Protein AF-0000000080314909 (afdb_homodimer)

Sequence (620 aa):
MDDLADLTAFLAVAREGGFRSAARVTGTSASRLGDAVRRLEARLGVRLLHRTTRSVTTTDAGARLLERITPALGEVRAALDVVNDFRDRPAGRLRLNVPTAAARLVLPHVVPAFLAKYPDIQLEVSADERLVDTVAEGFDAGIRYEAWLEKDMVAVPIGPRVQRFAAAASPAYLARRGRPTHPRELLEHDCLRWRFTRGAPHPWDLERDGETITVDPKGPLIAGFGGATDLAVAAAVAGTGIIYLFEDWLRPFLDRGELVPVLQPWWRSVSGPFLYYPGRRHLPAPLRAFVDFVRSMEPTQPRARRRAARMDDLADLTAFLAVAREGGFRSAARVTGTSASRLGDAVRRLEARLGVRLLHRTTRSVTTTDAGARLLERITPALGEVRAALDVVNDFRDRPAGRLRLNVPTAAARLVLPHVVPAFLAKYPDIQLEVSADERLVDTVAEGFDAGIRYEAWLEKDMVAVPIGPRVQRFAAAASPAYLARRGRPTHPRELLEHDCLRWRFTRGAPHPWDLERDGETITVDPKGPLIAGFGGATDLAVAAAVAGTGIIYLFEDWLRPFLDRGELVPVLQPWWRSVSGPFLYYPGRRHLPAPLRAFVDFVRSMEPTQPRARRRAAR

Nearest PDB structures (foldseek):
  3szp-assembly1_A-2  TM=6.757E-01  e=8.214E-25  Vibrio cholerae
  3t1b-assembly1_A  TM=6.417E-01  e=2.758E-25  Vibrio cholerae
  3szp-assembly1_B-2  TM=6.351E-01  e=2.167E-24  Vibrio cholerae
  3hhg-assembly1_D  TM=6.016E-01  e=4.491E-23  Neisseria meningitidis serogroup B
  5y2v-assembly1_C  TM=5.188E-01  e=1.617E-16  Synechocystis sp. PCC 6803 substr. Kazusa

Organism: NCBI:txid927083

InterPro domains:
  IPR000847 LysR, HTH, N-terminal domain [PF00126] (4-62)
  IPR000847 LysR, HTH, N-terminal domain [PS50931] (1-59)
  IPR005119 LysR, substrate-binding [PF03466] (88-296)
  IPR036388 Winged helix-like DNA-binding domain superfamily [G3DSA:1.10.10.10] (2-83)
  IPR036390 Winged helix DNA-binding domain superfamily [SSF46785] (3-111)
  IPR058163 LysR-type transcriptional regulator, proteobacterial-type [PTHR30537] (1-308)

Secondary structure (DSSP, 8-state):
-HHHHHHHHHHHHHHHTSHHHHHHHHTS-HHHHHHHHHHHHHHHTS--EEE-SS-EEE-HHHHHHHHHHHHHHHHHHHHHHHHHTTSSS--EEEEEEE-HHHHHHTGGGTHHHHHHH-TTEEEEEEE-SS---TTTTT-SEEEESS----TTEEEEE-S-SEEEEEEEE-HHHHHHH---SSGGGGGGS-EEEEESSSSPPPPEEEEETTEEEEE----SEEEETTTTHHHHHHHHHTTS-EEEEEHHHHHHHHHTTSSEEESGGGPPEEE--EEEEE--SS--HHHHHHHHHHHHHS------------/-HHHHHHHHHHHHHHHTSHHHHHHHHTS-HHHHHHHHHHHHHHHTS--EEE-SS-EEE-HHHHHHHHHHHHHHHHHHHHHHHHHTTSSS--EEEEEEE-HHHHHHTGGGTHHHHHHH-TTEEEEEEE-SS---TTTTT-SEEEESS----TTEEEEE-S-SEEEEEEEE-HHHHHHH---SSGGGGGGS-EEEEESSSSPPPPEEEEETTEEEEE----SEEEETTTTHHHHHHHHHTTS-EEEEEHHHHHHHHHTTSSEEESGGGPPEEE--EEEEE--SS--HHHHHHHHHHHHHS------------

Foldseek 3Di:
DLQVVLVLLLLLCQVLFHLCSSCVVVVHHSVVSVVSPVVNCVVVVHHQWDDDPVTIHGDPVVLVSLQVCQLVVVVVLLVVLVVVVVPPAAADEAEEEEALCCVPPFVVVFVVVLCVRHVRYDYHYHHADDPDPCSSVNHQWYKDQDPPDDPQKDKADGGDFKWWKFKKAFPVLCVVQNADQDPVCLQVWAEAFEDRDPDDTDWDWWAAPHDIDTDDHHHDHYAYPNPCVVVSLVCRLVNRTMYIGTCSVCVVCCVVRSMDTGNVNGMDMGTHMIMMGGNDPGRRRSVVSSSVSRVVPDDPPPDPPPPPPD/DLQVVLVLLLLLCQVLFHLCSSCVVVVHHSVVSVVSPVVNCVVVVHHQWDDDPVTIHGDPVVLVSLQVCQLVVVVVLLVVLVVVVVPPAAADEAEEEEALCCVPPFVVVFVVVLCVRHVRYDYHYHHADDPDPCSRVNHQKYKDQDPPDDPQKDKADGGDFKWWKFKKAFPVLCVVQNADQDPVCLQVWAEAFEDRDVDDTDWDWWAAPHDIDTDDHHHDHYAYPNPCVVVSLVCRLVNRTMYIGTCSVCVVCCVVRSMDTGNVNGMDMGTHMIMMGGNDPGRRRSVVSSSVSRVVPDDPPPPPPPPPPD

Structure (mmCIF, N/CA/C/O backbone):
data_AF-0000000080314909-model_v1
#
loop_
_entity.id
_entity.type
_entity.pdbx_description
1 polymer 'Transcriptional regulator'
#
loop_
_atom_site.group_PDB
_atom_site.id
_atom_site.type_symbol
_atom_site.label_atom_id
_atom_site.label_alt_id
_atom_site.label_comp_id
_atom_site.label_asym_id
_atom_site.label_entity_id
_atom_site.label_seq_id
_atom_site.pdbx_PDB_ins_code
_atom_site.Cartn_x
_atom_site.Cartn_y
_atom_site.Cartn_z
_atom_site.occupancy
_atom_site.B_iso_or_equiv
_atom_site.auth_seq_id
_atom_site.auth_comp_id
_atom_site.auth_asym_id
_atom_site.auth_atom_id
_atom_site.pdbx_PDB_model_num
ATOM 1 N N . MET A 1 1 ? 10.203 -39.094 12.414 1 40.62 1 MET A N 1
ATOM 2 C CA . MET A 1 1 ? 9.211 -38.812 11.367 1 40.62 1 MET A CA 1
ATOM 3 C C . MET A 1 1 ? 7.996 -38.125 11.945 1 40.62 1 MET A C 1
ATOM 5 O O . MET A 1 1 ? 7.484 -37.156 11.352 1 40.62 1 MET A O 1
ATOM 9 N N . ASP A 1 2 ? 7.633 -38.5 13.133 1 53.28 2 ASP A N 1
ATOM 10 C CA . ASP A 1 2 ? 6.438 -38.031 13.82 1 53.28 2 ASP A CA 1
ATOM 11 C C . ASP A 1 2 ? 6.637 -36.625 14.367 1 53.28 2 ASP A C 1
ATOM 13 O O . ASP A 1 2 ? 5.73 -35.781 14.312 1 53.28 2 ASP A O 1
ATOM 17 N N . ASP A 1 3 ? 7.844 -36.375 14.586 1 59.09 3 ASP A N 1
ATOM 18 C CA . ASP A 1 3 ? 8.172 -35.094 15.219 1 59.09 3 ASP A CA 1
ATOM 19 C C . ASP A 1 3 ? 8.094 -33.938 14.219 1 59.09 3 ASP A C 1
ATOM 21 O O . ASP A 1 3 ? 7.586 -32.875 14.539 1 59.09 3 ASP A O 1
ATOM 25 N N . LEU A 1 4 ? 8.516 -34.344 13.07 1 61.38 4 LEU A N 1
ATOM 26 C CA . LEU A 1 4 ? 8.484 -33.312 12.023 1 61.38 4 LEU A CA 1
ATOM 27 C C . LEU A 1 4 ? 7.051 -33.031 11.594 1 61.38 4 LEU A C 1
ATOM 29 O O . LEU A 1 4 ? 6.707 -31.875 11.297 1 61.38 4 LEU A O 1
ATOM 33 N N . ALA A 1 5 ? 6.348 -34.094 11.617 1 66.62 5 ALA A N 1
ATOM 34 C CA . ALA A 1 5 ? 4.941 -33.938 11.258 1 66.62 5 ALA A CA 1
ATOM 35 C C . ALA A 1 5 ? 4.219 -33.062 12.273 1 66.62 5 ALA A C 1
ATOM 37 O O . ALA A 1 5 ? 3.422 -32.188 11.906 1 66.62 5 ALA A O 1
ATOM 38 N N . ASP A 1 6 ? 4.555 -33.375 13.508 1 74.81 6 ASP A N 1
ATOM 39 C CA . ASP A 1 6 ? 3.93 -32.594 14.562 1 74.81 6 ASP A CA 1
ATOM 40 C C . ASP A 1 6 ? 4.379 -31.125 14.5 1 74.81 6 ASP A C 1
ATOM 42 O O . ASP A 1 6 ? 3.572 -30.219 14.703 1 74.81 6 ASP A O 1
ATOM 46 N N . LEU A 1 7 ? 5.609 -31 14.141 1 73.88 7 LEU A N 1
ATOM 47 C CA . LEU A 1 7 ? 6.148 -29.641 14.023 1 73.88 7 LEU A CA 1
ATOM 48 C C . LEU A 1 7 ? 5.516 -28.906 12.852 1 73.88 7 LEU A C 1
ATOM 50 O O . LEU A 1 7 ? 5.191 -27.719 12.969 1 73.88 7 LEU A O 1
ATOM 54 N N . THR A 1 8 ? 5.32 -29.641 11.828 1 72.06 8 THR A N 1
ATOM 55 C CA . THR A 1 8 ? 4.699 -29.062 10.641 1 72.06 8 THR A CA 1
ATOM 56 C C . THR A 1 8 ? 3.244 -28.703 10.914 1 72.06 8 THR A C 1
ATOM 58 O O . THR A 1 8 ? 2.756 -27.672 10.43 1 72.06 8 THR A O 1
ATOM 61 N N . ALA A 1 9 ? 2.633 -29.578 11.656 1 78.19 9 ALA A N 1
ATOM 62 C CA . ALA A 1 9 ? 1.257 -29.297 12.055 1 78.19 9 ALA A CA 1
ATOM 63 C C . ALA A 1 9 ? 1.176 -28 12.859 1 78.19 9 ALA A C 1
ATOM 65 O O . ALA A 1 9 ? 0.322 -27.141 12.602 1 78.19 9 ALA A O 1
ATOM 66 N N . PHE A 1 10 ? 2.08 -27.812 13.836 1 81 10 PHE A N 1
ATOM 67 C CA . PHE A 1 10 ? 2.148 -26.609 14.656 1 81 10 PHE A CA 1
ATOM 68 C C . PHE A 1 10 ? 2.373 -25.391 13.781 1 81 10 PHE A C 1
ATOM 70 O O . PHE A 1 10 ? 1.686 -24.375 13.938 1 81 10 PHE A O 1
ATOM 77 N N . LEU A 1 11 ? 3.256 -25.531 12.953 1 76.25 11 LEU A N 1
ATOM 78 C CA . LEU A 1 11 ? 3.588 -24.406 12.086 1 76.25 11 LEU A CA 1
ATOM 79 C C . LEU A 1 11 ? 2.383 -24 11.242 1 76.25 11 LEU A C 1
ATOM 81 O O . LEU A 1 11 ? 2.102 -22.797 11.094 1 76.25 11 LEU A O 1
ATOM 85 N N . ALA A 1 12 ? 1.713 -24.984 10.711 1 75.88 12 ALA A N 1
ATOM 86 C CA . ALA A 1 12 ? 0.538 -24.719 9.883 1 75.88 12 ALA A CA 1
ATOM 87 C C . ALA A 1 12 ? -0.54 -23.984 10.68 1 75.88 12 ALA A C 1
ATOM 89 O O . ALA A 1 12 ? -1.105 -23 10.203 1 75.88 12 ALA A O 1
ATOM 90 N N . VAL A 1 13 ? -0.737 -24.484 11.859 1 80.94 13 VAL A N 1
ATOM 91 C CA . VAL A 1 13 ? -1.792 -23.891 12.688 1 80.94 13 VAL A CA 1
ATOM 92 C C . VAL A 1 13 ? -1.405 -22.469 13.094 1 80.94 13 VAL A C 1
ATOM 94 O O . VAL A 1 13 ? -2.238 -21.562 13.062 1 80.94 13 VAL A O 1
ATOM 97 N N . ALA A 1 14 ? -0.187 -22.344 13.422 1 77.75 14 ALA A N 1
ATOM 98 C CA . ALA A 1 14 ? 0.296 -21.031 13.859 1 77.75 14 ALA A CA 1
ATOM 99 C C . ALA A 1 14 ? 0.224 -20.016 12.727 1 77.75 14 ALA A C 1
ATOM 101 O O . ALA A 1 14 ? -0.166 -18.859 12.945 1 77.75 14 ALA A O 1
ATOM 102 N N . ARG A 1 15 ? 0.578 -20.469 11.625 1 70.19 15 ARG A N 1
ATOM 103 C CA . ARG A 1 15 ? 0.625 -19.594 10.461 1 70.19 15 ARG A CA 1
ATOM 104 C C . ARG A 1 15 ? -0.779 -19.234 9.984 1 70.19 15 ARG A C 1
ATOM 106 O O . ARG A 1 15 ? -1.045 -18.094 9.617 1 70.19 15 ARG A O 1
ATOM 113 N N . GLU A 1 16 ? -1.636 -20.25 10.016 1 69.38 16 GLU A N 1
ATOM 114 C CA . GLU A 1 16 ? -2.988 -20.078 9.492 1 69.38 16 GLU A CA 1
ATOM 115 C C . GLU A 1 16 ? -3.914 -19.484 10.547 1 69.38 16 GLU A C 1
ATOM 117 O O . GLU A 1 16 ? -5.023 -19.047 10.234 1 69.38 16 GLU A O 1
ATOM 122 N N . GLY A 1 17 ? -3.338 -19.453 11.734 1 72.38 17 GLY A N 1
ATOM 123 C CA . GLY A 1 17 ? -4.078 -18.875 12.836 1 72.38 17 GLY A CA 1
ATOM 124 C C . GLY A 1 17 ? -5.273 -19.703 13.266 1 72.38 17 GLY A C 1
ATOM 125 O O . GLY A 1 17 ? -6.23 -19.172 13.836 1 72.38 17 GLY A O 1
ATOM 126 N N . GLY A 1 18 ? -5.348 -20.938 12.82 1 79.5 18 GLY A N 1
ATOM 127 C CA . GLY A 1 18 ? -6.465 -21.781 13.195 1 79.5 18 GLY A CA 1
ATOM 128 C C . GLY A 1 18 ? -6.316 -23.219 12.719 1 79.5 18 GLY A C 1
ATOM 129 O O . GLY A 1 18 ? -5.609 -23.484 11.742 1 79.5 18 GLY A O 1
ATOM 130 N N . PHE A 1 19 ? -6.961 -24.172 13.391 1 82.19 19 PHE A N 1
ATOM 131 C CA . PHE A 1 19 ? -6.863 -25.594 13.078 1 82.19 19 PHE A CA 1
ATOM 132 C C . PHE A 1 19 ? -7.629 -25.906 11.797 1 82.19 19 PHE A C 1
ATOM 134 O O . PHE A 1 19 ? -7.16 -26.703 10.969 1 82.19 19 PHE A O 1
ATOM 141 N N . ARG A 1 20 ? -8.695 -25.156 11.703 1 79.81 20 ARG A N 1
ATOM 142 C CA . ARG A 1 20 ? -9.5 -25.422 10.516 1 79.81 20 ARG A CA 1
ATOM 143 C C . ARG A 1 20 ? -8.836 -24.859 9.266 1 79.81 20 ARG A C 1
ATOM 145 O O . ARG A 1 20 ? -8.789 -25.531 8.227 1 79.81 20 ARG A O 1
ATOM 152 N N . SER A 1 21 ? -8.344 -23.781 9.445 1 78.56 21 SER A N 1
ATOM 153 C CA . SER A 1 21 ? -7.656 -23.172 8.312 1 78.56 21 SER A CA 1
ATOM 154 C C . SER A 1 21 ? -6.387 -23.938 7.965 1 78.56 21 SER A C 1
ATOM 156 O O . SER A 1 21 ? -6.082 -24.156 6.789 1 78.56 21 SER A O 1
ATOM 158 N N . ALA A 1 22 ? -5.738 -24.375 8.938 1 78.69 22 ALA A N 1
ATOM 159 C CA . ALA A 1 22 ? -4.531 -25.172 8.742 1 78.69 22 ALA A CA 1
ATOM 160 C C . ALA A 1 22 ? -4.855 -26.516 8.078 1 78.69 22 ALA A C 1
ATOM 162 O O . ALA A 1 22 ? -4.09 -27 7.242 1 78.69 22 ALA A O 1
ATOM 163 N N . ALA A 1 23 ? -5.941 -27.016 8.406 1 79.31 23 ALA A N 1
ATOM 164 C CA . ALA A 1 23 ? -6.355 -28.297 7.82 1 79.31 23 ALA A CA 1
ATOM 165 C C . ALA A 1 23 ? -6.582 -28.156 6.32 1 79.31 23 ALA A C 1
ATOM 167 O O . ALA A 1 23 ? -6.199 -29.047 5.547 1 79.31 23 ALA A O 1
ATOM 168 N N . ARG A 1 24 ? -7.047 -27.094 5.996 1 71.88 24 ARG A N 1
ATOM 169 C CA . ARG A 1 24 ? -7.312 -26.828 4.586 1 71.88 24 ARG A CA 1
ATOM 170 C C . ARG A 1 24 ? -6.016 -26.766 3.787 1 71.88 24 ARG A C 1
ATOM 172 O O . ARG A 1 24 ? -5.926 -27.312 2.686 1 71.88 24 ARG A O 1
ATOM 179 N N . VAL A 1 25 ? -5.055 -26.297 4.484 1 64.31 25 VAL A N 1
ATOM 180 C CA . VAL A 1 25 ? -3.801 -26.047 3.771 1 64.31 25 VAL A CA 1
ATOM 181 C C . VAL A 1 25 ? -2.939 -27.312 3.797 1 64.31 25 VAL A C 1
ATOM 183 O O . VAL A 1 25 ? -2.207 -27.594 2.844 1 64.31 25 VAL A O 1
ATOM 186 N N . THR A 1 26 ? -3.123 -28.062 4.793 1 67.06 26 THR A N 1
ATOM 187 C CA . THR A 1 26 ? -2.258 -29.234 4.965 1 67.06 26 THR A CA 1
ATOM 188 C C . THR A 1 26 ? -2.93 -30.484 4.414 1 67.06 26 THR A C 1
ATOM 190 O O . THR A 1 26 ? -2.297 -31.531 4.312 1 67.06 26 THR A O 1
ATOM 193 N N . GLY A 1 27 ? -4.164 -30.344 4.016 1 67.31 27 GLY A N 1
ATOM 194 C CA . GLY A 1 27 ? -4.883 -31.5 3.508 1 67.31 27 GLY A CA 1
ATOM 195 C C . GLY A 1 27 ? -5.156 -32.531 4.57 1 67.31 27 GLY A C 1
ATOM 196 O O . GLY A 1 27 ? -5.152 -33.75 4.281 1 67.31 27 GLY A O 1
ATOM 197 N N . THR A 1 28 ? -5.23 -32.094 5.711 1 76.62 28 THR A N 1
ATOM 198 C CA . THR A 1 28 ? -5.523 -33 6.828 1 76.62 28 THR A CA 1
ATOM 199 C C . THR A 1 28 ? -6.734 -32.5 7.613 1 76.62 28 THR A C 1
ATOM 201 O O . THR A 1 28 ? -7.449 -31.594 7.16 1 76.62 28 THR A O 1
ATOM 204 N N . SER A 1 29 ? -7.156 -33.125 8.578 1 80.69 29 SER A N 1
ATOM 205 C CA . SER A 1 29 ? -8.297 -32.719 9.391 1 80.69 29 SER A CA 1
ATOM 206 C C . SER A 1 29 ? -7.859 -31.859 10.57 1 80.69 29 SER A C 1
ATOM 208 O O . SER A 1 29 ? -6.727 -31.984 11.047 1 80.69 29 SER A O 1
ATOM 210 N N . ALA A 1 30 ? -8.766 -31.047 10.938 1 87.31 30 ALA A N 1
ATOM 211 C CA . ALA A 1 30 ? -8.516 -30.219 12.109 1 87.31 30 ALA A CA 1
ATOM 212 C C . ALA A 1 30 ? -8.227 -31.078 13.344 1 87.31 30 ALA A C 1
ATOM 214 O O . ALA A 1 30 ? -7.387 -30.719 14.172 1 87.31 30 ALA A O 1
ATOM 215 N N . SER A 1 31 ? -8.898 -32.156 13.422 1 86.06 31 SER A N 1
ATOM 216 C CA . SER A 1 31 ? -8.703 -33.062 14.547 1 86.06 31 SER A CA 1
ATOM 217 C C . SER A 1 31 ? -7.285 -33.625 14.555 1 86.06 31 SER A C 1
ATOM 219 O O . SER A 1 31 ? -6.641 -33.688 15.602 1 86.06 31 SER A O 1
ATOM 221 N N . ARG A 1 32 ? -6.766 -33.969 13.445 1 81.25 32 ARG A N 1
ATOM 222 C CA . ARG A 1 32 ? -5.41 -34.531 13.328 1 81.25 32 ARG A CA 1
ATOM 223 C C . ARG A 1 32 ? -4.371 -33.438 13.656 1 81.25 32 ARG A C 1
ATOM 225 O O . ARG A 1 32 ? -3.367 -33.75 14.312 1 81.25 32 ARG A O 1
ATOM 232 N N . LEU A 1 33 ? -4.68 -32.312 13.164 1 85.81 33 LEU A N 1
ATOM 233 C CA . LEU A 1 33 ? -3.775 -31.203 13.461 1 85.81 33 LEU A CA 1
ATOM 234 C C . LEU A 1 33 ? -3.756 -30.906 14.953 1 85.81 33 LEU A C 1
ATOM 236 O O . LEU A 1 33 ? -2.695 -30.641 15.531 1 85.81 33 LEU A O 1
ATOM 240 N N . GLY A 1 34 ? -4.91 -30.891 15.539 1 87.31 34 GLY A N 1
ATOM 241 C CA . GLY A 1 34 ? -5.004 -30.703 16.984 1 87.31 34 GLY A CA 1
ATOM 242 C C . GLY A 1 34 ? -4.242 -31.75 17.766 1 87.31 34 GLY A C 1
ATOM 243 O O . GLY A 1 34 ? -3.516 -31.422 18.719 1 87.31 34 GLY A O 1
ATOM 244 N N . ASP A 1 35 ? -4.387 -32.969 17.359 1 85.56 35 ASP A N 1
ATOM 245 C CA . ASP A 1 35 ? -3.682 -34.062 18 1 85.56 35 ASP A CA 1
ATOM 246 C C . ASP A 1 35 ? -2.17 -33.906 17.875 1 85.56 35 ASP A C 1
ATOM 248 O O . ASP A 1 35 ? -1.429 -34.125 18.828 1 85.56 35 ASP A O 1
ATOM 252 N N . ALA A 1 36 ? -1.785 -33.562 16.703 1 82.75 36 ALA A N 1
ATOM 253 C CA . ALA A 1 36 ? -0.363 -33.375 16.422 1 82.75 36 ALA A CA 1
ATOM 254 C C . ALA A 1 36 ? 0.221 -32.281 17.297 1 82.75 36 ALA A C 1
ATOM 256 O O . ALA A 1 36 ? 1.303 -32.406 17.859 1 82.75 36 ALA A O 1
ATOM 257 N N . VAL A 1 37 ? -0.515 -31.188 17.391 1 86.31 37 VAL A N 1
ATOM 258 C CA . VAL A 1 37 ? -0.056 -30.062 18.188 1 86.31 37 VAL A CA 1
ATOM 259 C C . VAL A 1 37 ? -0.01 -30.453 19.672 1 86.31 37 VAL A C 1
ATOM 261 O O . VAL A 1 37 ? 0.939 -30.109 20.375 1 86.31 37 VAL A O 1
ATOM 264 N N . ARG A 1 38 ? -0.987 -31.125 20.094 1 85.94 38 ARG A N 1
ATOM 265 C CA . ARG A 1 38 ? -1.022 -31.578 21.484 1 85.94 38 ARG A CA 1
ATOM 266 C C . ARG A 1 38 ? 0.153 -32.5 21.781 1 85.94 38 ARG A C 1
ATOM 268 O O . ARG A 1 38 ? 0.772 -32.406 22.844 1 85.94 38 ARG A O 1
ATOM 275 N N . ARG A 1 39 ? 0.387 -33.375 20.844 1 80.19 39 ARG A N 1
ATOM 276 C CA . ARG A 1 39 ? 1.524 -34.281 21 1 80.19 39 ARG A CA 1
ATOM 277 C C . ARG A 1 39 ? 2.832 -33.5 21.094 1 80.19 39 ARG A C 1
ATOM 279 O O . ARG A 1 39 ? 3.689 -33.812 21.922 1 80.19 39 ARG A O 1
ATOM 286 N N . LEU A 1 40 ? 2.957 -32.531 20.266 1 79.75 40 LEU A N 1
ATOM 287 C CA . LEU A 1 40 ? 4.152 -31.703 20.266 1 79.75 40 LEU A CA 1
ATOM 288 C C . LEU A 1 40 ? 4.289 -30.953 21.578 1 79.75 40 LEU A C 1
ATOM 290 O O . LEU A 1 40 ? 5.371 -30.906 22.172 1 79.75 40 LEU A O 1
ATOM 294 N N . GLU A 1 41 ? 3.188 -30.359 21.984 1 82.31 41 GLU A N 1
ATOM 295 C CA . GLU A 1 41 ? 3.184 -29.609 23.234 1 82.31 41 GLU A CA 1
ATOM 296 C C . GLU A 1 41 ? 3.49 -30.531 24.422 1 82.31 41 GLU A C 1
ATOM 298 O O . GLU A 1 41 ? 4.234 -30.141 25.328 1 82.31 41 GLU A O 1
ATOM 303 N N . ALA A 1 42 ? 2.959 -31.703 24.406 1 78.69 42 ALA A N 1
ATOM 304 C CA . ALA A 1 42 ? 3.215 -32.688 25.453 1 78.69 42 ALA A CA 1
ATOM 305 C C . ALA A 1 42 ? 4.688 -33.094 25.484 1 78.69 42 ALA A C 1
ATOM 307 O O . ALA A 1 42 ? 5.281 -33.188 26.562 1 78.69 42 ALA A O 1
ATOM 308 N N . ARG A 1 43 ? 5.148 -33.25 24.391 1 71.31 43 ARG A N 1
ATOM 309 C CA . ARG A 1 43 ? 6.551 -33.656 24.297 1 71.31 43 ARG A CA 1
ATOM 310 C C . ARG A 1 43 ? 7.469 -32.531 24.781 1 71.31 43 ARG A C 1
ATOM 312 O O . ARG A 1 43 ? 8.469 -32.781 25.453 1 71.31 43 ARG A O 1
ATOM 319 N N . LEU A 1 44 ? 7.07 -31.359 24.406 1 72.44 44 LEU A N 1
ATOM 320 C CA . LEU A 1 44 ? 7.895 -30.203 24.766 1 72.44 44 LEU A CA 1
ATOM 321 C C . LEU A 1 44 ? 7.586 -29.734 26.188 1 72.44 44 LEU A C 1
ATOM 323 O O . LEU A 1 44 ? 8.367 -28.984 26.781 1 72.44 44 LEU A O 1
ATOM 327 N N . GLY A 1 45 ? 6.465 -30.172 26.656 1 73.44 45 GLY A N 1
ATOM 328 C CA . GLY A 1 45 ? 6.07 -29.844 28.031 1 73.44 45 GLY A CA 1
ATOM 329 C C . GLY A 1 45 ? 5.562 -28.422 28.172 1 73.44 45 GLY A C 1
ATOM 330 O O . GLY A 1 45 ? 5.551 -27.875 29.281 1 73.44 45 GLY A O 1
ATOM 331 N N . VAL A 1 46 ? 5.375 -27.812 27.062 1 76.19 46 VAL A N 1
ATOM 332 C CA . VAL A 1 46 ? 4.871 -26.453 27.078 1 76.19 46 VAL A CA 1
ATOM 333 C C . VAL A 1 46 ? 3.746 -26.281 26.062 1 76.19 46 VAL A C 1
ATOM 335 O O . VAL A 1 46 ? 3.703 -27 25.062 1 76.19 46 VAL A O 1
ATOM 338 N N . ARG A 1 47 ? 2.875 -25.328 26.328 1 81.38 47 ARG A N 1
ATOM 339 C CA . ARG A 1 47 ? 1.857 -24.969 25.344 1 81.38 47 ARG A CA 1
ATOM 340 C C . ARG A 1 47 ? 2.426 -24.031 24.297 1 81.38 47 ARG A C 1
ATOM 342 O O . ARG A 1 47 ? 3.188 -23.109 24.625 1 81.38 47 ARG A O 1
ATOM 349 N N . LEU A 1 48 ? 2.078 -24.359 23.047 1 80.69 48 LEU A N 1
ATOM 350 C CA . LEU A 1 48 ? 2.605 -23.547 21.953 1 80.69 48 LEU A CA 1
ATOM 351 C C . LEU A 1 48 ? 1.536 -22.609 21.406 1 80.69 48 LEU A C 1
ATOM 353 O O . LEU A 1 48 ? 1.855 -21.594 20.781 1 80.69 48 LEU A O 1
ATOM 357 N N . LEU A 1 49 ? 0.305 -22.969 21.625 1 83.62 49 LEU A N 1
ATOM 358 C CA . LEU A 1 49 ? -0.801 -22.203 21.078 1 83.62 49 LEU A CA 1
ATOM 359 C C . LEU A 1 49 ? -1.8 -21.828 22.172 1 83.62 49 LEU A C 1
ATOM 361 O O . LEU A 1 49 ? -2.031 -22.609 23.094 1 83.62 49 LEU A O 1
ATOM 365 N N . HIS A 1 50 ? -2.213 -20.547 22.109 1 78.12 50 HIS A N 1
ATOM 366 C CA . HIS A 1 50 ? -3.418 -20.156 22.844 1 78.12 50 HIS A CA 1
ATOM 367 C C . HIS A 1 50 ? -4.672 -20.438 22.016 1 78.12 50 HIS A C 1
ATOM 369 O O . HIS A 1 50 ? -4.746 -20.047 20.844 1 78.12 50 HIS A O 1
ATOM 375 N N . ARG A 1 51 ? -5.492 -21.266 22.562 1 69.25 51 ARG A N 1
ATOM 376 C CA . ARG A 1 51 ? -6.723 -21.609 21.859 1 69.25 51 ARG A CA 1
ATOM 377 C C . ARG A 1 51 ? -7.934 -20.938 22.5 1 69.25 51 ARG A C 1
ATOM 379 O O . ARG A 1 51 ? -8.148 -21.062 23.719 1 69.25 51 ARG A O 1
ATOM 386 N N . THR A 1 52 ? -8.375 -19.938 21.875 1 60.44 52 THR A N 1
ATOM 387 C CA . THR A 1 52 ? -9.703 -19.453 22.25 1 60.44 52 THR A CA 1
ATOM 388 C C . THR A 1 52 ? -10.75 -19.906 21.234 1 60.44 52 THR A C 1
ATOM 390 O O . THR A 1 52 ? -10.414 -20.484 20.203 1 60.44 52 THR A O 1
ATOM 393 N N . THR A 1 53 ? -12.031 -19.797 21.594 1 57.69 53 THR A N 1
ATOM 394 C CA . THR A 1 53 ? -13.133 -20.172 20.719 1 57.69 53 THR A CA 1
ATOM 395 C C . THR A 1 53 ? -13.062 -19.422 19.391 1 57.69 53 THR A C 1
ATOM 397 O O . THR A 1 53 ? -13.625 -19.859 18.391 1 57.69 53 THR A O 1
ATOM 400 N N . ARG A 1 54 ? -12.25 -18.328 19.344 1 57.06 54 ARG A N 1
ATOM 401 C CA . ARG A 1 54 ? -12.352 -17.5 18.141 1 57.06 54 ARG A CA 1
ATOM 402 C C . ARG A 1 54 ? -11 -17.328 17.469 1 57.06 54 ARG A C 1
ATOM 404 O O . ARG A 1 54 ? -10.922 -16.922 16.312 1 57.06 54 ARG A O 1
ATOM 411 N N . SER A 1 55 ? -9.898 -17.641 18.172 1 62.66 55 SER A N 1
ATOM 412 C CA . SER A 1 55 ? -8.609 -17.406 17.516 1 62.66 55 SER A CA 1
ATOM 413 C C . SER A 1 55 ? -7.523 -18.312 18.109 1 62.66 55 SER A C 1
ATOM 415 O O . SER A 1 55 ? -7.629 -18.766 19.25 1 62.66 55 SER A O 1
ATOM 417 N N . VAL A 1 56 ? -6.633 -18.766 17.203 1 74.69 56 VAL A N 1
ATOM 418 C CA . VAL A 1 56 ? -5.438 -19.484 17.641 1 74.69 56 VAL A CA 1
ATOM 419 C C . VAL A 1 56 ? -4.211 -18.594 17.484 1 74.69 56 VAL A C 1
ATOM 421 O O . VAL A 1 56 ? -3.949 -18.062 16.406 1 74.69 56 VAL A O 1
ATOM 424 N N . THR A 1 57 ? -3.615 -18.297 18.641 1 76.38 57 THR A N 1
ATOM 425 C CA . THR A 1 57 ? -2.379 -17.516 18.641 1 76.38 57 THR A CA 1
ATOM 426 C C . THR A 1 57 ? -1.258 -18.281 19.328 1 76.38 57 THR A C 1
ATOM 428 O O . THR A 1 57 ? -1.518 -19.188 20.125 1 76.38 57 THR A O 1
ATOM 431 N N . THR A 1 58 ? -0.046 -17.953 18.969 1 77.69 58 THR A N 1
ATOM 432 C CA . THR A 1 58 ? 1.093 -18.609 19.609 1 77.69 58 THR A CA 1
ATOM 433 C C . THR A 1 58 ? 1.3 -18.109 21.031 1 77.69 58 THR A C 1
ATOM 435 O O . THR A 1 58 ? 1.059 -16.922 21.312 1 77.69 58 THR A O 1
ATOM 438 N N . THR A 1 59 ? 1.7 -19.031 21.922 1 74.06 59 THR A N 1
ATOM 439 C CA . THR A 1 59 ? 2.287 -18.641 23.203 1 74.06 59 THR A CA 1
ATOM 440 C C . THR A 1 59 ? 3.686 -18.062 23 1 74.06 59 THR A C 1
ATOM 442 O O . THR A 1 59 ? 4.203 -18.047 21.891 1 74.06 59 THR A O 1
ATOM 445 N N . ASP A 1 60 ? 4.289 -17.609 24.031 1 64.44 60 ASP A N 1
ATOM 446 C CA . ASP A 1 60 ? 5.676 -17.156 23.953 1 64.44 60 ASP A CA 1
ATOM 447 C C . ASP A 1 60 ? 6.59 -18.297 23.484 1 64.44 60 ASP A C 1
ATOM 449 O O . ASP A 1 60 ? 7.473 -18.078 22.656 1 64.44 60 ASP A O 1
ATOM 453 N N . ALA A 1 61 ? 6.367 -19.359 24.047 1 68 61 ALA A N 1
ATOM 454 C CA . ALA A 1 61 ? 7.125 -20.547 23.656 1 68 61 ALA A CA 1
ATOM 455 C C . ALA A 1 61 ? 6.863 -20.906 22.203 1 68 61 ALA A C 1
ATOM 457 O O . ALA A 1 61 ? 7.789 -21.25 21.469 1 68 61 ALA A O 1
ATOM 458 N N . GLY A 1 62 ? 5.602 -20.781 21.797 1 72.94 62 GLY A N 1
ATOM 459 C CA . GLY A 1 62 ? 5.242 -21.047 20.406 1 72.94 62 GLY A CA 1
ATOM 460 C C . GLY A 1 62 ? 5.863 -20.062 19.438 1 72.94 62 GLY A C 1
ATOM 461 O O . GLY A 1 62 ? 6.355 -20.453 18.375 1 72.94 62 GLY A O 1
ATOM 462 N N . ALA A 1 63 ? 5.859 -18.891 19.859 1 68.5 63 ALA A N 1
ATOM 463 C CA . ALA A 1 63 ? 6.445 -17.859 19.031 1 68.5 63 ALA A CA 1
ATOM 464 C C . ALA A 1 63 ? 7.949 -18.062 18.859 1 68.5 63 ALA A C 1
ATOM 466 O O . ALA A 1 63 ? 8.484 -17.922 17.766 1 68.5 63 ALA A O 1
ATOM 467 N N . ARG A 1 64 ? 8.562 -18.438 19.922 1 62.19 64 ARG A N 1
ATOM 468 C CA . ARG A 1 64 ? 9.992 -18.719 19.891 1 62.19 64 ARG A CA 1
ATOM 469 C C . ARG A 1 64 ? 10.297 -19.922 19.031 1 62.19 64 ARG A C 1
ATOM 471 O O . ARG A 1 64 ? 11.273 -19.922 18.266 1 62.19 64 ARG A O 1
ATOM 478 N N . LEU A 1 65 ? 9.516 -20.922 19.203 1 68.31 65 LEU A N 1
ATOM 479 C CA . LEU A 1 65 ? 9.695 -22.109 18.375 1 68.31 65 LEU A CA 1
ATOM 480 C C . LEU A 1 65 ? 9.484 -21.781 16.906 1 68.31 65 LEU A C 1
ATOM 482 O O . LEU A 1 65 ? 10.266 -22.219 16.047 1 68.31 65 LEU A O 1
ATOM 486 N N . LEU A 1 66 ? 8.461 -21.031 16.688 1 69 66 LEU A N 1
ATOM 487 C CA . LEU A 1 66 ? 8.172 -20.625 15.312 1 69 66 LEU A CA 1
ATOM 488 C C . LEU A 1 66 ? 9.352 -19.875 14.711 1 69 66 LEU A C 1
ATOM 490 O O . LEU A 1 66 ? 9.75 -20.125 13.57 1 69 66 LEU A O 1
ATOM 494 N N . GLU A 1 67 ? 9.859 -19.109 15.461 1 63.09 67 GLU A N 1
ATOM 495 C CA . GLU A 1 67 ? 10.992 -18.297 15.031 1 63.09 67 GLU A CA 1
ATOM 496 C C . GLU A 1 67 ? 12.203 -19.156 14.711 1 63.09 67 GLU A C 1
ATOM 498 O O . GLU A 1 67 ? 12.93 -18.891 13.75 1 63.09 67 GLU A O 1
ATOM 503 N N . ARG A 1 68 ? 12.359 -20.188 15.445 1 59.09 68 ARG A N 1
ATOM 504 C CA . ARG A 1 68 ? 13.539 -21.031 15.305 1 59.09 68 ARG A CA 1
ATOM 505 C C . ARG A 1 68 ? 13.344 -22.078 14.211 1 59.09 68 ARG A C 1
ATOM 507 O O . ARG A 1 68 ? 14.281 -22.422 13.492 1 59.09 68 ARG A O 1
ATOM 514 N N . ILE A 1 69 ? 12.148 -22.5 14.117 1 60.56 69 ILE A N 1
ATOM 515 C CA . ILE A 1 69 ? 11.914 -23.656 13.25 1 60.56 69 ILE A CA 1
ATOM 516 C C . ILE A 1 69 ? 11.672 -23.172 11.812 1 60.56 69 ILE A C 1
ATOM 518 O O . ILE A 1 69 ? 12.031 -23.859 10.859 1 60.56 69 ILE A O 1
ATOM 522 N N . THR A 1 70 ? 11.227 -22.031 11.758 1 59.28 70 THR A N 1
ATOM 523 C CA . THR A 1 70 ? 10.859 -21.531 10.438 1 59.28 70 THR A CA 1
ATOM 524 C C . THR A 1 70 ? 12.062 -21.531 9.5 1 59.28 70 THR A C 1
ATOM 526 O O . THR A 1 70 ? 11.984 -22.047 8.383 1 59.28 70 THR A O 1
ATOM 529 N N . PRO A 1 71 ? 13.156 -21.094 10 1 56.75 71 PRO A N 1
ATOM 530 C CA . PRO A 1 71 ? 14.32 -21.188 9.109 1 56.75 71 PRO A CA 1
ATOM 531 C C . PRO A 1 71 ? 14.719 -22.641 8.812 1 56.75 71 PRO A C 1
ATOM 533 O O . PRO A 1 71 ? 15.109 -22.953 7.691 1 56.75 71 PRO A O 1
ATOM 536 N N . ALA A 1 72 ? 14.594 -23.406 9.797 1 56 72 ALA A N 1
ATOM 537 C CA . ALA A 1 72 ? 14.953 -24.812 9.641 1 56 72 ALA A CA 1
ATOM 538 C C . ALA A 1 72 ? 14.039 -25.5 8.633 1 56 72 ALA A C 1
ATOM 540 O O . ALA A 1 72 ? 14.5 -26.312 7.82 1 56 72 ALA A O 1
ATOM 541 N N . LEU A 1 73 ? 12.828 -25.172 8.617 1 55.06 73 LEU A N 1
ATOM 542 C CA . LEU A 1 73 ? 11.891 -25.75 7.656 1 55.06 73 LEU A CA 1
ATOM 543 C C . LEU A 1 73 ? 12.172 -25.234 6.246 1 55.06 73 LEU A C 1
ATOM 545 O O . LEU A 1 73 ? 11.992 -25.969 5.27 1 55.06 73 LEU A O 1
ATOM 549 N N . GLY A 1 74 ? 12.555 -24.078 6.18 1 55.56 74 GLY A N 1
ATOM 550 C CA . GLY A 1 74 ? 13.031 -23.578 4.898 1 55.56 74 GLY A CA 1
ATOM 551 C C . GLY A 1 74 ? 14.133 -24.438 4.301 1 55.56 74 GLY A C 1
ATOM 552 O O . GLY A 1 74 ? 14.133 -24.703 3.1 1 55.56 74 GLY A O 1
ATOM 553 N N . GLU A 1 75 ? 14.953 -24.859 5.211 1 54.44 75 GLU A N 1
ATOM 554 C CA . GLU A 1 75 ? 16.031 -25.75 4.773 1 54.44 75 GLU A CA 1
ATOM 555 C C . GLU A 1 75 ? 15.492 -27.094 4.305 1 54.44 75 GLU A C 1
ATOM 557 O O . GLU A 1 75 ? 15.969 -27.656 3.318 1 54.44 75 GLU A O 1
ATOM 562 N N . VAL A 1 76 ? 14.594 -27.562 4.953 1 51.91 76 VAL A N 1
ATOM 563 C CA . VAL A 1 76 ? 13.961 -28.828 4.562 1 51.91 76 VAL A CA 1
ATOM 564 C C . VAL A 1 76 ? 13.281 -28.656 3.207 1 51.91 76 VAL A C 1
ATOM 566 O O . VAL A 1 76 ? 13.406 -29.516 2.332 1 51.91 76 VAL A O 1
ATOM 569 N N . ARG A 1 77 ? 12.562 -27.578 3.068 1 51.31 77 ARG A N 1
ATOM 570 C CA . ARG A 1 77 ? 11.922 -27.328 1.782 1 51.31 77 ARG A CA 1
ATOM 571 C C . ARG A 1 77 ? 12.953 -27.234 0.663 1 51.31 77 ARG A C 1
ATOM 573 O O . ARG A 1 77 ? 12.742 -27.766 -0.427 1 51.31 77 ARG A O 1
ATOM 580 N N . ALA A 1 78 ? 13.961 -26.656 0.968 1 53.66 78 ALA A N 1
ATOM 581 C CA . ALA A 1 78 ? 15.047 -26.562 -0.008 1 53.66 78 ALA A CA 1
ATOM 582 C C . ALA A 1 78 ? 15.578 -27.938 -0.38 1 53.66 78 ALA A C 1
ATOM 584 O O . ALA A 1 78 ? 15.875 -28.203 -1.547 1 53.66 78 ALA A O 1
ATOM 585 N N . ALA A 1 79 ? 15.703 -28.688 0.572 1 51.03 79 ALA A N 1
ATOM 586 C CA . ALA A 1 79 ? 16.188 -30.047 0.345 1 51.03 79 ALA A CA 1
ATOM 587 C C . ALA A 1 79 ? 15.203 -30.844 -0.489 1 51.03 79 ALA A C 1
ATOM 589 O O . ALA A 1 79 ? 15.602 -31.609 -1.378 1 51.03 79 ALA A O 1
ATOM 590 N N . LEU A 1 80 ? 13.961 -30.703 -0.154 1 49.97 80 LEU A N 1
ATOM 591 C CA . LEU A 1 80 ? 12.93 -31.406 -0.905 1 49.97 80 LEU A CA 1
ATOM 592 C C . LEU A 1 80 ? 12.852 -30.906 -2.34 1 49.97 80 LEU A C 1
ATOM 594 O O . LEU A 1 80 ? 12.586 -31.672 -3.264 1 49.97 80 LEU A O 1
ATOM 598 N N . ASP A 1 81 ? 13.039 -29.688 -2.453 1 50.31 81 ASP A N 1
ATOM 599 C CA . ASP A 1 81 ? 13.023 -29.062 -3.775 1 50.31 81 ASP A CA 1
ATOM 600 C C . ASP A 1 81 ? 14.172 -29.594 -4.637 1 50.31 81 ASP A C 1
ATOM 602 O O . ASP A 1 81 ? 14.055 -29.672 -5.863 1 50.31 81 ASP A O 1
ATOM 606 N N . VAL A 1 82 ? 15.219 -29.969 -4.02 1 47 82 VAL A N 1
ATOM 607 C CA . VAL A 1 82 ? 16.281 -30.641 -4.77 1 47 82 VAL A CA 1
ATOM 608 C C . VAL A 1 82 ? 15.719 -31.891 -5.457 1 47 82 VAL A C 1
ATOM 610 O O . VAL A 1 82 ? 16.094 -32.188 -6.598 1 47 82 VAL A O 1
ATOM 613 N N . VAL A 1 83 ? 14.859 -32.438 -4.785 1 46.09 83 VAL A N 1
ATOM 614 C CA . VAL A 1 83 ? 14.234 -33.594 -5.418 1 46.09 83 VAL A CA 1
ATOM 615 C C . VAL A 1 83 ? 13.367 -33.156 -6.586 1 46.09 83 VAL A C 1
ATOM 617 O O . VAL A 1 83 ? 13.297 -33.812 -7.617 1 46.09 83 VAL A O 1
ATOM 620 N N . ASN A 1 84 ? 12.734 -32 -6.371 1 47 84 ASN A N 1
ATOM 621 C CA . ASN A 1 84 ? 11.938 -31.438 -7.457 1 47 84 ASN A CA 1
ATOM 622 C C . ASN A 1 84 ? 12.812 -31.016 -8.633 1 47 84 ASN A C 1
ATOM 624 O O . ASN A 1 84 ? 12.328 -30.891 -9.758 1 47 84 ASN A O 1
ATOM 628 N N . ASP A 1 85 ? 14 -30.703 -8.352 1 47.25 85 ASP A N 1
ATOM 629 C CA . ASP A 1 85 ? 14.961 -30.391 -9.406 1 47.25 85 ASP A CA 1
ATOM 630 C C . ASP A 1 85 ? 15.023 -31.516 -10.438 1 47.25 85 ASP A C 1
ATOM 632 O O . ASP A 1 85 ? 15.492 -31.297 -11.555 1 47.25 85 ASP A O 1
ATOM 636 N N . PHE A 1 86 ? 14.648 -32.656 -10.047 1 44.41 86 PHE A N 1
ATOM 637 C CA . PHE A 1 86 ? 14.688 -33.719 -11.047 1 44.41 86 PHE A CA 1
ATOM 638 C C . PHE A 1 86 ? 13.539 -33.562 -12.039 1 44.41 86 PHE A C 1
ATOM 640 O O . PHE A 1 86 ? 13.477 -34.281 -13.039 1 44.41 86 PHE A O 1
ATOM 647 N N . ARG A 1 87 ? 12.688 -32.656 -11.703 1 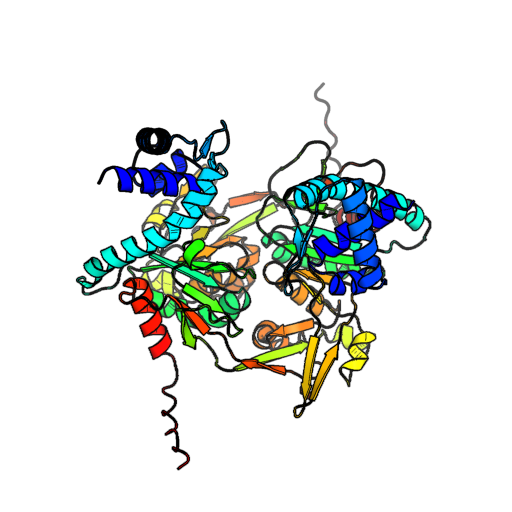49.62 87 ARG A N 1
ATOM 648 C CA . ARG A 1 87 ? 11.656 -32.406 -12.711 1 49.62 87 ARG A CA 1
ATOM 649 C C . ARG A 1 87 ? 12.141 -31.406 -13.75 1 49.62 87 ARG A C 1
ATOM 651 O O . ARG A 1 87 ? 12.938 -30.516 -13.438 1 49.62 87 ARG A O 1
ATOM 658 N N . ASP A 1 88 ? 12.07 -31.703 -14.977 1 58.91 88 ASP A N 1
ATOM 659 C CA . ASP A 1 88 ? 12.445 -30.891 -16.125 1 58.91 88 ASP A CA 1
ATOM 660 C C . ASP A 1 88 ? 11.875 -29.484 -16.016 1 58.91 88 ASP A C 1
ATOM 662 O O . ASP A 1 88 ? 12.445 -28.531 -16.562 1 58.91 88 ASP A O 1
ATOM 666 N N . ARG A 1 89 ? 10.742 -29.312 -15.18 1 76.12 89 ARG A N 1
ATOM 667 C CA . ARG A 1 89 ? 10.164 -27.984 -15.078 1 76.12 89 ARG A CA 1
ATOM 668 C C . ARG A 1 89 ? 10.016 -27.562 -13.617 1 76.12 89 ARG A C 1
ATOM 670 O O . ARG A 1 89 ? 9.391 -28.266 -12.82 1 76.12 89 ARG A O 1
ATOM 677 N N . PRO A 1 90 ? 10.648 -26.406 -13.219 1 85.06 90 PRO A N 1
ATOM 678 C CA . PRO A 1 90 ? 10.516 -25.938 -11.836 1 85.06 90 PRO A CA 1
ATOM 679 C C . PRO A 1 90 ? 9.062 -25.719 -11.422 1 85.06 90 PRO A C 1
ATOM 681 O O . PRO A 1 90 ? 8.242 -25.281 -12.227 1 85.06 90 PRO A O 1
ATOM 684 N N . ALA A 1 91 ? 8.719 -26.25 -10.242 1 84.88 91 ALA A N 1
ATOM 685 C CA . ALA A 1 91 ? 7.379 -26.125 -9.68 1 84.88 91 ALA A CA 1
ATOM 686 C C . ALA A 1 91 ? 7.434 -25.828 -8.188 1 84.88 91 ALA A C 1
ATOM 688 O O . ALA A 1 91 ? 8.422 -26.141 -7.52 1 84.88 91 ALA A O 1
ATOM 689 N N . GLY A 1 92 ? 6.371 -25.125 -7.691 1 88.88 92 GLY A N 1
ATOM 690 C CA . GLY A 1 92 ? 6.289 -24.875 -6.262 1 88.88 92 GLY A CA 1
ATOM 691 C C . GLY A 1 92 ? 6.027 -23.422 -5.922 1 88.88 92 GLY A C 1
ATOM 692 O O . GLY A 1 92 ? 5.68 -22.625 -6.797 1 88.88 92 GLY A O 1
ATOM 693 N N . ARG A 1 93 ? 6.223 -23.156 -4.656 1 89.62 93 ARG A N 1
ATOM 694 C CA . ARG A 1 93 ? 5.898 -21.812 -4.164 1 89.62 93 ARG A CA 1
ATOM 695 C C . ARG A 1 93 ? 7.156 -20.984 -3.99 1 89.62 93 ARG A C 1
ATOM 697 O O . ARG A 1 93 ? 8.188 -21.469 -3.527 1 89.62 93 ARG A O 1
ATOM 704 N N . LEU A 1 94 ? 7.062 -19.812 -4.402 1 93.06 94 LEU A N 1
ATOM 705 C CA . LEU A 1 94 ? 8.094 -18.812 -4.195 1 93.06 94 LEU A CA 1
ATOM 706 C C . LEU A 1 94 ? 7.535 -17.609 -3.441 1 93.06 94 LEU A C 1
ATOM 708 O O . LEU A 1 94 ? 6.57 -16.984 -3.889 1 93.06 94 LEU A O 1
ATOM 712 N N . ARG A 1 95 ? 8.117 -17.312 -2.297 1 92.56 95 ARG A N 1
ATOM 713 C CA . ARG A 1 95 ? 7.629 -16.219 -1.465 1 92.56 95 ARG A CA 1
ATOM 714 C C . ARG A 1 95 ? 8.641 -15.086 -1.408 1 92.56 95 ARG A C 1
ATOM 716 O O . ARG A 1 95 ? 9.781 -15.281 -0.968 1 92.56 95 ARG A O 1
ATOM 723 N N . LEU A 1 96 ? 8.156 -13.891 -1.814 1 93.69 96 LEU A N 1
ATOM 724 C CA . LEU A 1 96 ? 9.023 -12.711 -1.815 1 93.69 96 LEU A CA 1
ATOM 725 C C . LEU A 1 96 ? 8.5 -11.648 -0.86 1 93.69 96 LEU A C 1
ATOM 727 O O . L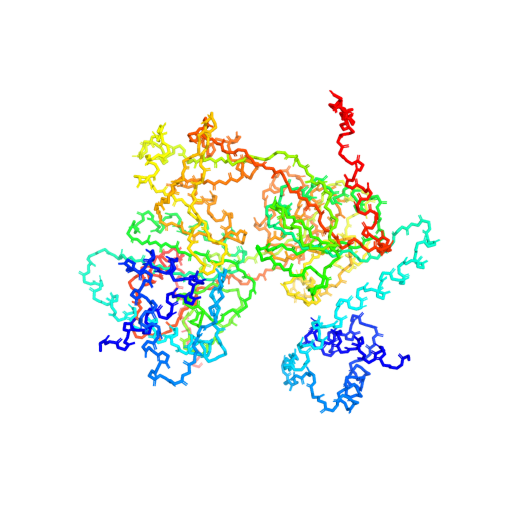EU A 1 96 ? 7.289 -11.406 -0.802 1 93.69 96 LEU A O 1
ATOM 731 N N . ASN A 1 97 ? 9.367 -11.078 -0.083 1 91.75 97 ASN A N 1
ATOM 732 C CA . ASN A 1 97 ? 9.102 -9.844 0.649 1 91.75 97 ASN A CA 1
ATOM 733 C C . ASN A 1 97 ? 9.805 -8.648 0.01 1 91.75 97 ASN A C 1
ATOM 735 O O . ASN A 1 97 ? 11.023 -8.656 -0.147 1 91.75 97 ASN A O 1
ATOM 739 N N . VAL A 1 98 ? 9.023 -7.652 -0.334 1 92.88 98 VAL A N 1
ATOM 740 C CA . VAL A 1 98 ? 9.609 -6.57 -1.127 1 92.88 98 VAL A CA 1
ATOM 741 C C . VAL A 1 98 ? 9.078 -5.227 -0.633 1 92.88 98 VAL A C 1
ATOM 743 O O . VAL A 1 98 ? 8 -5.156 -0.034 1 92.88 98 VAL A O 1
ATOM 746 N N . PRO A 1 99 ? 9.875 -4.148 -0.857 1 91.75 99 PRO A N 1
ATOM 747 C CA . PRO A 1 99 ? 9.281 -2.826 -0.65 1 91.75 99 PRO A CA 1
ATOM 748 C C . PRO A 1 99 ? 8.141 -2.535 -1.617 1 91.75 99 PRO A C 1
ATOM 750 O O . PRO A 1 99 ? 8.125 -3.053 -2.738 1 91.75 99 PRO A O 1
ATOM 753 N N . THR A 1 100 ? 7.27 -1.682 -1.146 1 92.38 100 THR A N 1
ATOM 754 C CA . THR A 1 100 ? 6.137 -1.312 -1.986 1 92.38 100 THR A CA 1
ATOM 755 C C . THR A 1 100 ? 6.617 -0.715 -3.309 1 92.38 100 THR A C 1
ATOM 757 O O . THR A 1 100 ? 6.016 -0.958 -4.355 1 92.38 100 THR A O 1
ATOM 760 N N . ALA A 1 101 ? 7.66 0.038 -3.303 1 93.44 101 ALA A N 1
ATOM 761 C CA . ALA A 1 101 ? 8.195 0.645 -4.52 1 93.44 101 ALA A CA 1
ATOM 762 C C . ALA A 1 101 ? 8.609 -0.422 -5.527 1 93.44 101 ALA A C 1
ATOM 764 O O . ALA A 1 101 ? 8.391 -0.269 -6.73 1 93.44 101 ALA A O 1
ATOM 765 N N . ALA A 1 102 ? 9.219 -1.48 -5.031 1 94.94 102 ALA A N 1
ATOM 766 C CA . ALA A 1 102 ? 9.625 -2.564 -5.922 1 94.94 102 ALA A CA 1
ATOM 767 C C . ALA A 1 102 ? 8.406 -3.281 -6.504 1 94.94 102 ALA A C 1
ATOM 769 O O . ALA A 1 102 ? 8.398 -3.648 -7.68 1 94.94 102 ALA A O 1
ATOM 770 N N . ALA A 1 103 ? 7.434 -3.539 -5.684 1 96.44 103 ALA A N 1
ATOM 771 C CA . ALA A 1 103 ? 6.207 -4.191 -6.137 1 96.44 103 ALA A CA 1
ATOM 772 C C . ALA A 1 103 ? 5.52 -3.367 -7.223 1 96.44 103 ALA A C 1
ATOM 774 O O . ALA A 1 103 ? 4.902 -3.924 -8.133 1 96.44 103 ALA A O 1
ATOM 775 N N . ARG A 1 104 ? 5.66 -2.086 -7.152 1 95.75 104 ARG A N 1
ATOM 776 C CA . ARG A 1 104 ? 4.957 -1.182 -8.055 1 95.75 104 ARG A CA 1
ATOM 777 C C . ARG A 1 104 ? 5.781 -0.91 -9.312 1 95.75 104 ARG A C 1
ATOM 779 O O . ARG A 1 104 ? 5.238 -0.838 -10.414 1 95.75 104 ARG A O 1
ATOM 786 N N . LEU A 1 105 ? 7.078 -0.8 -9.156 1 96.31 105 LEU A N 1
ATOM 787 C CA . LEU A 1 105 ? 7.871 -0.2 -10.227 1 96.31 105 LEU A CA 1
ATOM 788 C C . LEU A 1 105 ? 8.766 -1.241 -10.891 1 96.31 105 LEU A C 1
ATOM 790 O O . LEU A 1 105 ? 9.25 -1.027 -12 1 96.31 105 LEU A O 1
ATOM 794 N N . VAL A 1 106 ? 9.016 -2.344 -10.195 1 97.06 106 VAL A N 1
ATOM 795 C CA . VAL A 1 106 ? 10.016 -3.287 -10.695 1 97.06 106 VAL A CA 1
ATOM 796 C C . VAL A 1 106 ? 9.336 -4.602 -11.078 1 97.06 106 VAL A C 1
ATOM 798 O O . VAL A 1 106 ? 9.414 -5.031 -12.234 1 97.06 106 VAL A O 1
ATOM 801 N N . LEU A 1 107 ? 8.586 -5.188 -10.227 1 98.12 107 LEU A N 1
ATOM 802 C CA . LEU A 1 107 ? 8.078 -6.551 -10.359 1 98.12 107 LEU A CA 1
ATOM 803 C C . LEU A 1 107 ? 7.07 -6.648 -11.5 1 98.12 107 LEU A C 1
ATOM 805 O O . LEU A 1 107 ? 6.957 -7.691 -12.148 1 98.12 107 LEU A O 1
ATOM 809 N N . PRO A 1 108 ? 6.316 -5.559 -11.812 1 97.94 108 PRO A N 1
ATOM 810 C CA . PRO A 1 108 ? 5.391 -5.641 -12.945 1 97.94 108 PRO A CA 1
ATOM 811 C C . PRO A 1 108 ? 6.098 -5.938 -14.266 1 97.94 108 PRO A C 1
ATOM 813 O O . PRO A 1 108 ? 5.48 -6.457 -15.203 1 97.94 108 PRO A O 1
ATOM 816 N N . HIS A 1 109 ? 7.367 -5.648 -14.32 1 97.06 109 HIS A N 1
ATOM 817 C CA . HIS A 1 109 ? 8.133 -5.859 -15.539 1 97.06 109 HIS A CA 1
ATOM 818 C C . HIS A 1 109 ? 8.805 -7.227 -15.539 1 97.06 109 HIS A C 1
ATOM 820 O O . HIS A 1 109 ? 9.43 -7.621 -16.531 1 97.06 109 HIS A O 1
ATOM 826 N N . VAL A 1 110 ? 8.672 -7.969 -14.461 1 97.88 110 VAL A N 1
ATOM 827 C CA . VAL A 1 110 ? 9.383 -9.234 -14.312 1 97.88 110 VAL A CA 1
ATOM 828 C C . VAL A 1 110 ? 8.383 -10.375 -14.141 1 97.88 110 VAL A C 1
ATOM 830 O O . VAL A 1 110 ? 8.438 -11.375 -14.859 1 97.88 110 VAL A O 1
ATOM 833 N N . VAL A 1 111 ? 7.398 -10.219 -13.336 1 98.25 111 VAL A N 1
ATOM 834 C CA . VAL A 1 111 ? 6.578 -11.289 -12.773 1 98.25 111 VAL A CA 1
ATOM 835 C C . VAL A 1 111 ? 5.703 -11.891 -13.867 1 98.25 111 VAL A C 1
ATOM 837 O O . VAL A 1 111 ? 5.629 -13.117 -14 1 98.25 111 VAL A O 1
ATOM 840 N N . PRO A 1 112 ? 5.039 -11.055 -14.75 1 98.06 112 PRO A N 1
ATOM 841 C CA . PRO A 1 112 ? 4.172 -11.664 -15.758 1 98.06 112 PRO A CA 1
ATOM 842 C C . PRO A 1 112 ? 4.934 -12.586 -16.719 1 98.06 112 PRO A C 1
ATOM 844 O O . PRO A 1 112 ? 4.504 -13.719 -16.969 1 98.06 112 PRO A O 1
ATOM 847 N N . ALA A 1 113 ? 6.086 -12.172 -17.141 1 97.31 113 ALA A N 1
ATOM 848 C CA . ALA A 1 113 ? 6.887 -12.992 -18.047 1 97.31 113 ALA A CA 1
ATOM 849 C C . ALA A 1 113 ? 7.434 -14.227 -17.344 1 97.31 113 ALA A C 1
ATOM 851 O O . ALA A 1 113 ? 7.496 -15.305 -17.922 1 97.31 113 ALA A O 1
ATOM 852 N N . PHE A 1 114 ? 7.855 -14.062 -16.125 1 97.94 114 PHE A N 1
ATOM 853 C CA . PHE A 1 114 ? 8.367 -15.172 -15.344 1 97.94 114 PHE A CA 1
ATOM 854 C C . PHE A 1 114 ? 7.301 -16.25 -15.172 1 97.94 114 PHE A C 1
ATOM 856 O O . PHE A 1 114 ? 7.57 -17.438 -15.383 1 97.94 114 PHE A O 1
ATOM 863 N N . LEU A 1 115 ? 6.09 -15.789 -14.812 1 97.62 115 LEU A N 1
ATOM 864 C CA . LEU A 1 115 ? 5.02 -16.734 -14.531 1 97.62 115 LEU A CA 1
ATOM 865 C C . LEU A 1 115 ? 4.508 -17.375 -15.82 1 97.62 115 LEU A C 1
ATOM 867 O O . LEU A 1 115 ? 3.975 -18.484 -15.805 1 97.62 115 LEU A O 1
ATOM 871 N N . ALA A 1 116 ? 4.633 -16.688 -16.938 1 95.62 116 ALA A N 1
ATOM 872 C CA . ALA A 1 116 ? 4.316 -17.281 -18.234 1 95.62 116 ALA A CA 1
ATOM 873 C C . ALA A 1 116 ? 5.305 -18.391 -18.594 1 95.62 116 ALA A C 1
ATOM 875 O O . ALA A 1 116 ? 4.918 -19.422 -19.141 1 95.62 116 ALA A O 1
ATOM 876 N N . LYS A 1 117 ? 6.559 -18.156 -18.234 1 94.69 117 LYS A N 1
ATOM 877 C CA . LYS A 1 117 ? 7.621 -19.109 -18.531 1 94.69 117 LYS A CA 1
ATOM 878 C C . LYS A 1 117 ? 7.547 -20.328 -17.594 1 94.69 117 LYS A C 1
ATOM 880 O O . LYS A 1 117 ? 7.855 -21.438 -18.016 1 94.69 117 LYS A O 1
ATOM 885 N N . TYR A 1 118 ? 7.16 -20.094 -16.391 1 95.06 118 TYR A N 1
ATOM 886 C CA . TYR A 1 118 ? 7.102 -21.172 -15.391 1 95.06 118 TYR A CA 1
ATOM 887 C C . TYR A 1 118 ? 5.703 -21.297 -14.797 1 95.06 118 TYR A C 1
ATOM 889 O O . TYR A 1 118 ? 5.484 -20.938 -13.641 1 95.06 118 TYR A O 1
ATOM 897 N N . PRO A 1 119 ? 4.828 -21.922 -15.477 1 91.81 119 PRO A N 1
ATOM 898 C CA . PRO A 1 119 ? 3.412 -21.922 -15.102 1 91.81 119 PRO A CA 1
ATOM 899 C C . PRO A 1 119 ? 3.141 -22.75 -13.844 1 91.81 119 PRO A C 1
ATOM 901 O O . PRO A 1 119 ? 2.07 -22.625 -13.242 1 91.81 119 PRO A O 1
ATOM 904 N N . ASP A 1 120 ? 4.082 -23.531 -13.445 1 90.19 120 ASP A N 1
ATOM 905 C CA . ASP A 1 120 ? 3.85 -24.406 -12.297 1 90.19 120 ASP A CA 1
ATOM 906 C C . ASP A 1 120 ? 4.371 -23.766 -11.008 1 90.19 120 ASP A C 1
ATOM 908 O O . ASP A 1 120 ? 4.246 -24.344 -9.93 1 90.19 120 ASP A O 1
ATOM 912 N N . ILE A 1 121 ? 4.895 -22.578 -11.117 1 93.69 121 ILE A N 1
ATOM 913 C CA . ILE A 1 121 ? 5.336 -21.828 -9.945 1 93.69 121 ILE A CA 1
ATOM 914 C C . ILE A 1 121 ? 4.219 -20.906 -9.477 1 93.69 121 ILE A C 1
ATOM 916 O O . ILE A 1 121 ? 3.576 -20.234 -10.289 1 93.69 121 ILE A O 1
ATOM 920 N N . GLN A 1 122 ? 3.949 -20.969 -8.234 1 95.06 122 GLN A N 1
ATOM 921 C CA . GLN A 1 122 ? 3.082 -19.984 -7.602 1 95.06 122 GLN A CA 1
ATOM 922 C C . GLN A 1 122 ? 3.898 -18.938 -6.836 1 95.06 122 GLN A C 1
ATOM 924 O O . GLN A 1 122 ? 4.66 -19.281 -5.934 1 95.06 122 GLN A O 1
ATOM 929 N N . LEU A 1 123 ? 3.738 -17.734 -7.234 1 97.31 123 LEU A N 1
ATOM 930 C CA . LEU A 1 123 ? 4.48 -16.641 -6.629 1 97.31 123 LEU A CA 1
ATOM 931 C C . LEU A 1 123 ? 3.635 -15.922 -5.582 1 97.31 123 LEU A C 1
ATOM 933 O O . LEU A 1 123 ? 2.477 -15.586 -5.84 1 97.31 123 LEU A O 1
ATOM 937 N N . GLU A 1 124 ? 4.18 -15.766 -4.422 1 93.94 124 GLU A N 1
ATOM 938 C CA . GLU A 1 124 ? 3.572 -14.961 -3.369 1 93.94 124 GLU A CA 1
ATOM 939 C C . GLU A 1 124 ? 4.422 -13.727 -3.055 1 93.94 124 GLU A C 1
ATOM 941 O O . GLU A 1 124 ? 5.617 -13.852 -2.771 1 93.94 124 GLU A O 1
ATOM 946 N N . VAL A 1 125 ? 3.775 -12.594 -3.115 1 95.44 125 VAL A N 1
ATOM 947 C CA . VAL A 1 125 ? 4.512 -11.359 -2.891 1 95.44 125 VAL A CA 1
ATOM 948 C C . VAL A 1 125 ? 3.881 -10.578 -1.739 1 95.44 125 VAL A C 1
ATOM 950 O O . VAL A 1 125 ? 2.691 -10.258 -1.776 1 95.44 125 VAL A O 1
ATOM 953 N N . SER A 1 126 ? 4.648 -10.312 -0.75 1 91.5 126 SER A N 1
ATOM 954 C CA . SER A 1 126 ? 4.297 -9.391 0.322 1 91.5 126 SER A CA 1
ATOM 955 C C . SER A 1 126 ? 5.098 -8.094 0.224 1 91.5 126 SER A C 1
ATOM 957 O O . SER A 1 126 ? 6.32 -8.125 0.053 1 91.5 126 SER A O 1
ATOM 959 N N . ALA A 1 127 ? 4.375 -6.996 0.334 1 90.5 127 ALA A N 1
ATOM 960 C CA . ALA A 1 127 ? 5.047 -5.707 0.196 1 90.5 127 ALA A CA 1
ATOM 961 C C . ALA A 1 127 ? 4.887 -4.867 1.46 1 90.5 127 ALA A C 1
ATOM 963 O O . ALA A 1 127 ? 3.764 -4.562 1.872 1 90.5 127 ALA A O 1
ATOM 964 N N . ASP A 1 128 ? 5.957 -4.559 2.049 1 83.19 128 ASP A N 1
ATOM 965 C CA . ASP A 1 128 ? 5.977 -3.672 3.207 1 83.19 128 ASP A CA 1
ATOM 966 C C . ASP A 1 128 ? 7.352 -3.029 3.385 1 83.19 128 ASP A C 1
ATOM 968 O O . ASP A 1 128 ? 8.281 -3.316 2.627 1 83.19 128 ASP A O 1
ATOM 972 N N . GLU A 1 129 ? 7.383 -2.135 4.297 1 77.31 129 GLU A N 1
ATOM 973 C CA . GLU A 1 129 ? 8.586 -1.327 4.473 1 77.31 129 GLU A CA 1
ATOM 974 C C . GLU A 1 129 ? 9.445 -1.86 5.613 1 77.31 129 GLU A C 1
ATOM 976 O O . GLU A 1 129 ? 10.508 -1.308 5.906 1 77.31 129 GLU A O 1
ATOM 981 N N . ARG A 1 130 ? 9.031 -2.938 6.223 1 68.19 130 ARG A N 1
ATOM 982 C CA . ARG A 1 130 ? 9.781 -3.498 7.344 1 68.19 130 ARG A CA 1
ATOM 983 C C . ARG A 1 130 ? 10.977 -4.309 6.855 1 68.19 130 ARG A C 1
ATOM 985 O O . ARG A 1 130 ? 10.906 -4.961 5.812 1 68.19 130 ARG A O 1
ATOM 992 N N . LEU A 1 131 ? 12.047 -4.004 7.578 1 61 131 LEU A N 1
ATOM 993 C CA . LEU A 1 131 ? 13.172 -4.91 7.359 1 61 131 LEU A CA 1
ATOM 994 C C . LEU A 1 131 ? 12.938 -6.25 8.047 1 61 131 LEU A C 1
ATOM 996 O O . LEU A 1 131 ? 12.977 -6.336 9.281 1 61 131 LEU A O 1
ATOM 1000 N N . VAL A 1 132 ? 12.398 -7.102 7.344 1 58.78 132 VAL A N 1
ATOM 1001 C CA . VAL A 1 132 ? 12.047 -8.383 7.953 1 58.78 132 VAL A CA 1
ATOM 1002 C C . VAL A 1 132 ? 13.172 -9.391 7.707 1 58.78 132 VAL A C 1
ATOM 1004 O O . VAL A 1 132 ? 13.883 -9.305 6.707 1 58.78 132 VAL A O 1
ATOM 1007 N N . ASP A 1 133 ? 13.305 -10.062 8.828 1 58.28 133 ASP A N 1
ATOM 1008 C CA . ASP A 1 133 ? 14.148 -11.234 8.609 1 58.28 133 ASP A CA 1
ATOM 1009 C C . ASP A 1 133 ? 13.508 -12.211 7.633 1 58.28 133 ASP A C 1
ATOM 1011 O O . ASP A 1 133 ? 12.578 -12.938 7.996 1 58.28 133 ASP A O 1
ATOM 1015 N N . THR A 1 134 ? 13.969 -12.109 6.43 1 61.31 134 THR A N 1
ATOM 1016 C CA . THR A 1 134 ? 13.406 -12.844 5.309 1 61.31 134 THR A CA 1
ATOM 1017 C C . THR A 1 134 ? 13.258 -14.328 5.652 1 61.31 134 THR A C 1
ATOM 1019 O O . THR A 1 134 ? 12.211 -14.922 5.398 1 61.31 134 THR A O 1
ATOM 1022 N N . VAL A 1 135 ? 14.266 -14.852 6.27 1 58.03 135 VAL A N 1
ATOM 1023 C CA . VAL A 1 135 ? 14.281 -16.281 6.551 1 58.03 135 VAL A CA 1
ATOM 1024 C C . VAL A 1 135 ? 13.383 -16.594 7.75 1 58.03 135 VAL A C 1
ATOM 1026 O O . VAL A 1 135 ? 12.586 -17.531 7.715 1 58.03 135 VAL A O 1
ATOM 1029 N N . ALA A 1 136 ? 13.43 -15.695 8.625 1 58.62 136 ALA A N 1
ATOM 1030 C CA . ALA A 1 136 ? 12.688 -15.906 9.859 1 58.62 136 ALA A CA 1
ATOM 1031 C C . ALA A 1 136 ? 11.18 -15.766 9.633 1 58.62 136 ALA A C 1
ATOM 1033 O O . ALA A 1 136 ? 10.383 -16.438 10.281 1 58.62 136 ALA A O 1
ATOM 1034 N N . GLU A 1 137 ? 10.961 -15.062 8.641 1 68.5 137 GLU A N 1
ATOM 1035 C CA . GLU A 1 137 ? 9.547 -14.805 8.414 1 68.5 137 GLU A CA 1
ATOM 1036 C C . GLU A 1 137 ? 8.984 -15.703 7.316 1 68.5 137 GLU A C 1
ATOM 1038 O O . GLU A 1 137 ? 7.824 -15.562 6.934 1 68.5 137 GLU A O 1
ATOM 1043 N N . GLY A 1 138 ? 9.836 -16.641 6.801 1 75.12 138 GLY A N 1
ATOM 1044 C CA . GLY A 1 138 ? 9.352 -17.656 5.867 1 75.12 138 GLY A CA 1
ATOM 1045 C C . GLY A 1 138 ? 9.398 -17.203 4.422 1 75.12 138 GLY A C 1
ATOM 1046 O O . GLY A 1 138 ? 8.766 -17.797 3.555 1 75.12 138 GLY A O 1
ATOM 1047 N N . PHE A 1 139 ? 10.094 -16.188 4.199 1 86.19 139 PHE A N 1
ATOM 1048 C CA . PHE A 1 139 ? 10.273 -15.75 2.82 1 86.19 139 PHE A CA 1
ATOM 1049 C C . PHE A 1 139 ? 11.516 -16.391 2.211 1 86.19 139 PHE A C 1
ATOM 1051 O O . PHE A 1 139 ? 12.492 -16.672 2.918 1 86.19 139 PHE A O 1
ATOM 1058 N N . ASP A 1 140 ? 11.391 -16.688 0.934 1 87.19 140 ASP A N 1
ATOM 1059 C CA . ASP A 1 140 ? 12.508 -17.312 0.223 1 87.19 140 ASP A CA 1
ATOM 1060 C C . ASP A 1 140 ? 13.555 -16.266 -0.169 1 87.19 140 ASP A C 1
ATOM 1062 O O . ASP A 1 140 ? 14.742 -16.578 -0.251 1 87.19 140 ASP A O 1
ATOM 1066 N N . ALA A 1 141 ? 13.086 -15.109 -0.502 1 90.75 141 ALA A N 1
ATOM 1067 C CA . ALA A 1 141 ? 13.961 -14.008 -0.907 1 90.75 141 ALA A CA 1
ATOM 1068 C C . ALA A 1 141 ? 13.281 -12.656 -0.672 1 90.75 141 ALA A C 1
ATOM 1070 O O . ALA A 1 141 ? 12.094 -12.602 -0.353 1 90.75 141 ALA A O 1
ATOM 1071 N N . GLY A 1 142 ? 14.062 -11.641 -0.779 1 91.81 142 GLY A N 1
ATOM 1072 C CA . GLY A 1 142 ? 13.562 -10.281 -0.656 1 91.81 142 GLY A CA 1
ATOM 1073 C C . GLY A 1 142 ? 14.195 -9.32 -1.645 1 91.81 142 GLY A C 1
ATOM 1074 O O . GLY A 1 142 ? 15.203 -9.641 -2.273 1 91.81 142 GLY A O 1
ATOM 1075 N N . ILE A 1 143 ? 13.516 -8.242 -1.904 1 93.25 143 ILE A N 1
ATOM 1076 C CA . ILE A 1 143 ? 14.094 -7.125 -2.65 1 93.25 143 ILE A CA 1
ATOM 1077 C C . ILE A 1 143 ? 14.328 -5.945 -1.714 1 93.25 143 ILE A C 1
ATOM 1079 O O . ILE A 1 143 ? 13.492 -5.637 -0.867 1 93.25 143 ILE A O 1
ATOM 1083 N N . ARG A 1 144 ? 15.523 -5.324 -1.909 1 90.56 144 ARG A N 1
ATOM 1084 C CA . ARG A 1 144 ? 15.859 -4.152 -1.108 1 90.56 144 ARG A CA 1
ATOM 1085 C C . ARG A 1 144 ? 16.609 -3.119 -1.938 1 90.56 144 ARG A C 1
ATOM 1087 O O . ARG A 1 144 ? 17.297 -3.471 -2.904 1 90.56 144 ARG A O 1
ATOM 1094 N N . TYR A 1 145 ? 16.484 -1.845 -1.635 1 85.44 145 TYR A N 1
ATOM 1095 C CA . TYR A 1 145 ? 17.234 -0.78 -2.281 1 85.44 145 TYR A CA 1
ATOM 1096 C C . TYR A 1 145 ? 18.594 -0.589 -1.607 1 85.44 145 TYR A C 1
ATOM 1098 O O . TYR A 1 145 ? 19.562 -0.219 -2.262 1 85.44 145 TYR A O 1
ATOM 1106 N N . GLU A 1 146 ? 18.672 -0.63 -0.357 1 71.5 146 GLU A N 1
ATOM 1107 C CA . GLU A 1 146 ? 19.969 -0.347 0.278 1 71.5 146 GLU A CA 1
ATOM 1108 C C . GLU A 1 146 ? 20.703 -1.636 0.628 1 71.5 146 GLU A C 1
ATOM 1110 O O . GLU A 1 146 ? 20.094 -2.699 0.739 1 71.5 146 GLU A O 1
ATOM 1115 N N . ALA A 1 147 ? 21.969 -1.553 0.465 1 57.91 147 ALA A N 1
ATOM 1116 C CA . ALA A 1 147 ? 22.891 -2.67 0.694 1 57.91 147 ALA A CA 1
ATOM 1117 C C . ALA A 1 147 ? 22.672 -3.281 2.076 1 57.91 147 ALA A C 1
ATOM 1119 O O . ALA A 1 147 ? 22.828 -2.602 3.094 1 57.91 147 ALA A O 1
ATOM 1120 N N . TRP A 1 148 ? 21.531 -3.887 2.27 1 53.38 148 TRP A N 1
ATOM 1121 C CA . TRP A 1 148 ? 21.453 -4.637 3.52 1 53.38 148 TRP A CA 1
ATOM 1122 C C . TRP A 1 148 ? 22.109 -6.004 3.375 1 53.38 148 TRP A C 1
ATOM 1124 O O . TRP A 1 148 ? 21.734 -6.789 2.502 1 53.38 148 TRP A O 1
ATOM 1134 N N . LEU A 1 149 ? 23.328 -6.051 3.377 1 55.94 149 LEU A N 1
ATOM 1135 C CA . LEU A 1 149 ? 23.891 -7.387 3.203 1 55.94 149 LEU A CA 1
ATOM 1136 C C . LEU A 1 149 ? 24.156 -8.047 4.551 1 55.94 149 LEU A C 1
ATOM 1138 O O . LEU A 1 149 ? 24.938 -7.527 5.355 1 55.94 149 LEU A O 1
ATOM 1142 N N . GLU A 1 150 ? 22.953 -8.648 5.031 1 58.91 150 GLU A N 1
ATOM 1143 C CA . GLU A 1 150 ? 23.312 -9.539 6.133 1 58.91 150 GLU A CA 1
ATOM 1144 C C . GLU A 1 150 ? 24.328 -10.586 5.691 1 58.91 150 GLU A C 1
ATOM 1146 O O . GLU A 1 150 ? 24.484 -10.836 4.496 1 58.91 150 GLU A O 1
ATOM 1151 N N . LYS A 1 151 ? 24.953 -11.039 6.66 1 63.62 151 LYS A N 1
ATOM 1152 C CA . LYS A 1 151 ? 25.906 -12.125 6.445 1 63.62 151 LYS A CA 1
ATOM 1153 C C . LYS A 1 151 ? 25.25 -13.297 5.734 1 63.62 151 LYS A C 1
ATOM 1155 O O . LYS A 1 151 ? 24.094 -13.625 6.004 1 63.62 151 LYS A O 1
ATOM 1160 N N . ASP A 1 152 ? 25.797 -13.867 4.656 1 73.38 152 ASP A N 1
ATOM 1161 C CA . ASP A 1 152 ? 25.484 -15.102 3.957 1 73.38 152 ASP A CA 1
ATOM 1162 C C . ASP A 1 152 ? 24.328 -14.898 2.977 1 73.38 152 ASP A C 1
ATOM 1164 O O . ASP A 1 152 ? 23.547 -15.82 2.732 1 73.38 152 ASP A O 1
ATOM 1168 N N . MET A 1 153 ? 24.188 -13.578 2.695 1 82.38 153 MET A N 1
ATOM 1169 C CA . MET A 1 153 ? 23.156 -13.312 1.684 1 82.38 153 MET A CA 1
ATOM 1170 C C . MET A 1 153 ? 23.797 -13.016 0.333 1 82.38 153 MET A C 1
ATOM 1172 O O . MET A 1 153 ? 24.906 -12.461 0.272 1 82.38 153 MET A O 1
ATOM 1176 N N . VAL A 1 154 ? 23.172 -13.523 -0.681 1 87.44 154 VAL A N 1
ATOM 1177 C CA . VAL A 1 154 ? 23.562 -13.211 -2.049 1 87.44 154 VAL A CA 1
ATOM 1178 C C . VAL A 1 154 ? 22.672 -12.102 -2.6 1 87.44 154 VAL A C 1
ATOM 1180 O O . VAL A 1 154 ? 21.453 -12.117 -2.393 1 87.44 154 VAL A O 1
ATOM 1183 N N . ALA A 1 155 ? 23.25 -11.148 -3.25 1 90 155 ALA A N 1
ATOM 1184 C CA . ALA A 1 155 ? 22.516 -10.031 -3.844 1 90 155 ALA A CA 1
ATOM 1185 C C . ALA A 1 155 ? 22.609 -10.07 -5.367 1 90 155 ALA A C 1
ATOM 1187 O O . ALA A 1 155 ? 23.688 -10.203 -5.934 1 90 155 ALA A O 1
ATOM 1188 N N . VAL A 1 156 ? 21.484 -9.977 -6.059 1 91.31 156 VAL A N 1
ATOM 1189 C CA . VAL A 1 156 ? 21.391 -9.914 -7.512 1 91.31 156 VAL A CA 1
ATOM 1190 C C . VAL A 1 156 ? 20.625 -8.656 -7.926 1 91.31 156 VAL A C 1
ATOM 1192 O O . VAL A 1 156 ? 19.516 -8.414 -7.449 1 91.31 156 VAL A O 1
ATOM 1195 N N . PRO A 1 157 ? 21.266 -7.832 -8.812 1 92.94 157 PRO A N 1
ATOM 1196 C CA . PRO A 1 157 ? 20.5 -6.66 -9.266 1 92.94 157 PRO A CA 1
ATOM 1197 C C . PRO A 1 157 ? 19.172 -7.031 -9.922 1 92.94 157 PRO A C 1
ATOM 1199 O O . PRO A 1 157 ? 19.094 -8.031 -10.641 1 92.94 157 PRO A O 1
ATOM 1202 N N . ILE A 1 158 ? 18.109 -6.336 -9.609 1 95.25 158 ILE A N 1
ATOM 1203 C CA . ILE A 1 158 ? 16.797 -6.543 -10.234 1 95.25 158 ILE A CA 1
ATOM 1204 C C . ILE A 1 158 ? 16.188 -5.191 -10.586 1 95.25 158 ILE A C 1
ATOM 1206 O O . ILE A 1 158 ? 16.188 -4.262 -9.773 1 95.25 158 ILE A O 1
ATOM 1210 N N . GLY A 1 159 ? 15.641 -5.102 -11.836 1 94.31 159 GLY A N 1
ATOM 1211 C CA . GLY A 1 159 ? 15.102 -3.826 -12.281 1 94.31 159 GLY A CA 1
ATOM 1212 C C . GLY A 1 159 ? 16.172 -2.855 -12.742 1 94.31 159 GLY A C 1
ATOM 1213 O O . GLY A 1 159 ? 17.297 -3.26 -13.047 1 94.31 159 GLY A O 1
ATOM 1214 N N . PRO A 1 160 ? 15.797 -1.635 -12.852 1 93.38 160 PRO A N 1
ATOM 1215 C CA . PRO A 1 160 ? 16.781 -0.646 -13.305 1 93.38 160 PRO A CA 1
ATOM 1216 C C . PRO A 1 160 ? 17.922 -0.453 -12.32 1 93.38 160 PRO A C 1
ATOM 1218 O O . PRO A 1 160 ? 17.719 -0.501 -11.109 1 93.38 160 PRO A O 1
ATOM 1221 N N . ARG A 1 161 ? 19.047 -0.236 -12.805 1 92.69 161 ARG A N 1
ATOM 1222 C CA . ARG A 1 161 ? 20.234 -0.066 -11.961 1 92.69 161 ARG A CA 1
ATOM 1223 C C . ARG A 1 161 ? 20.219 1.291 -11.266 1 92.69 161 ARG A C 1
ATOM 1225 O O . ARG A 1 161 ? 20.797 1.455 -10.195 1 92.69 161 ARG A O 1
ATOM 1232 N N . VAL A 1 162 ? 19.609 2.211 -11.984 1 93.81 162 VAL A N 1
ATOM 1233 C CA . VAL A 1 162 ? 19.484 3.549 -11.422 1 93.81 162 VAL A CA 1
ATOM 1234 C C . VAL A 1 162 ? 18.016 3.975 -11.422 1 93.81 162 VAL A C 1
ATOM 1236 O O . VAL A 1 162 ? 17.297 3.727 -12.391 1 93.81 162 VAL A O 1
ATOM 1239 N N . GLN A 1 163 ? 17.578 4.531 -10.336 1 95.25 163 GLN A N 1
ATOM 1240 C CA . GLN A 1 163 ? 16.281 5.184 -10.219 1 95.25 163 GLN A CA 1
ATOM 1241 C C . GLN A 1 163 ? 16.422 6.613 -9.703 1 95.25 163 GLN A C 1
ATOM 1243 O O . GLN A 1 163 ? 17.469 6.973 -9.141 1 95.25 163 GLN A O 1
ATOM 1248 N N . ARG A 1 164 ? 15.414 7.371 -10 1 96.25 164 ARG A N 1
ATOM 1249 C CA . ARG A 1 164 ? 15.477 8.789 -9.648 1 96.25 164 ARG A CA 1
ATOM 1250 C C . ARG A 1 164 ? 14.266 9.203 -8.82 1 96.25 164 ARG A C 1
ATOM 1252 O O . ARG A 1 164 ? 13.156 8.719 -9.047 1 96.25 164 ARG A O 1
ATOM 1259 N N . PHE A 1 165 ? 14.57 10.062 -7.816 1 96.62 165 PHE A N 1
ATOM 1260 C CA . PHE A 1 165 ? 13.477 10.75 -7.133 1 96.62 165 PHE A CA 1
ATOM 1261 C C . PHE A 1 165 ? 13.094 12.023 -7.875 1 96.62 165 PHE A C 1
ATOM 1263 O O . PHE A 1 165 ? 13.93 12.633 -8.547 1 96.62 165 PHE A O 1
ATOM 1270 N N . ALA A 1 166 ? 11.875 12.398 -7.734 1 98.25 166 ALA A N 1
ATOM 1271 C CA . ALA A 1 166 ? 11.344 13.586 -8.398 1 98.25 166 ALA A CA 1
ATOM 1272 C C . ALA A 1 166 ? 10.477 14.398 -7.445 1 98.25 166 ALA A C 1
ATOM 1274 O O . ALA A 1 166 ? 9.75 13.836 -6.621 1 98.25 166 ALA A O 1
ATOM 1275 N N . ALA A 1 167 ? 10.578 15.664 -7.547 1 98.69 167 ALA A N 1
ATOM 1276 C CA . ALA A 1 167 ? 9.648 16.594 -6.914 1 98.69 167 ALA A CA 1
ATOM 1277 C C . ALA A 1 167 ? 8.648 17.156 -7.926 1 98.69 167 ALA A C 1
ATOM 1279 O O . ALA A 1 167 ? 9.016 17.5 -9.047 1 98.69 167 ALA A O 1
ATOM 1280 N N . ALA A 1 168 ? 7.379 17.188 -7.516 1 98.88 168 ALA A N 1
ATOM 1281 C CA . ALA A 1 168 ? 6.348 17.641 -8.445 1 98.88 168 ALA A CA 1
ATOM 1282 C C . ALA A 1 168 ? 5.18 18.281 -7.707 1 98.88 168 ALA A C 1
ATOM 1284 O O . ALA A 1 168 ? 4.992 18.047 -6.512 1 98.88 168 ALA A O 1
ATOM 1285 N N . ALA A 1 169 ? 4.473 19.062 -8.367 1 98.88 169 ALA A N 1
ATOM 1286 C CA . ALA A 1 169 ? 3.262 19.719 -7.867 1 98.88 169 ALA A CA 1
ATOM 1287 C C . ALA A 1 169 ? 2.279 19.984 -9 1 98.88 169 ALA A C 1
ATOM 1289 O O . ALA A 1 169 ? 2.652 19.953 -10.172 1 98.88 169 ALA A O 1
ATOM 1290 N N . SER A 1 170 ? 1.034 20.203 -8.625 1 98.88 170 SER A N 1
ATOM 1291 C CA . SER A 1 170 ? 0.048 20.562 -9.641 1 98.88 170 SER A CA 1
ATOM 1292 C C . SER A 1 170 ? 0.287 21.984 -10.164 1 98.88 170 SER A C 1
ATOM 1294 O O . SER A 1 170 ? 0.814 22.828 -9.445 1 98.88 170 SER A O 1
ATOM 1296 N N . PRO A 1 171 ? -0.108 22.234 -11.383 1 98.62 171 PRO A N 1
ATOM 1297 C CA . PRO A 1 171 ? -0.04 23.609 -11.883 1 98.62 171 PRO A CA 1
ATOM 1298 C C . PRO A 1 171 ? -0.799 24.594 -11 1 98.62 171 PRO A C 1
ATOM 1300 O O . PRO A 1 171 ? -0.337 25.719 -10.789 1 98.62 171 PRO A O 1
ATOM 1303 N N . ALA A 1 172 ? -1.889 24.188 -10.5 1 97.88 172 ALA A N 1
ATOM 1304 C CA . ALA A 1 172 ? -2.711 25.062 -9.656 1 97.88 172 ALA A CA 1
ATOM 1305 C C . ALA A 1 172 ? -1.961 25.453 -8.391 1 97.88 172 ALA A C 1
ATOM 1307 O O . ALA A 1 172 ? -2.023 26.609 -7.961 1 97.88 172 ALA A O 1
ATOM 1308 N N . TYR A 1 173 ? -1.318 24.531 -7.809 1 98.44 173 TYR A N 1
ATOM 1309 C CA . TYR A 1 173 ? -0.542 24.828 -6.613 1 98.44 173 TYR A CA 1
ATOM 1310 C C . TYR A 1 173 ? 0.529 25.875 -6.91 1 98.44 173 TYR A C 1
ATOM 1312 O O . TYR A 1 173 ? 0.685 26.844 -6.168 1 98.44 173 TYR A O 1
ATOM 1320 N N . LEU A 1 174 ? 1.285 25.625 -7.953 1 98.38 174 LEU A N 1
ATOM 1321 C CA . LEU A 1 174 ? 2.396 26.5 -8.297 1 98.38 174 LEU A CA 1
ATOM 1322 C C . LEU A 1 174 ? 1.892 27.891 -8.68 1 98.38 174 LEU A C 1
ATOM 1324 O O . LEU A 1 174 ? 2.564 28.891 -8.43 1 98.38 174 LEU A O 1
ATOM 1328 N N . ALA A 1 175 ? 0.716 27.969 -9.281 1 97.88 175 ALA A N 1
ATOM 1329 C CA . ALA A 1 175 ? 0.116 29.25 -9.609 1 97.88 175 ALA A CA 1
ATOM 1330 C C . ALA A 1 175 ? -0.211 30.047 -8.352 1 97.88 175 ALA A C 1
ATOM 1332 O O . ALA A 1 175 ? -0.08 31.266 -8.328 1 97.88 175 ALA A O 1
ATOM 1333 N N . ARG A 1 176 ? -0.561 29.359 -7.324 1 97.12 176 ARG A N 1
ATOM 1334 C CA . ARG A 1 176 ? -0.988 30 -6.078 1 97.12 176 ARG A CA 1
ATOM 1335 C C . ARG A 1 176 ? 0.205 30.297 -5.176 1 97.12 176 ARG A C 1
ATOM 1337 O O . ARG A 1 176 ? 0.259 31.344 -4.531 1 97.12 176 ARG A O 1
ATOM 1344 N N . ARG A 1 177 ? 1.168 29.391 -5.145 1 97.19 177 ARG A N 1
ATOM 1345 C CA . ARG A 1 177 ? 2.189 29.438 -4.102 1 97.19 177 ARG A CA 1
ATOM 1346 C C . ARG A 1 177 ? 3.559 29.75 -4.695 1 97.19 177 ARG A C 1
ATOM 1348 O O . ARG A 1 177 ? 4.523 29.969 -3.961 1 97.19 177 ARG A O 1
ATOM 1355 N N . GLY A 1 178 ? 3.666 29.781 -6.078 1 97.44 178 GLY A N 1
ATOM 1356 C CA . GLY A 1 178 ? 4.945 30.016 -6.727 1 97.44 178 GLY A CA 1
ATOM 1357 C C . GLY A 1 178 ? 5.758 28.75 -6.922 1 97.44 178 GLY A C 1
ATOM 1358 O O . GLY A 1 178 ? 5.434 27.703 -6.355 1 97.44 178 GLY A O 1
ATOM 1359 N N . ARG A 1 179 ? 6.793 28.875 -7.703 1 97.69 179 ARG A N 1
ATOM 1360 C CA . ARG A 1 179 ? 7.691 27.766 -8 1 97.69 179 ARG A CA 1
ATOM 1361 C C . ARG A 1 179 ? 9.016 27.922 -7.254 1 97.69 179 ARG A C 1
ATOM 1363 O O . ARG A 1 179 ? 9.703 28.938 -7.398 1 97.69 179 ARG A O 1
ATOM 1370 N N . PRO A 1 180 ? 9.32 26.938 -6.441 1 98 180 PRO A N 1
ATOM 1371 C CA . PRO A 1 180 ? 10.641 27.031 -5.805 1 98 180 PRO A CA 1
ATOM 1372 C C . PRO A 1 180 ? 11.789 26.859 -6.797 1 98 180 PRO A C 1
ATOM 1374 O O . PRO A 1 180 ? 11.695 26.062 -7.734 1 98 180 PRO A O 1
ATOM 1377 N N . THR A 1 181 ? 12.883 27.578 -6.578 1 96.75 181 THR A N 1
ATOM 1378 C CA . THR A 1 181 ? 14.023 27.547 -7.48 1 96.75 181 THR A CA 1
ATOM 1379 C C . THR A 1 181 ? 15.242 26.938 -6.781 1 96.75 181 THR A C 1
ATOM 1381 O O . THR A 1 181 ? 16.266 26.656 -7.422 1 96.75 181 THR A O 1
ATOM 1384 N N . HIS A 1 182 ? 15.117 26.812 -5.539 1 97.44 182 HIS A N 1
ATOM 1385 C CA . HIS A 1 182 ? 16.141 26.188 -4.719 1 97.44 182 HIS A CA 1
ATOM 1386 C C . HIS A 1 182 ? 15.523 25.281 -3.654 1 97.44 182 HIS A C 1
ATOM 1388 O O . HIS A 1 182 ? 14.477 25.594 -3.1 1 97.44 182 HIS A O 1
ATOM 1394 N N . PRO A 1 183 ? 16.203 24.156 -3.268 1 97.81 183 PRO A N 1
ATOM 1395 C CA . PRO A 1 183 ? 15.641 23.203 -2.309 1 97.81 183 PRO A CA 1
ATOM 1396 C C . PRO A 1 183 ? 15.273 23.859 -0.979 1 97.81 183 PRO A C 1
ATOM 1398 O O . PRO A 1 183 ? 14.289 23.469 -0.348 1 97.81 183 PRO A O 1
ATOM 1401 N N . ARG A 1 184 ? 15.961 24.844 -0.576 1 96 184 ARG A N 1
ATOM 1402 C CA . ARG A 1 184 ? 15.703 25.5 0.705 1 96 184 ARG A CA 1
ATOM 1403 C C . ARG A 1 184 ? 14.344 26.188 0.709 1 96 184 ARG A C 1
ATOM 1405 O O . ARG A 1 184 ? 13.75 26.391 1.77 1 96 184 ARG A O 1
ATOM 1412 N N . GLU A 1 185 ? 13.867 26.578 -0.45 1 97.5 185 GLU A N 1
ATOM 1413 C CA . GLU A 1 185 ? 12.578 27.25 -0.566 1 97.5 185 GLU A CA 1
ATOM 1414 C C . GLU A 1 185 ? 11.43 26.297 -0.266 1 97.5 185 GLU A C 1
ATOM 1416 O O . GLU A 1 185 ? 10.297 26.719 -0.042 1 97.5 185 GLU A O 1
ATOM 1421 N N . LEU A 1 186 ? 11.734 24.938 -0.247 1 97.62 186 LEU A N 1
ATOM 1422 C CA . LEU A 1 186 ? 10.719 23.953 0.107 1 97.62 186 LEU A CA 1
ATOM 1423 C C . LEU A 1 186 ? 10.227 24.172 1.533 1 97.62 186 LEU A C 1
ATOM 1425 O O . LEU A 1 186 ? 9.109 23.781 1.874 1 97.62 186 LEU A O 1
ATOM 1429 N N . LEU A 1 187 ? 11.008 24.828 2.381 1 95 187 LEU A N 1
ATOM 1430 C CA . LEU A 1 187 ? 10.648 25.094 3.77 1 95 187 LEU A CA 1
ATOM 1431 C C . LEU A 1 187 ? 9.492 26.094 3.85 1 95 187 LEU A C 1
ATOM 1433 O O . LEU A 1 187 ? 8.828 26.188 4.883 1 95 187 LEU A O 1
ATOM 1437 N N . GLU A 1 188 ? 9.281 26.812 2.76 1 95.19 188 GLU A N 1
ATOM 1438 C CA . GLU A 1 188 ? 8.203 27.797 2.709 1 95.19 188 GLU A CA 1
ATOM 1439 C C . GLU A 1 188 ? 7.004 27.266 1.938 1 95.19 188 GLU A C 1
ATOM 1441 O O . GLU A 1 188 ? 6.059 28.016 1.663 1 95.19 188 GLU A O 1
ATOM 1446 N N . HIS A 1 189 ? 7.09 26.047 1.513 1 97.62 189 HIS A N 1
ATOM 1447 C CA . HIS A 1 189 ? 6.02 25.422 0.739 1 97.62 189 HIS A CA 1
ATOM 1448 C C . HIS A 1 189 ? 5.316 24.328 1.541 1 97.62 189 HIS A C 1
ATOM 1450 O O . HIS A 1 189 ? 5.836 23.875 2.561 1 97.62 189 HIS A O 1
ATOM 1456 N N . ASP A 1 190 ? 4.102 24.047 1.136 1 97.5 190 ASP A N 1
ATOM 1457 C CA . ASP A 1 190 ? 3.414 22.859 1.627 1 97.5 190 ASP A CA 1
ATOM 1458 C C . ASP A 1 190 ? 3.961 21.594 0.967 1 97.5 190 ASP A C 1
ATOM 1460 O O . ASP A 1 190 ? 3.875 21.438 -0.252 1 97.5 190 ASP A O 1
ATOM 1464 N N . CYS A 1 191 ? 4.504 20.766 1.798 1 98 191 CYS A N 1
ATOM 1465 C CA . CYS A 1 191 ? 5.086 19.531 1.267 1 98 191 CYS A CA 1
ATOM 1466 C C . CYS A 1 191 ? 4.344 18.312 1.787 1 98 191 CYS A C 1
ATOM 1468 O O . CYS A 1 191 ? 3.936 18.266 2.949 1 98 191 CYS A O 1
ATOM 1470 N N . LEU A 1 192 ? 4.105 17.375 0.903 1 97.69 192 LEU A N 1
ATOM 1471 C CA . LEU A 1 192 ? 3.49 16.094 1.261 1 97.69 192 LEU A CA 1
ATOM 1472 C C . LEU A 1 192 ? 4.547 15.086 1.704 1 97.69 192 LEU A C 1
ATOM 1474 O O . LEU A 1 192 ? 5.312 14.578 0.881 1 97.69 192 LEU A O 1
ATOM 1478 N N . ARG A 1 193 ? 4.52 14.742 2.965 1 94.44 193 ARG A N 1
ATOM 1479 C CA . ARG A 1 193 ? 5.633 14.023 3.574 1 94.44 193 ARG A CA 1
ATOM 1480 C C . ARG A 1 193 ? 5.285 12.555 3.789 1 94.44 193 ARG A C 1
ATOM 1482 O O . ARG A 1 193 ? 4.109 12.18 3.748 1 94.44 193 ARG A O 1
ATOM 1489 N N . TRP A 1 194 ? 6.445 11.852 4.027 1 89.12 194 TRP A N 1
ATOM 1490 C CA . TRP A 1 194 ? 6.309 10.406 4.215 1 89.12 194 TRP A CA 1
ATOM 1491 C C . TRP A 1 194 ? 6.824 9.984 5.586 1 89.12 194 TRP A C 1
ATOM 1493 O O . TRP A 1 194 ? 7.738 10.609 6.133 1 89.12 194 TRP A O 1
ATOM 1503 N N . ARG A 1 195 ? 6.105 8.922 5.961 1 82.56 195 ARG A N 1
ATOM 1504 C CA . ARG A 1 195 ? 6.633 8.242 7.145 1 82.56 195 ARG A CA 1
ATOM 1505 C C . ARG A 1 195 ? 6.672 6.734 6.941 1 82.56 195 ARG A C 1
ATOM 1507 O O . ARG A 1 195 ? 5.754 6.156 6.355 1 82.56 195 ARG A O 1
ATOM 1514 N N . PHE A 1 196 ? 7.672 5.977 7.227 1 67.94 196 PHE A N 1
ATOM 1515 C CA . PHE A 1 196 ? 7.77 4.527 7.094 1 67.94 196 PHE A CA 1
ATOM 1516 C C . PHE A 1 196 ? 7.227 3.832 8.336 1 67.94 196 PHE A C 1
ATOM 1518 O O . PHE A 1 196 ? 6.512 2.832 8.234 1 67.94 196 PHE A O 1
ATOM 1525 N N . THR A 1 197 ? 7.711 4.078 9.484 1 61.22 197 THR A N 1
ATOM 1526 C CA . THR A 1 197 ? 7.281 3.508 10.758 1 61.22 197 THR A CA 1
ATOM 1527 C C . THR A 1 197 ? 6.848 4.605 11.727 1 61.22 197 THR A C 1
ATOM 1529 O O . THR A 1 197 ? 6.699 5.766 11.336 1 61.22 197 THR A O 1
ATOM 1532 N N . ARG A 1 198 ? 6.477 4.34 12.922 1 57.25 198 ARG A N 1
ATOM 1533 C CA . ARG A 1 198 ? 6.043 5.254 13.977 1 57.25 198 ARG A CA 1
ATOM 1534 C C . ARG A 1 198 ? 7.078 6.352 14.211 1 57.25 198 ARG A C 1
ATOM 1536 O O . ARG A 1 198 ? 6.836 7.285 14.977 1 57.25 198 ARG A O 1
ATOM 1543 N N . GLY A 1 199 ? 8.023 6.438 13.211 1 59.84 199 GLY A N 1
ATOM 1544 C CA . GLY A 1 199 ? 9.07 7.422 13.453 1 59.84 199 GLY A CA 1
ATOM 1545 C C . GLY A 1 199 ? 8.836 8.727 12.719 1 59.84 199 GLY A C 1
ATOM 1546 O O . GLY A 1 199 ? 7.73 8.984 12.227 1 59.84 199 GLY A O 1
ATOM 1547 N N . ALA A 1 200 ? 9.781 9.656 12.859 1 65.56 200 ALA A N 1
ATOM 1548 C CA . ALA A 1 200 ? 9.742 10.953 12.195 1 65.56 200 ALA A CA 1
ATOM 1549 C C . ALA A 1 200 ? 9.641 10.805 10.68 1 65.56 200 ALA A C 1
ATOM 1551 O O . ALA A 1 200 ? 10.141 9.828 10.117 1 65.56 200 ALA A O 1
ATOM 1552 N N . PRO A 1 201 ? 8.938 11.812 10.133 1 73.94 201 PRO A N 1
ATOM 1553 C CA . PRO A 1 201 ? 8.938 11.805 8.672 1 73.94 201 PRO A CA 1
ATOM 1554 C C . PRO A 1 201 ? 10.344 11.852 8.078 1 73.94 201 PRO A C 1
ATOM 1556 O O . PRO A 1 201 ? 11.266 12.375 8.711 1 73.94 201 PRO A O 1
ATOM 1559 N N . HIS A 1 202 ? 10.445 11.289 6.977 1 79.75 202 HIS A N 1
ATOM 1560 C CA . HIS A 1 202 ? 11.727 11.211 6.285 1 79.75 202 HIS A CA 1
ATOM 1561 C C . HIS A 1 202 ? 12.078 12.547 5.637 1 79.75 202 HIS A C 1
ATOM 1563 O O . HIS A 1 202 ? 11.258 13.141 4.934 1 79.75 202 HIS A O 1
ATOM 1569 N N . PRO A 1 203 ? 13.289 13.016 5.926 1 87.5 203 PRO A N 1
ATOM 1570 C CA . PRO A 1 203 ? 13.719 14.219 5.211 1 87.5 203 PRO A CA 1
ATOM 1571 C C . PRO A 1 203 ? 13.891 13.984 3.713 1 87.5 203 PRO A C 1
ATOM 1573 O O . PRO A 1 203 ? 13.93 12.836 3.262 1 87.5 203 PRO A O 1
ATOM 1576 N N . TRP A 1 204 ? 13.914 15.086 3.021 1 94.31 204 TRP A N 1
ATOM 1577 C CA . TRP A 1 204 ? 14.117 15.031 1.577 1 94.31 204 TRP A CA 1
ATOM 1578 C C . TRP A 1 204 ? 15.578 15.305 1.221 1 94.31 204 TRP A C 1
ATOM 1580 O O . TRP A 1 204 ? 16.141 16.328 1.623 1 94.31 204 TRP A O 1
ATOM 1590 N N . ASP A 1 205 ? 16.188 14.398 0.469 1 95.19 205 ASP A N 1
ATOM 1591 C CA . ASP A 1 205 ? 17.547 14.578 -0.034 1 95.19 205 ASP A CA 1
ATOM 1592 C C . ASP A 1 205 ? 17.531 14.953 -1.515 1 95.19 205 ASP A C 1
ATOM 1594 O O . ASP A 1 205 ? 17.141 14.148 -2.361 1 95.19 205 ASP A O 1
ATOM 1598 N N . LEU A 1 206 ? 17.938 16.141 -1.8 1 97.25 206 LEU A N 1
ATOM 1599 C CA . LEU A 1 206 ? 18.094 16.641 -3.164 1 97.25 206 LEU A CA 1
ATOM 1600 C C . LEU A 1 206 ? 19.562 16.812 -3.521 1 97.25 206 LEU A C 1
ATOM 1602 O O . LEU A 1 206 ? 20.391 17.078 -2.65 1 97.25 206 LEU A O 1
ATOM 1606 N N . GLU A 1 207 ? 19.812 16.562 -4.793 1 96.94 207 GLU A N 1
ATOM 1607 C CA . GLU A 1 207 ? 21.234 16.562 -5.176 1 96.94 207 GLU A CA 1
ATOM 1608 C C . GLU A 1 207 ? 21.438 17.219 -6.531 1 96.94 207 GLU A C 1
ATOM 1610 O O . GLU A 1 207 ? 20.656 17.016 -7.461 1 96.94 207 GLU A O 1
ATOM 1615 N N . ARG A 1 208 ? 22.469 18.016 -6.602 1 95.88 208 ARG A N 1
ATOM 1616 C CA . ARG A 1 208 ? 22.922 18.641 -7.84 1 95.88 208 ARG A CA 1
ATOM 1617 C C . ARG A 1 208 ? 24.438 18.781 -7.871 1 95.88 208 ARG A C 1
ATOM 1619 O O . ARG A 1 208 ? 25.031 19.359 -6.965 1 95.88 208 ARG A O 1
ATOM 1626 N N . ASP A 1 209 ? 25.031 18.266 -8.953 1 93.12 209 ASP A N 1
ATOM 1627 C CA . ASP A 1 209 ? 26.469 18.406 -9.18 1 93.12 209 ASP A CA 1
ATOM 1628 C C . ASP A 1 209 ? 27.266 17.938 -7.961 1 93.12 209 ASP A C 1
ATOM 1630 O O . ASP A 1 209 ? 28.172 18.641 -7.512 1 93.12 209 ASP A O 1
ATOM 1634 N N . GLY A 1 210 ? 26.812 16.891 -7.367 1 90.75 210 GLY A N 1
ATOM 1635 C CA . GLY A 1 210 ? 27.547 16.297 -6.266 1 90.75 210 GLY A CA 1
ATOM 1636 C C . GLY A 1 210 ? 27.203 16.891 -4.918 1 90.75 210 GLY A C 1
ATOM 1637 O O . GLY A 1 210 ? 27.625 16.375 -3.877 1 90.75 210 GLY A O 1
ATOM 1638 N N . GLU A 1 211 ? 26.516 17.984 -4.961 1 93.81 211 GLU A N 1
ATOM 1639 C CA . GLU A 1 211 ? 26.062 18.594 -3.717 1 93.81 211 GLU A CA 1
ATOM 1640 C C . GLU A 1 211 ? 24.719 18.031 -3.275 1 93.81 211 GLU A C 1
ATOM 1642 O O . GLU A 1 211 ? 23.766 18 -4.055 1 93.81 211 GLU A O 1
ATOM 1647 N N . THR A 1 212 ? 24.688 17.594 -2.014 1 95.5 212 THR A N 1
ATOM 1648 C CA . THR A 1 212 ? 23.438 17.094 -1.455 1 95.5 212 THR A CA 1
ATOM 1649 C C . THR A 1 212 ? 22.875 18.062 -0.422 1 95.5 212 THR A C 1
ATOM 1651 O O . THR A 1 212 ? 23.594 18.516 0.468 1 95.5 212 THR A O 1
ATOM 1654 N N . ILE A 1 213 ? 21.656 18.406 -0.571 1 96.25 213 ILE A N 1
ATOM 1655 C CA . ILE A 1 213 ? 20.938 19.25 0.387 1 96.25 213 ILE A CA 1
ATOM 1656 C C . ILE A 1 213 ? 19.797 18.453 1.013 1 96.25 213 ILE A C 1
ATOM 1658 O O . ILE A 1 213 ? 18.969 17.875 0.3 1 96.25 213 ILE A O 1
ATOM 1662 N N . THR A 1 214 ? 19.812 18.375 2.299 1 95.81 214 THR A N 1
ATOM 1663 C CA . THR A 1 214 ? 18.734 17.719 3.035 1 95.81 214 THR A CA 1
ATOM 1664 C C . THR A 1 214 ? 17.781 18.75 3.637 1 95.81 214 THR A C 1
ATOM 1666 O O . THR A 1 214 ? 18.219 19.672 4.336 1 95.81 214 THR A O 1
ATOM 1669 N N . VAL A 1 215 ? 16.5 18.594 3.301 1 93.75 215 VAL A N 1
ATOM 1670 C CA . VAL A 1 215 ? 15.5 19.5 3.844 1 93.75 215 VAL A CA 1
ATOM 1671 C C . VAL A 1 215 ? 14.445 18.719 4.613 1 93.75 215 VAL A C 1
ATOM 1673 O O . VAL A 1 215 ? 14.102 17.594 4.23 1 93.75 215 VAL A O 1
ATOM 1676 N N . ASP A 1 216 ? 14.016 19.203 5.707 1 91.25 216 ASP A N 1
ATOM 1677 C CA . ASP A 1 216 ? 12.891 18.672 6.469 1 91.25 216 ASP A CA 1
ATOM 1678 C C . ASP A 1 216 ? 11.688 19.609 6.383 1 91.25 216 ASP A C 1
ATOM 1680 O O . ASP A 1 216 ? 11.398 20.359 7.328 1 91.25 216 ASP A O 1
ATOM 1684 N N . PRO A 1 217 ? 10.992 19.5 5.285 1 92.44 217 PRO A N 1
ATOM 1685 C CA . PRO A 1 217 ? 9.906 20.469 5.07 1 92.44 217 PRO A CA 1
ATOM 1686 C C . PRO A 1 217 ? 8.672 20.156 5.91 1 92.44 217 PRO A C 1
ATOM 1688 O O . PRO A 1 217 ? 8.633 19.141 6.605 1 92.44 217 PRO A O 1
ATOM 1691 N N . LYS A 1 218 ? 7.816 21.125 5.91 1 90.19 218 LYS A N 1
ATOM 1692 C CA . LYS A 1 218 ? 6.531 20.969 6.582 1 90.19 218 LYS A CA 1
ATOM 1693 C C . LYS A 1 218 ? 5.395 20.844 5.57 1 90.19 218 LYS A C 1
ATOM 1695 O O . LYS A 1 218 ? 5.578 21.125 4.383 1 90.19 218 LYS A O 1
ATOM 1700 N N . GLY A 1 219 ? 4.262 20.406 6.156 1 92.44 219 GLY A N 1
ATOM 1701 C CA . GLY A 1 219 ? 3.109 20.359 5.27 1 92.44 219 GLY A CA 1
ATOM 1702 C C . GLY A 1 219 ? 1.885 19.734 5.906 1 92.44 219 GLY A C 1
ATOM 1703 O O . GLY A 1 219 ? 1.951 19.234 7.035 1 92.44 219 GLY A O 1
ATOM 1704 N N . PRO A 1 220 ? 0.906 19.812 5.121 1 95.38 220 PRO A N 1
ATOM 1705 C CA . PRO A 1 220 ? -0.41 19.5 5.68 1 95.38 220 PRO A CA 1
ATOM 1706 C C . PRO A 1 220 ? -0.666 17.984 5.754 1 95.38 220 PRO A C 1
ATOM 1708 O O . PRO A 1 220 ? -1.594 17.547 6.441 1 95.38 220 PRO A O 1
ATOM 1711 N N . LEU A 1 221 ? 0.135 17.172 5.086 1 97.19 221 LEU A N 1
ATOM 1712 C CA . LEU A 1 221 ? -0.159 15.75 4.984 1 97.19 221 LEU A CA 1
ATOM 1713 C C . LEU A 1 221 ? 1.106 14.922 5.172 1 97.19 221 LEU A C 1
ATOM 1715 O O . LEU A 1 221 ? 2.133 15.195 4.547 1 97.19 221 LEU A O 1
ATOM 1719 N N . ILE A 1 222 ? 1.025 14.008 6.094 1 94.75 222 ILE A N 1
ATOM 1720 C CA . ILE A 1 222 ? 2.018 12.953 6.25 1 94.75 222 ILE A CA 1
ATOM 1721 C C . ILE A 1 222 ? 1.381 11.602 5.941 1 94.75 222 ILE A C 1
ATOM 1723 O O . ILE A 1 222 ? 0.432 11.188 6.613 1 94.75 222 ILE A O 1
ATOM 1727 N N . ALA A 1 223 ? 1.846 10.969 4.941 1 94.06 223 ALA A N 1
ATOM 1728 C CA . ALA A 1 223 ? 1.313 9.672 4.523 1 94.06 223 ALA A CA 1
ATOM 1729 C C . ALA A 1 223 ? 2.301 8.547 4.832 1 94.06 223 ALA A C 1
ATOM 1731 O O . ALA A 1 223 ? 3.506 8.695 4.617 1 94.06 223 ALA A O 1
ATOM 1732 N N . GLY A 1 224 ? 1.746 7.48 5.387 1 89.44 224 GLY A N 1
ATOM 1733 C CA . GLY A 1 224 ? 2.578 6.293 5.48 1 89.44 224 GLY A CA 1
ATOM 1734 C C . GLY A 1 224 ? 3.004 5.754 4.129 1 89.44 224 GLY A C 1
ATOM 1735 O O . GLY A 1 224 ? 2.162 5.5 3.264 1 89.44 224 GLY A O 1
ATOM 1736 N N . PHE A 1 225 ? 4.273 5.586 4.012 1 85.25 225 PHE A N 1
ATOM 1737 C CA . PHE A 1 225 ? 4.762 5.074 2.734 1 85.25 225 PHE A CA 1
ATOM 1738 C C . PHE A 1 225 ? 4.219 3.674 2.471 1 85.25 225 PHE A C 1
ATOM 1740 O O . PHE A 1 225 ? 4.133 2.854 3.385 1 85.25 225 PHE A O 1
ATOM 1747 N N . GLY A 1 226 ? 3.936 3.426 1.177 1 87.19 226 GLY A N 1
ATOM 1748 C CA . GLY A 1 226 ? 3.305 2.168 0.812 1 87.19 226 GLY A CA 1
ATOM 1749 C C . GLY A 1 226 ? 1.796 2.275 0.68 1 87.19 226 GLY A C 1
ATOM 1750 O O . GLY A 1 226 ? 1.289 2.76 -0.333 1 87.19 226 GLY A O 1
ATOM 1751 N N . GLY A 1 227 ? 1.134 1.992 1.773 1 86.75 227 GLY A N 1
ATOM 1752 C CA . GLY A 1 227 ? -0.317 1.9 1.732 1 86.75 227 GLY A CA 1
ATOM 1753 C C . GLY A 1 227 ? -0.992 3.234 1.477 1 86.75 227 GLY A C 1
ATOM 1754 O O . GLY A 1 227 ? -2.094 3.285 0.926 1 86.75 227 GLY A O 1
ATOM 1755 N N . ALA A 1 228 ? -0.368 4.312 1.814 1 92.38 228 ALA A N 1
ATOM 1756 C CA . ALA A 1 228 ? -1.005 5.621 1.676 1 92.38 228 ALA A CA 1
ATOM 1757 C C . ALA A 1 228 ? -0.298 6.465 0.62 1 92.38 228 ALA A C 1
ATOM 1759 O O . ALA A 1 228 ? -0.564 7.664 0.492 1 92.38 228 ALA A O 1
ATOM 1760 N N . THR A 1 229 ? 0.567 5.867 -0.135 1 93.56 229 THR A N 1
ATOM 1761 C CA . THR A 1 229 ? 1.346 6.609 -1.119 1 93.56 229 THR A CA 1
ATOM 1762 C C . THR A 1 229 ? 0.438 7.195 -2.197 1 93.56 229 THR A C 1
ATOM 1764 O O . THR A 1 229 ? 0.61 8.344 -2.604 1 93.56 229 THR A O 1
ATOM 1767 N N . ASP A 1 230 ? -0.515 6.488 -2.59 1 93.69 230 ASP A N 1
ATOM 1768 C CA . ASP A 1 230 ? -1.403 6.965 -3.646 1 93.69 230 ASP A CA 1
ATOM 1769 C C . ASP A 1 230 ? -2.256 8.133 -3.164 1 93.69 230 ASP A C 1
ATOM 1771 O O . ASP A 1 230 ? -2.613 9.016 -3.949 1 93.69 230 ASP A O 1
ATOM 1775 N N . LEU A 1 231 ? -2.549 8.102 -1.885 1 96.94 231 LEU A N 1
ATOM 1776 C CA . LEU A 1 231 ? -3.25 9.25 -1.32 1 96.94 231 LEU A CA 1
ATOM 1777 C C . LEU A 1 231 ? -2.412 10.516 -1.452 1 96.94 231 LEU A C 1
ATOM 1779 O O . LEU A 1 231 ? -2.926 11.57 -1.836 1 96.94 231 LEU A O 1
ATOM 1783 N N . ALA A 1 232 ? -1.165 10.406 -1.128 1 97.56 232 ALA A N 1
ATOM 1784 C CA . ALA A 1 232 ? -0.273 11.562 -1.232 1 97.56 232 ALA A CA 1
ATOM 1785 C C . ALA A 1 232 ? -0.182 12.055 -2.674 1 97.56 232 ALA A C 1
ATOM 1787 O O . ALA A 1 232 ? -0.172 13.266 -2.922 1 97.56 232 ALA A O 1
ATOM 1788 N N . VAL A 1 233 ? -0.148 11.156 -3.594 1 98.06 233 VAL A N 1
ATOM 1789 C CA . VAL A 1 233 ? -0.086 11.531 -5.004 1 98.06 233 VAL A CA 1
ATOM 1790 C C . VAL A 1 233 ? -1.369 12.258 -5.406 1 98.06 233 VAL A C 1
ATOM 1792 O O . VAL A 1 233 ? -1.322 13.305 -6.047 1 98.06 233 VAL A O 1
ATOM 1795 N N . ALA A 1 234 ? -2.479 11.703 -5.031 1 97.94 234 ALA A N 1
ATOM 1796 C CA . ALA A 1 234 ? -3.762 12.328 -5.348 1 97.94 234 ALA A CA 1
ATOM 1797 C C . ALA A 1 234 ? -3.859 13.719 -4.738 1 97.94 234 ALA A C 1
ATOM 1799 O O . ALA A 1 234 ? -4.402 14.641 -5.359 1 97.94 234 ALA A O 1
ATOM 1800 N N . ALA A 1 235 ? -3.355 13.812 -3.535 1 98.5 235 ALA A N 1
ATOM 1801 C CA . ALA A 1 235 ? -3.352 15.117 -2.873 1 98.5 235 ALA A CA 1
ATOM 1802 C C . ALA A 1 235 ? -2.498 16.125 -3.643 1 98.5 235 ALA A C 1
ATOM 1804 O O . ALA A 1 235 ? -2.877 17.281 -3.785 1 98.5 235 ALA A O 1
ATOM 1805 N N . ALA A 1 236 ? -1.368 15.68 -4.129 1 98.75 236 ALA A N 1
ATOM 1806 C CA . ALA A 1 236 ? -0.509 16.547 -4.93 1 98.75 236 ALA A CA 1
ATOM 1807 C C . ALA A 1 236 ? -1.227 17.016 -6.191 1 98.75 236 ALA A C 1
ATOM 1809 O O . ALA A 1 236 ? -1.201 18.203 -6.527 1 98.75 236 ALA A O 1
ATOM 1810 N N . VAL A 1 237 ? -1.858 16.109 -6.848 1 98.69 237 VAL A N 1
ATOM 1811 C CA . VAL A 1 237 ? -2.59 16.391 -8.078 1 98.69 237 VAL A CA 1
ATOM 1812 C C . VAL A 1 237 ? -3.693 17.406 -7.793 1 98.69 237 VAL A C 1
ATOM 1814 O O . VAL A 1 237 ? -3.955 18.297 -8.609 1 98.69 237 VAL A O 1
ATOM 1817 N N . ALA A 1 238 ? -4.246 17.312 -6.621 1 98.38 238 ALA A N 1
ATOM 1818 C CA . ALA A 1 238 ? -5.355 18.188 -6.238 1 98.38 238 ALA A CA 1
ATOM 1819 C C . ALA A 1 238 ? -4.852 19.547 -5.781 1 98.38 238 ALA A C 1
ATOM 1821 O O . ALA A 1 238 ? -5.648 20.438 -5.477 1 98.38 238 ALA A O 1
ATOM 1822 N N . GLY A 1 239 ? -3.594 19.672 -5.656 1 98.31 239 GLY A N 1
ATOM 1823 C CA . GLY A 1 239 ? -3.029 20.969 -5.359 1 98.31 239 GLY A CA 1
ATOM 1824 C C . GLY A 1 239 ? -2.748 21.188 -3.885 1 98.31 239 GLY A C 1
ATOM 1825 O O . GLY A 1 239 ? -2.658 22.312 -3.416 1 98.31 239 GLY A O 1
ATOM 1826 N N . THR A 1 240 ? -2.641 20.094 -3.145 1 98.44 240 THR A N 1
ATOM 1827 C CA . THR A 1 240 ? -2.438 20.188 -1.704 1 98.44 240 THR A CA 1
ATOM 1828 C C . THR A 1 240 ? -1.003 20.609 -1.386 1 98.44 240 THR A C 1
ATOM 1830 O O . THR A 1 240 ? -0.743 21.203 -0.342 1 98.44 240 THR A O 1
ATOM 1833 N N . GLY A 1 241 ? -0.082 20.266 -2.256 1 98.62 241 GLY A N 1
ATOM 1834 C CA . GLY A 1 241 ? 1.311 20.594 -1.996 1 98.62 241 GLY A CA 1
ATOM 1835 C C . GLY A 1 241 ? 2.271 19.953 -2.975 1 98.62 241 GLY A C 1
ATOM 1836 O O . GLY A 1 241 ? 1.852 19.422 -4.008 1 98.62 241 GLY A O 1
ATOM 1837 N N . ILE A 1 242 ? 3.578 20.062 -2.635 1 98.81 242 ILE A N 1
ATOM 1838 C CA . ILE A 1 242 ? 4.664 19.484 -3.422 1 98.81 242 ILE A CA 1
ATOM 1839 C C . ILE A 1 242 ? 4.969 18.078 -2.93 1 98.81 242 ILE A C 1
ATOM 1841 O O . ILE A 1 242 ? 5.047 17.844 -1.723 1 98.81 242 ILE A O 1
ATOM 1845 N N . ILE A 1 243 ? 5.105 17.172 -3.861 1 98.56 243 ILE A N 1
ATOM 1846 C CA . ILE A 1 243 ? 5.41 15.781 -3.525 1 98.56 243 ILE A CA 1
ATOM 1847 C C . ILE A 1 243 ? 6.824 15.438 -3.984 1 98.56 243 ILE A C 1
ATOM 1849 O O . ILE A 1 243 ? 7.316 15.992 -4.969 1 98.56 243 ILE A O 1
ATOM 1853 N N . TYR A 1 244 ? 7.523 14.609 -3.227 1 97.88 244 TYR A N 1
ATOM 1854 C CA . TYR A 1 244 ? 8.852 14.078 -3.533 1 97.88 244 TYR A CA 1
ATOM 1855 C C . TYR A 1 244 ? 8.852 12.555 -3.469 1 97.88 244 TYR A C 1
ATOM 1857 O O . TYR A 1 244 ? 8.742 11.977 -2.387 1 97.88 244 TYR A O 1
ATOM 1865 N N . LEU A 1 245 ? 8.945 11.898 -4.602 1 96.81 245 LEU A N 1
ATOM 1866 C CA . LEU A 1 245 ? 8.766 10.461 -4.77 1 96.81 245 LEU A CA 1
ATOM 1867 C C . LEU A 1 245 ? 9.562 9.945 -5.969 1 96.81 245 LEU A C 1
ATOM 1869 O O . LEU A 1 245 ? 10.188 10.734 -6.684 1 96.81 245 LEU A O 1
ATOM 1873 N N . PHE A 1 246 ? 9.57 8.578 -6.102 1 96.69 246 PHE A N 1
ATOM 1874 C CA . PHE A 1 246 ? 10.203 8.008 -7.285 1 96.69 246 PHE A CA 1
ATOM 1875 C C . PHE A 1 246 ? 9.625 8.625 -8.555 1 96.69 246 PHE A C 1
ATOM 1877 O O . PHE A 1 246 ? 8.406 8.742 -8.703 1 96.69 246 PHE A O 1
ATOM 1884 N N . GLU A 1 247 ? 10.555 9.031 -9.445 1 98.12 247 GLU A N 1
ATOM 1885 C CA . GLU A 1 247 ? 10.156 9.633 -10.711 1 98.12 247 GLU A CA 1
ATOM 1886 C C . GLU A 1 247 ? 9.188 8.734 -11.477 1 98.12 247 GLU A C 1
ATOM 1888 O O . GLU A 1 247 ? 8.172 9.203 -11.984 1 98.12 247 GLU A O 1
ATOM 1893 N N . ASP A 1 248 ? 9.469 7.469 -11.516 1 97.19 248 ASP A N 1
ATOM 1894 C CA . ASP A 1 248 ? 8.664 6.535 -12.297 1 97.19 248 ASP A CA 1
ATOM 1895 C C . ASP A 1 248 ? 7.266 6.387 -11.703 1 97.19 248 ASP A C 1
ATOM 1897 O O . ASP A 1 248 ? 6.316 6.055 -12.414 1 97.19 248 ASP A O 1
ATOM 1901 N N . TRP A 1 249 ? 7.137 6.582 -10.391 1 96.81 249 TRP A N 1
ATOM 1902 C CA . TRP A 1 249 ? 5.824 6.574 -9.758 1 96.81 249 TRP A CA 1
ATOM 1903 C C . TRP A 1 249 ? 4.98 7.754 -10.234 1 96.81 249 TRP A C 1
ATOM 1905 O O . TRP A 1 249 ? 3.766 7.625 -10.414 1 96.81 249 TRP A O 1
ATOM 1915 N N . LEU A 1 250 ? 5.621 8.891 -10.469 1 98.25 250 LEU A N 1
ATOM 1916 C CA . LEU A 1 250 ? 4.938 10.133 -10.797 1 98.25 250 LEU A CA 1
ATOM 1917 C C . LEU A 1 250 ? 4.777 10.281 -12.305 1 98.25 250 LEU A C 1
ATOM 1919 O O . LEU A 1 250 ? 4.02 11.141 -12.773 1 98.25 250 LEU A O 1
ATOM 1923 N N . ARG A 1 251 ? 5.395 9.43 -13.086 1 97.81 251 ARG A N 1
ATOM 1924 C CA . ARG A 1 251 ? 5.527 9.594 -14.531 1 97.81 251 ARG A CA 1
ATOM 1925 C C . ARG A 1 251 ? 4.164 9.719 -15.195 1 97.81 251 ARG A C 1
ATOM 1927 O O . ARG A 1 251 ? 3.941 10.625 -16 1 97.81 251 ARG A O 1
ATOM 1934 N N . PRO A 1 252 ? 3.203 8.859 -14.859 1 95.44 252 PRO A N 1
ATOM 1935 C CA . PRO A 1 252 ? 1.904 9 -15.523 1 95.44 252 PRO A CA 1
ATOM 1936 C C . PRO A 1 252 ? 1.259 10.359 -15.281 1 95.44 252 PRO A C 1
ATOM 1938 O O . PRO A 1 252 ? 0.59 10.898 -16.172 1 95.44 252 PRO A O 1
ATOM 1941 N N . PHE A 1 253 ? 1.454 10.945 -14.172 1 98 253 PHE A N 1
ATOM 1942 C CA . PHE A 1 253 ? 0.859 12.227 -13.812 1 98 253 PHE A CA 1
ATOM 1943 C C . PHE A 1 253 ? 1.62 13.375 -14.461 1 98 253 PHE A C 1
ATOM 1945 O O . PHE A 1 253 ? 1.024 14.383 -14.844 1 98 253 PHE A O 1
ATOM 1952 N N . LEU A 1 254 ? 2.908 13.18 -14.578 1 98.44 254 LEU A N 1
ATOM 1953 C CA . LEU A 1 254 ? 3.732 14.156 -15.281 1 98.44 254 LEU A CA 1
ATOM 1954 C C . LEU A 1 254 ? 3.391 14.188 -16.766 1 98.44 254 LEU A C 1
ATOM 1956 O O . LEU A 1 254 ? 3.25 15.258 -17.359 1 98.44 254 LEU A O 1
ATOM 1960 N N . ASP A 1 255 ? 3.17 13.023 -17.312 1 97.5 255 ASP A N 1
ATOM 1961 C CA . ASP A 1 255 ? 2.885 12.891 -18.734 1 97.5 255 ASP A CA 1
ATOM 1962 C C . ASP A 1 255 ? 1.541 13.531 -19.094 1 97.5 255 ASP A C 1
ATOM 1964 O O . ASP A 1 255 ? 1.385 14.109 -20.172 1 97.5 255 ASP A O 1
ATOM 1968 N N . ARG A 1 256 ? 0.615 13.484 -18.188 1 96.44 256 ARG A N 1
ATOM 1969 C CA . ARG A 1 256 ? -0.724 14.008 -18.422 1 96.44 256 ARG A CA 1
ATOM 1970 C C . ARG A 1 256 ? -0.823 15.469 -18.016 1 96.44 256 ARG A C 1
ATOM 1972 O O . ARG A 1 256 ? -1.881 16.094 -18.156 1 96.44 256 ARG A O 1
ATOM 1979 N N . GLY A 1 257 ? 0.2 15.953 -17.438 1 97.88 257 GLY A N 1
ATOM 1980 C CA . GLY A 1 257 ? 0.24 17.359 -17.062 1 97.88 257 GLY A CA 1
ATOM 1981 C C . GLY A 1 257 ? -0.484 17.656 -15.766 1 97.88 257 GLY A C 1
ATOM 1982 O O . GLY A 1 257 ? -0.696 18.812 -15.414 1 97.88 257 GLY A O 1
ATOM 1983 N N . GLU A 1 258 ? -0.864 16.625 -15.07 1 98.44 258 GLU A N 1
ATOM 1984 C CA . GLU A 1 258 ? -1.511 16.797 -13.773 1 98.44 258 GLU A CA 1
ATOM 1985 C C . GLU A 1 258 ? -0.514 17.266 -12.719 1 98.44 258 GLU A C 1
ATOM 1987 O O . GLU A 1 258 ? -0.889 17.938 -11.766 1 98.44 258 GLU A O 1
ATOM 1992 N N . LEU A 1 259 ? 0.683 16.828 -12.914 1 98.81 259 LEU A N 1
ATOM 1993 C CA . LEU A 1 259 ? 1.824 17.281 -12.133 1 98.81 259 LEU A CA 1
ATOM 1994 C C . LEU A 1 259 ? 2.904 17.859 -13.039 1 98.81 259 LEU A C 1
ATOM 1996 O O . LEU A 1 259 ? 3.025 17.469 -14.203 1 98.81 259 LEU A O 1
ATOM 2000 N N . VAL A 1 260 ? 3.605 18.797 -12.562 1 98.81 260 VAL A N 1
ATOM 2001 C CA . VAL A 1 260 ? 4.746 19.359 -13.289 1 98.81 260 VAL A CA 1
ATOM 2002 C C . VAL A 1 260 ? 6 19.281 -12.422 1 98.81 260 VAL A C 1
ATOM 2004 O O . VAL A 1 260 ? 5.922 19.406 -11.195 1 98.81 260 VAL A O 1
ATOM 2007 N N . PRO A 1 261 ? 7.168 19.094 -13.039 1 98.62 261 PRO A N 1
ATOM 2008 C CA . PRO A 1 261 ? 8.414 18.969 -12.281 1 98.62 261 PRO A CA 1
ATOM 2009 C C . PRO A 1 261 ? 8.789 20.25 -11.523 1 98.62 261 PRO A C 1
ATOM 2011 O O . PRO A 1 261 ? 8.586 21.344 -12.039 1 98.62 261 PRO A O 1
ATOM 2014 N N . VAL A 1 262 ? 9.234 20.078 -10.344 1 98.44 262 VAL A N 1
ATOM 2015 C CA . VAL A 1 262 ? 9.781 21.125 -9.477 1 98.44 262 VAL A CA 1
ATOM 2016 C C . VAL A 1 262 ? 11.219 20.781 -9.109 1 98.44 262 VAL A C 1
ATOM 2018 O O . VAL A 1 262 ? 11.531 19.625 -8.797 1 98.44 262 VAL A O 1
ATOM 2021 N N . LEU A 1 263 ? 12.203 21.75 -9.305 1 98.31 263 LEU A N 1
ATOM 2022 C CA . LEU A 1 263 ? 13.602 21.578 -8.914 1 98.31 263 LEU A CA 1
ATOM 2023 C C . LEU A 1 263 ? 14.219 20.391 -9.641 1 98.31 263 LEU A C 1
ATOM 2025 O O . LEU A 1 263 ? 14.953 19.609 -9.031 1 98.31 263 LEU A O 1
ATOM 2029 N N . GLN A 1 264 ? 13.914 20.25 -10.906 1 97.81 264 GLN A N 1
ATOM 2030 C CA . GLN A 1 264 ? 14.312 19.078 -11.68 1 97.81 264 GLN A CA 1
ATOM 2031 C C . GLN A 1 264 ? 15.828 18.906 -11.672 1 97.81 264 GLN A C 1
ATOM 2033 O O . GLN A 1 264 ? 16.328 17.781 -11.523 1 97.81 264 GLN A O 1
ATOM 2038 N N . PRO A 1 265 ? 16.609 19.984 -11.75 1 97.5 265 PRO A N 1
ATOM 2039 C CA . PRO A 1 265 ? 18.062 19.828 -11.711 1 97.5 265 PRO A CA 1
ATOM 2040 C C . PRO A 1 265 ? 18.562 19.219 -10.406 1 97.5 265 PRO A C 1
ATOM 2042 O O . PRO A 1 265 ? 19.703 18.75 -10.32 1 97.5 265 PRO A O 1
ATOM 2045 N N . TRP A 1 266 ? 17.734 19.188 -9.367 1 97.94 266 TRP A N 1
ATOM 2046 C CA . TRP A 1 266 ? 18.141 18.75 -8.031 1 97.94 266 TRP A CA 1
ATOM 2047 C C . TRP A 1 266 ? 17.641 17.328 -7.754 1 97.94 266 TRP A C 1
ATOM 2049 O O . TRP A 1 266 ? 17.859 16.797 -6.668 1 97.94 266 TRP A O 1
ATOM 2059 N N . TRP A 1 267 ? 16.984 16.75 -8.688 1 97.81 267 TRP A N 1
ATOM 2060 C CA . TRP A 1 267 ? 16.469 15.406 -8.492 1 97.81 267 TRP A CA 1
ATOM 2061 C C . TRP A 1 267 ? 17.609 14.422 -8.242 1 97.81 267 TRP A C 1
ATOM 2063 O O . TRP A 1 267 ? 18.547 14.344 -9.031 1 97.81 267 TRP A O 1
ATOM 2073 N N . ARG A 1 268 ? 17.469 13.625 -7.207 1 95.94 268 ARG A N 1
ATOM 2074 C CA . ARG A 1 268 ? 18.531 12.719 -6.801 1 95.94 268 ARG A CA 1
ATOM 2075 C C . ARG A 1 268 ? 18.391 11.359 -7.477 1 95.94 268 ARG A C 1
ATOM 2077 O O . ARG A 1 268 ? 17.297 10.805 -7.527 1 95.94 268 ARG A O 1
ATOM 2084 N N . SER A 1 269 ? 19.516 10.828 -7.949 1 94.75 269 SER A N 1
ATOM 2085 C CA . SER A 1 269 ? 19.578 9.461 -8.453 1 94.75 269 SER A CA 1
ATOM 2086 C C . SER A 1 269 ? 20.062 8.5 -7.383 1 94.75 269 SER A C 1
ATOM 2088 O O . SER A 1 269 ? 20.969 8.828 -6.605 1 94.75 269 SER A O 1
ATOM 2090 N N . VAL A 1 270 ? 19.453 7.355 -7.363 1 91.56 270 VAL A N 1
ATOM 2091 C CA . VAL A 1 270 ? 19.859 6.328 -6.402 1 91.56 270 VAL A CA 1
ATOM 2092 C C . VAL A 1 270 ? 20.031 4.992 -7.117 1 91.56 270 VAL A C 1
ATOM 2094 O O . VAL A 1 270 ? 19.5 4.789 -8.211 1 91.56 270 VAL A O 1
ATOM 2097 N N . SER A 1 271 ? 20.797 4.117 -6.449 1 92 271 SER A N 1
ATOM 2098 C CA . SER A 1 271 ? 20.938 2.771 -6.988 1 92 271 SER A CA 1
ATOM 2099 C C . SER A 1 271 ? 19.625 2.014 -6.969 1 92 271 SER A C 1
ATOM 2101 O O . SER A 1 271 ? 18.859 2.117 -6.008 1 92 271 SER A O 1
ATOM 2103 N N . GLY A 1 272 ? 19.406 1.293 -7.984 1 93.31 272 GLY A N 1
ATOM 2104 C CA . GLY A 1 272 ? 18.219 0.442 -8.023 1 93.31 272 GLY A CA 1
ATOM 2105 C C . GLY A 1 272 ? 18.266 -0.688 -7.016 1 93.31 272 GLY A C 1
ATOM 2106 O O . GLY A 1 272 ? 19.25 -0.833 -6.281 1 93.31 272 GLY A O 1
ATOM 2107 N N . PRO A 1 273 ? 17.203 -1.46 -6.984 1 93.88 273 PRO A N 1
ATOM 2108 C CA . PRO A 1 273 ? 17.094 -2.484 -5.941 1 93.88 273 PRO A CA 1
ATOM 2109 C C . PRO A 1 273 ? 17.828 -3.773 -6.301 1 93.88 273 PRO A C 1
ATOM 2111 O O . PRO A 1 273 ? 18.234 -3.963 -7.453 1 93.88 273 PRO A O 1
ATOM 2114 N N . PHE A 1 274 ? 17.984 -4.617 -5.254 1 92.75 274 PHE A N 1
ATOM 2115 C CA . PHE A 1 274 ? 18.609 -5.93 -5.375 1 92.75 274 PHE A CA 1
ATOM 2116 C C . PHE A 1 274 ? 17.719 -7.016 -4.809 1 92.75 274 PHE A C 1
ATOM 2118 O O . PHE A 1 274 ? 17.031 -6.805 -3.801 1 92.75 274 PHE A O 1
ATOM 2125 N N . LEU A 1 275 ? 17.719 -8.086 -5.488 1 93.44 275 LEU A N 1
ATOM 2126 C CA . LEU A 1 275 ? 17.156 -9.32 -4.949 1 93.44 275 LEU A CA 1
ATOM 2127 C C . LEU A 1 275 ? 18.141 -9.992 -3.994 1 93.44 275 LEU A C 1
ATOM 2129 O O . LEU A 1 275 ? 19.297 -10.234 -4.352 1 93.44 275 LEU A O 1
ATOM 2133 N N . TYR A 1 276 ? 17.703 -10.25 -2.77 1 89.88 276 TYR A N 1
ATOM 2134 C CA . TYR A 1 276 ? 18.547 -10.898 -1.771 1 89.88 276 TYR A CA 1
ATOM 2135 C C . TYR A 1 276 ? 17.984 -12.258 -1.377 1 89.88 276 TYR A C 1
ATOM 2137 O O . TYR A 1 276 ? 16.781 -12.406 -1.193 1 89.88 276 TYR A O 1
ATOM 2145 N N . TYR A 1 277 ? 18.812 -13.133 -1.279 1 87.94 277 TYR A N 1
ATOM 2146 C CA . TYR A 1 277 ? 18.406 -14.461 -0.807 1 87.94 277 TYR A CA 1
ATOM 2147 C C . TYR A 1 277 ? 19.562 -15.156 -0.1 1 87.94 277 TYR A C 1
ATOM 2149 O O . TYR A 1 277 ? 20.734 -14.797 -0.29 1 87.94 277 TYR A O 1
ATOM 2157 N N . PRO A 1 278 ? 19.25 -16.047 0.785 1 81 278 PRO A N 1
ATOM 2158 C CA . PRO A 1 278 ? 20.312 -16.75 1.504 1 81 278 PRO A CA 1
ATOM 2159 C C . PRO A 1 278 ? 21.219 -17.547 0.575 1 81 278 PRO A C 1
ATOM 2161 O O . PRO A 1 278 ? 20.734 -18.203 -0.352 1 81 278 PRO A O 1
ATOM 2164 N N . GLY A 1 279 ? 22.594 -17.312 0.766 1 75.81 279 GLY A N 1
ATOM 2165 C CA . GLY A 1 279 ? 23.609 -17.984 -0.009 1 75.81 279 GLY A CA 1
ATOM 2166 C C . GLY A 1 279 ? 23.75 -19.453 0.339 1 75.81 279 GLY A C 1
ATOM 2167 O O . GLY A 1 279 ? 24.719 -19.859 0.983 1 75.81 279 GLY A O 1
ATOM 2168 N N . ARG A 1 280 ? 22.719 -20.156 0.324 1 62.62 280 ARG A N 1
ATOM 2169 C CA . ARG A 1 280 ? 22.859 -21.578 0.656 1 62.62 280 ARG A CA 1
ATOM 2170 C C . ARG A 1 280 ? 23.328 -22.375 -0.55 1 62.62 280 ARG A C 1
ATOM 2172 O O . ARG A 1 280 ? 23.25 -21.906 -1.687 1 62.62 280 ARG A O 1
ATOM 2179 N N . ARG A 1 281 ? 23.969 -23.547 -0.24 1 56.81 281 ARG A N 1
ATOM 2180 C CA . ARG A 1 281 ? 24.453 -24.469 -1.257 1 56.81 281 ARG A CA 1
ATOM 2181 C C . ARG A 1 281 ? 23.344 -24.891 -2.207 1 56.81 281 ARG A C 1
ATOM 2183 O O . ARG A 1 281 ? 23.562 -25.016 -3.412 1 56.81 281 ARG A O 1
ATOM 2190 N N . HIS A 1 282 ? 22.094 -25.031 -1.651 1 67.69 282 HIS A N 1
ATOM 2191 C CA . HIS A 1 282 ? 21.031 -25.484 -2.541 1 67.69 282 HIS A CA 1
ATOM 2192 C C . HIS A 1 282 ? 19.828 -24.531 -2.484 1 67.69 282 HIS A C 1
ATOM 2194 O O . HIS A 1 282 ? 19.188 -24.406 -1.438 1 67.69 282 HIS A O 1
ATOM 2200 N N . LEU A 1 283 ? 19.609 -23.859 -3.639 1 79.75 283 LEU A N 1
ATOM 2201 C CA . LEU A 1 283 ? 18.422 -23.016 -3.77 1 79.75 283 LEU A CA 1
ATOM 2202 C C . LEU A 1 283 ? 17.203 -23.844 -4.141 1 79.75 283 LEU A C 1
ATOM 2204 O O . LEU A 1 283 ? 17.266 -24.703 -5.027 1 79.75 283 LEU A O 1
ATOM 2208 N N . PRO A 1 284 ? 16.078 -23.625 -3.439 1 79.75 284 PRO A N 1
ATOM 2209 C CA . PRO A 1 284 ? 14.844 -24.234 -3.928 1 79.75 284 PRO A CA 1
ATOM 2210 C C . PRO A 1 284 ? 14.578 -23.938 -5.402 1 79.75 284 PRO A C 1
ATOM 2212 O O . PRO A 1 284 ? 14.914 -22.859 -5.887 1 79.75 284 PRO A O 1
ATOM 2215 N N . ALA A 1 285 ? 13.992 -24.828 -6.133 1 82.75 285 ALA A N 1
ATOM 2216 C CA . ALA A 1 285 ? 13.836 -24.797 -7.586 1 82.75 285 ALA A CA 1
ATOM 2217 C C . ALA A 1 285 ? 13.141 -23.516 -8.031 1 82.75 285 ALA A C 1
ATOM 2219 O O . ALA A 1 285 ? 13.594 -22.828 -8.953 1 82.75 285 ALA A O 1
ATOM 2220 N N . PRO A 1 286 ? 12 -23.078 -7.359 1 90.44 286 PRO A N 1
ATOM 2221 C CA . PRO A 1 286 ? 11.352 -21.844 -7.801 1 90.44 286 PRO A CA 1
ATOM 2222 C C . PRO A 1 286 ? 12.25 -20.625 -7.641 1 90.44 286 PRO A C 1
ATOM 2224 O O . PRO A 1 286 ? 12.25 -19.734 -8.5 1 90.44 286 PRO A O 1
ATOM 2227 N N . LEU A 1 287 ? 13 -20.578 -6.52 1 93.19 287 LEU A N 1
ATOM 2228 C CA . LEU A 1 287 ? 13.906 -19.469 -6.301 1 93.19 287 LEU A CA 1
ATOM 2229 C C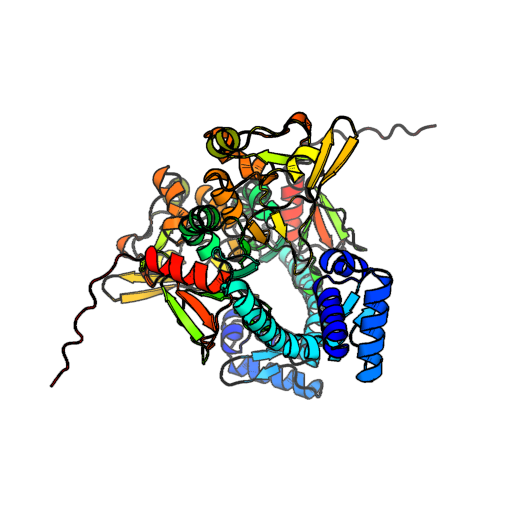 . LEU A 1 287 ? 15.039 -19.469 -7.32 1 93.19 287 LEU A C 1
ATOM 2231 O O . LEU A 1 287 ? 15.398 -18.422 -7.859 1 93.19 287 LEU A O 1
ATOM 2235 N N . ARG A 1 288 ? 15.602 -20.625 -7.555 1 89.75 288 ARG A N 1
ATOM 2236 C CA . ARG A 1 288 ? 16.641 -20.734 -8.57 1 89.75 288 ARG A CA 1
ATOM 2237 C C . ARG A 1 288 ? 16.141 -20.266 -9.93 1 89.75 288 ARG A C 1
ATOM 2239 O O . ARG A 1 288 ? 16.812 -19.516 -10.625 1 89.75 288 ARG A O 1
ATOM 2246 N N . ALA A 1 289 ? 14.938 -20.703 -10.305 1 93.06 289 ALA A N 1
ATOM 2247 C CA . ALA A 1 289 ? 14.336 -20.281 -11.57 1 93.06 289 ALA A CA 1
ATOM 2248 C C . ALA A 1 289 ? 14.18 -18.766 -11.633 1 93.06 289 ALA A C 1
ATOM 2250 O O . ALA A 1 289 ? 14.438 -18.141 -12.664 1 93.06 289 ALA A O 1
ATOM 2251 N N . PHE A 1 290 ? 13.773 -18.188 -10.516 1 96.81 290 PHE A N 1
ATOM 2252 C CA . PHE A 1 290 ? 13.555 -16.75 -10.461 1 96.81 290 PHE A CA 1
ATOM 2253 C C . PHE A 1 290 ? 14.875 -15.992 -10.602 1 96.81 290 PHE A C 1
ATOM 2255 O O . PHE A 1 290 ? 14.961 -15.016 -11.352 1 96.81 290 PHE A O 1
ATOM 2262 N N . VAL A 1 291 ? 15.836 -16.438 -9.852 1 94.94 291 VAL A N 1
ATOM 2263 C CA . VAL A 1 291 ? 17.156 -15.82 -9.898 1 94.94 291 VAL A CA 1
ATOM 2264 C C . VAL A 1 291 ? 17.703 -15.883 -11.32 1 94.94 291 VAL A C 1
ATOM 2266 O O . VAL A 1 291 ? 18.203 -14.883 -11.844 1 94.94 291 VAL A O 1
ATOM 2269 N N . ASP A 1 292 ? 17.625 -17.062 -11.93 1 93.44 292 ASP A N 1
ATOM 2270 C CA . ASP A 1 292 ? 18.109 -17.234 -13.305 1 93.44 292 ASP A CA 1
ATOM 2271 C C . ASP A 1 292 ? 17.344 -16.312 -14.266 1 93.44 292 ASP A C 1
ATOM 2273 O O . ASP A 1 292 ? 17.938 -15.734 -15.172 1 93.44 292 ASP A O 1
ATOM 2277 N N . PHE A 1 293 ? 16.062 -16.219 -14.062 1 96 293 PHE A N 1
ATOM 2278 C CA . PHE A 1 293 ? 15.227 -15.375 -14.914 1 96 293 PHE A CA 1
ATOM 2279 C C . PHE A 1 293 ? 15.633 -13.914 -14.789 1 96 293 PHE A C 1
ATOM 2281 O O . PHE A 1 293 ? 15.797 -13.219 -15.797 1 96 293 PHE A O 1
ATOM 2288 N N . VAL A 1 294 ? 15.766 -13.414 -13.555 1 96.75 294 VAL A N 1
ATOM 2289 C CA . VAL A 1 294 ? 16.172 -12.039 -13.281 1 96.75 294 VAL A CA 1
ATOM 2290 C C . VAL A 1 294 ? 17.516 -11.758 -13.922 1 96.75 294 VAL A C 1
ATOM 2292 O O . VAL A 1 294 ? 17.719 -10.711 -14.547 1 96.75 294 VAL A O 1
ATOM 2295 N N . ARG A 1 295 ? 18.453 -12.695 -13.812 1 94.12 295 ARG A N 1
ATOM 2296 C CA . ARG A 1 295 ? 19.797 -12.547 -14.391 1 94.12 295 ARG A CA 1
ATOM 2297 C C . ARG A 1 295 ? 19.719 -12.453 -15.906 1 94.12 295 ARG A C 1
ATOM 2299 O O . ARG A 1 295 ? 20.516 -11.742 -16.531 1 94.12 295 ARG A O 1
ATOM 2306 N N . SER A 1 296 ? 18.812 -13.141 -16.5 1 93.06 296 SER A N 1
ATOM 2307 C CA . SER A 1 296 ? 18.688 -13.164 -17.953 1 93.06 296 SER A CA 1
ATOM 2308 C C . SER A 1 296 ? 18.172 -11.836 -18.484 1 93.06 296 SER A C 1
ATOM 2310 O O . SER A 1 296 ? 18.328 -11.523 -19.672 1 93.06 296 SER A O 1
ATOM 2312 N N . MET A 1 297 ? 17.438 -11.086 -17.656 1 91.25 297 MET A N 1
ATOM 2313 C CA . MET A 1 297 ? 16.875 -9.805 -18.078 1 91.25 297 MET A CA 1
ATOM 2314 C C . MET A 1 297 ? 17.938 -8.703 -18.031 1 91.25 297 MET A C 1
ATOM 2316 O O . MET A 1 297 ? 17.734 -7.625 -18.578 1 91.25 297 MET A O 1
ATOM 2320 N N . GLU A 1 298 ? 18.969 -8.852 -17.297 1 79.69 298 GLU A N 1
ATOM 2321 C CA . GLU A 1 298 ? 20.031 -7.852 -17.172 1 79.69 298 GLU A CA 1
ATOM 2322 C C . GLU A 1 298 ? 20.812 -7.723 -18.469 1 79.69 298 GLU A C 1
ATOM 2324 O O . GLU A 1 298 ? 21.172 -8.727 -19.094 1 79.69 298 GLU A O 1
ATOM 2329 N N . PRO A 1 299 ? 20.797 -6.449 -18.984 1 63.59 299 PRO A N 1
ATOM 2330 C CA . PRO A 1 299 ? 21.672 -6.324 -20.172 1 63.59 299 PRO A CA 1
ATOM 2331 C C . PRO A 1 299 ? 23.094 -6.805 -19.906 1 63.59 299 PRO A C 1
ATOM 2333 O O . PRO A 1 299 ? 23.594 -6.695 -18.781 1 63.59 299 PRO A O 1
ATOM 2336 N N . THR A 1 300 ? 23.562 -7.828 -20.5 1 49.62 300 THR A N 1
ATOM 2337 C CA . THR A 1 300 ? 24.938 -8.328 -20.453 1 49.62 300 THR A CA 1
ATOM 2338 C C . THR A 1 300 ? 25.922 -7.172 -20.391 1 49.62 300 THR A C 1
ATOM 2340 O O . THR A 1 300 ? 26.031 -6.383 -21.328 1 49.62 300 THR A O 1
ATOM 2343 N N . GLN A 1 301 ? 25.891 -6.375 -19.422 1 45.03 301 GLN A N 1
ATOM 2344 C CA . GLN A 1 301 ? 27.016 -5.445 -19.469 1 45.03 301 GLN A CA 1
ATOM 2345 C C . GLN A 1 301 ? 28.344 -6.191 -19.594 1 45.03 301 GLN A C 1
ATOM 2347 O O . GLN A 1 301 ? 28.594 -7.16 -18.875 1 45.03 301 GLN A O 1
ATOM 2352 N N . PRO A 1 302 ? 29.109 -5.914 -20.656 1 42.09 302 PRO A N 1
ATOM 2353 C CA . PRO A 1 302 ? 30.438 -6.504 -20.766 1 42.09 302 PRO A CA 1
ATOM 2354 C C . PRO A 1 302 ? 31.25 -6.391 -19.484 1 42.09 302 PRO A C 1
ATOM 2356 O O . PRO A 1 302 ? 31.094 -5.418 -18.734 1 42.09 302 PRO A O 1
ATOM 2359 N N . ARG A 1 303 ? 31.609 -7.457 -18.891 1 36.06 303 ARG A N 1
ATOM 2360 C CA . ARG A 1 303 ? 32.562 -7.457 -17.781 1 36.06 303 ARG A CA 1
ATOM 2361 C C . ARG A 1 303 ? 33.656 -6.422 -18.016 1 36.06 303 ARG A C 1
ATOM 2363 O O . ARG A 1 303 ? 34.344 -6.449 -19.031 1 36.06 303 ARG A O 1
ATOM 2370 N N . ALA A 1 304 ? 33.656 -5.277 -17.531 1 34.91 304 ALA A N 1
ATOM 2371 C CA . ALA A 1 304 ? 34.844 -4.426 -17.531 1 34.91 304 ALA A CA 1
ATOM 2372 C C . ALA A 1 304 ? 36.062 -5.184 -17.016 1 34.91 304 ALA A C 1
ATOM 2374 O O . ALA A 1 304 ? 36 -5.809 -15.953 1 34.91 304 ALA A O 1
ATOM 2375 N N . ARG A 1 305 ? 36.938 -5.547 -17.812 1 31.02 305 ARG A N 1
ATOM 2376 C CA . ARG A 1 305 ? 38.281 -6.055 -17.516 1 31.02 305 ARG A CA 1
ATOM 2377 C C . ARG A 1 305 ? 38.906 -5.285 -16.359 1 31.02 305 ARG A C 1
ATOM 2379 O O . ARG A 1 305 ? 39 -4.055 -16.391 1 31.02 305 ARG A O 1
ATOM 2386 N N . ARG A 1 306 ? 38.75 -5.75 -15.156 1 35.66 306 ARG A N 1
ATOM 2387 C CA . ARG A 1 306 ? 39.625 -5.32 -14.07 1 35.66 306 ARG A CA 1
ATOM 2388 C C . ARG A 1 306 ? 41.062 -5.047 -14.57 1 35.66 306 ARG A C 1
ATOM 2390 O O . ARG A 1 306 ? 41.75 -5.961 -15.039 1 35.66 306 ARG A O 1
ATOM 2397 N N . ARG A 1 307 ? 41.344 -3.969 -15.195 1 28.2 307 ARG A N 1
ATOM 2398 C CA . ARG A 1 307 ? 42.75 -3.609 -15.312 1 28.2 307 ARG A CA 1
ATOM 2399 C C . ARG A 1 307 ? 43.438 -3.635 -13.945 1 28.2 307 ARG A C 1
ATOM 2401 O O . ARG A 1 307 ? 42.969 -3.006 -13 1 28.2 307 ARG A O 1
ATOM 2408 N N . ALA A 1 308 ? 44.094 -4.77 -13.719 1 29.38 308 ALA A N 1
ATOM 2409 C CA . ALA A 1 308 ? 45.094 -5 -12.695 1 29.38 308 ALA A CA 1
ATOM 2410 C C . ALA A 1 308 ? 46.125 -3.854 -12.648 1 29.38 308 ALA A C 1
ATOM 2412 O O . ALA A 1 308 ? 46.75 -3.541 -13.656 1 29.38 308 ALA A O 1
ATOM 2413 N N . ALA A 1 309 ? 45.844 -2.777 -11.914 1 28.66 309 ALA A N 1
ATOM 2414 C CA . ALA A 1 309 ? 47.031 -2.025 -11.523 1 28.66 309 ALA A CA 1
ATOM 2415 C C . ALA A 1 309 ? 48.188 -2.963 -11.141 1 28.66 309 ALA A C 1
ATOM 2417 O O . ALA A 1 309 ? 48.094 -3.693 -10.148 1 28.66 309 ALA A O 1
ATOM 2418 N N . ARG A 1 310 ? 48.938 -3.322 -12.078 1 21.5 310 ARG A N 1
ATOM 2419 C CA . ARG A 1 310 ? 50.375 -3.363 -11.859 1 21.5 310 ARG A CA 1
ATOM 2420 C C . ARG A 1 310 ? 50.938 -1.966 -11.594 1 21.5 310 ARG A C 1
ATOM 2422 O O . ARG A 1 310 ? 50.531 -1 -12.242 1 21.5 310 ARG A O 1
ATOM 2429 N N . MET B 1 1 ? 3.342 17.25 37.875 1 40.75 1 MET B N 1
ATOM 2430 C CA . MET B 1 1 ? 3.76 17.938 36.656 1 40.75 1 MET B CA 1
ATOM 2431 C C . MET B 1 1 ? 4.969 17.25 36.031 1 40.75 1 MET B C 1
ATOM 2433 O O . MET B 1 1 ? 5.023 17.078 34.812 1 40.75 1 MET B O 1
ATOM 2437 N N . ASP B 1 2 ? 5.84 16.797 36.875 1 52.97 2 ASP B N 1
ATOM 2438 C CA . ASP B 1 2 ? 7.117 16.203 36.5 1 52.97 2 ASP B CA 1
ATOM 2439 C C . ASP B 1 2 ? 6.926 14.789 35.969 1 52.97 2 ASP B C 1
ATOM 2441 O O . ASP B 1 2 ? 7.578 14.383 35 1 52.97 2 ASP B O 1
ATOM 2445 N N . ASP B 1 3 ? 5.891 14.25 36.406 1 58.91 3 ASP B N 1
ATOM 2446 C CA . ASP B 1 3 ? 5.641 12.852 36.094 1 58.91 3 ASP B CA 1
ATOM 2447 C C . ASP B 1 3 ? 5.105 12.719 34.656 1 58.91 3 ASP B C 1
ATOM 2449 O O . ASP B 1 3 ? 5.508 11.82 33.906 1 58.91 3 ASP B O 1
ATOM 2453 N N . LEU B 1 4 ? 4.324 13.695 34.375 1 61.16 4 LEU B N 1
ATOM 2454 C CA . LEU B 1 4 ? 3.758 13.68 33.031 1 61.16 4 LEU B CA 1
ATOM 2455 C C . LEU B 1 4 ? 4.82 14.008 32 1 61.16 4 LEU B C 1
ATOM 2457 O O . LEU B 1 4 ? 4.816 13.445 30.906 1 61.16 4 LEU B O 1
ATOM 2461 N N . ALA B 1 5 ? 5.645 14.891 32.469 1 66.31 5 ALA B N 1
ATOM 2462 C CA . ALA B 1 5 ? 6.734 15.25 31.562 1 66.31 5 ALA B CA 1
ATOM 2463 C C . ALA B 1 5 ? 7.641 14.047 31.297 1 66.31 5 ALA B C 1
ATOM 2465 O O . ALA B 1 5 ? 8.055 13.82 30.156 1 66.31 5 ALA B O 1
ATOM 2466 N N . ASP B 1 6 ? 7.902 13.375 32.375 1 74.69 6 ASP B N 1
ATOM 2467 C CA . ASP B 1 6 ? 8.758 12.203 32.25 1 74.69 6 ASP B CA 1
ATOM 2468 C C . ASP B 1 6 ? 8.078 11.125 31.406 1 74.69 6 ASP B C 1
ATOM 2470 O O . ASP B 1 6 ? 8.727 10.469 30.594 1 74.69 6 ASP B O 1
ATOM 2474 N N . LEU B 1 7 ? 6.801 11.078 31.609 1 73.69 7 LEU B N 1
ATOM 2475 C CA . LEU B 1 7 ? 6.039 10.094 30.844 1 73.69 7 LEU B CA 1
ATOM 2476 C C . LEU B 1 7 ? 6.004 10.461 29.375 1 73.69 7 LEU B C 1
ATOM 2478 O O . LEU B 1 7 ? 6.133 9.594 28.5 1 73.69 7 LEU B O 1
ATOM 2482 N N . THR B 1 8 ? 5.895 11.719 29.156 1 71.75 8 THR B N 1
ATOM 2483 C CA . THR B 1 8 ? 5.867 12.219 27.781 1 71.75 8 THR B CA 1
ATOM 2484 C C . THR B 1 8 ? 7.223 12.016 27.109 1 71.75 8 THR B C 1
ATOM 2486 O O . THR B 1 8 ? 7.289 11.695 25.922 1 71.75 8 THR B O 1
ATOM 2489 N N . ALA B 1 9 ? 8.227 12.242 27.906 1 78.06 9 ALA B N 1
ATOM 2490 C CA . ALA B 1 9 ? 9.57 12 27.406 1 78.06 9 ALA B CA 1
ATOM 2491 C C . ALA B 1 9 ? 9.758 10.539 26.984 1 78.06 9 ALA B C 1
ATOM 2493 O O . ALA B 1 9 ? 10.266 10.25 25.906 1 78.06 9 ALA B O 1
ATOM 2494 N N . PHE B 1 10 ? 9.312 9.602 27.828 1 80.94 10 PHE B N 1
ATOM 2495 C CA . PHE B 1 10 ? 9.375 8.172 27.547 1 80.94 10 PHE B CA 1
ATOM 2496 C C . PHE B 1 10 ? 8.609 7.84 26.266 1 80.94 10 PHE B C 1
ATOM 2498 O O . PHE B 1 10 ? 9.117 7.125 25.406 1 80.94 10 PHE B O 1
ATOM 2505 N N . LEU B 1 11 ? 7.496 8.359 26.234 1 76.25 11 LEU B N 1
ATOM 2506 C CA . LEU B 1 11 ? 6.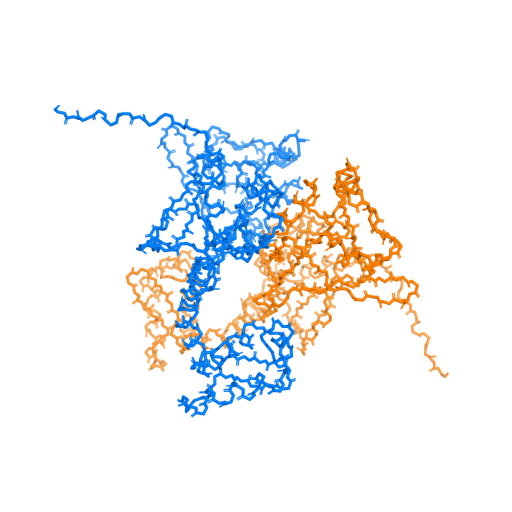648 8.086 25.062 1 76.25 11 LEU B CA 1
ATOM 2507 C C . LEU B 1 11 ? 7.32 8.562 23.781 1 76.25 11 LEU B C 1
ATOM 2509 O O . LEU B 1 11 ? 7.309 7.852 22.781 1 76.25 11 LEU B O 1
ATOM 2513 N N . ALA B 1 12 ? 7.879 9.734 23.844 1 75.56 12 ALA B N 1
ATOM 2514 C CA . ALA B 1 12 ? 8.555 10.305 22.688 1 75.56 12 ALA B CA 1
ATOM 2515 C C . ALA B 1 12 ? 9.719 9.422 22.234 1 75.56 12 ALA B C 1
ATOM 2517 O O . ALA B 1 12 ? 9.859 9.133 21.047 1 75.56 12 ALA B O 1
ATOM 2518 N N . VAL B 1 13 ? 10.453 9 23.219 1 80.69 13 VAL B N 1
ATOM 2519 C CA . VAL B 1 13 ? 11.641 8.203 22.891 1 80.69 13 VAL B CA 1
ATOM 2520 C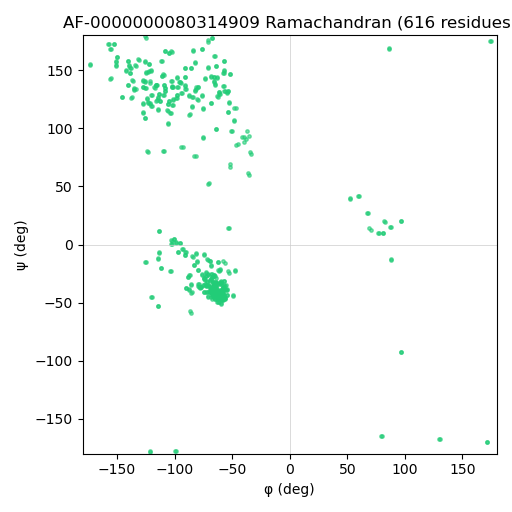 C . VAL B 1 13 ? 11.211 6.844 22.344 1 80.69 13 VAL B C 1
ATOM 2522 O O . VAL B 1 13 ? 11.797 6.352 21.375 1 80.69 13 VAL B O 1
ATOM 2525 N N . ALA B 1 14 ? 10.234 6.324 22.953 1 77.69 14 ALA B N 1
ATOM 2526 C CA . ALA B 1 14 ? 9.75 5.008 22.531 1 77.69 14 ALA B CA 1
ATOM 2527 C C . ALA B 1 14 ? 9.18 5.055 21.125 1 77.69 14 ALA B C 1
ATOM 2529 O O . ALA B 1 14 ? 9.422 4.148 20.312 1 77.69 14 ALA B O 1
ATOM 2530 N N . ARG B 1 15 ? 8.492 6.074 20.891 1 70.19 15 ARG B N 1
ATOM 2531 C CA . ARG B 1 15 ? 7.828 6.215 19.609 1 70.19 15 ARG B CA 1
ATOM 2532 C C . ARG B 1 15 ? 8.836 6.516 18.5 1 70.19 15 ARG B C 1
ATOM 2534 O O . ARG B 1 15 ? 8.734 5.988 17.391 1 70.19 15 ARG B O 1
ATOM 2541 N N . GLU B 1 16 ? 9.789 7.375 18.859 1 69 16 GLU B N 1
ATOM 2542 C CA . GLU B 1 16 ? 10.766 7.832 17.875 1 69 16 GLU B CA 1
ATOM 2543 C C . GLU B 1 16 ? 11.922 6.84 17.734 1 69 16 GLU B C 1
ATOM 2545 O O . GLU B 1 16 ? 12.711 6.93 16.812 1 69 16 GLU B O 1
ATOM 2550 N N . GLY B 1 17 ? 11.875 5.93 18.703 1 72.5 17 GLY B N 1
ATOM 2551 C CA . GLY B 1 17 ? 12.891 4.883 18.672 1 72.5 17 GLY B CA 1
ATOM 2552 C C . GLY B 1 17 ? 14.281 5.391 19.016 1 72.5 17 GLY B C 1
ATOM 2553 O O . GLY B 1 17 ? 15.273 4.789 18.609 1 72.5 17 GLY B O 1
ATOM 2554 N N . GLY B 1 18 ? 14.375 6.59 19.531 1 79.31 18 GLY B N 1
ATOM 2555 C CA . GLY B 1 18 ? 15.68 7.137 19.875 1 79.31 18 GLY B CA 1
ATOM 2556 C C . GLY B 1 18 ? 15.594 8.461 20.609 1 79.31 18 GLY B C 1
ATOM 2557 O O . GLY B 1 18 ? 14.609 9.188 20.484 1 79.31 18 GLY B O 1
ATOM 2558 N N . PHE B 1 19 ? 16.609 8.797 21.406 1 81.88 19 PHE B N 1
ATOM 2559 C CA . PHE B 1 19 ? 16.625 10.008 22.219 1 81.88 19 PHE B CA 1
ATOM 2560 C C . PHE B 1 19 ? 16.859 11.234 21.328 1 81.88 19 PHE B C 1
ATOM 2562 O O . PHE B 1 19 ? 16.234 12.281 21.547 1 81.88 19 PHE B O 1
ATOM 2569 N N . ARG B 1 20 ? 17.641 10.945 20.328 1 79.75 20 ARG B N 1
ATOM 2570 C CA . ARG B 1 20 ? 17.938 12.078 19.453 1 79.75 20 ARG B CA 1
ATOM 2571 C C . ARG B 1 20 ? 16.734 12.414 18.578 1 79.75 20 ARG B C 1
ATOM 2573 O O . ARG B 1 20 ? 16.391 13.586 18.422 1 79.75 20 ARG B O 1
ATOM 2580 N N . SER B 1 21 ? 16.188 11.422 18.172 1 78.38 21 SER B N 1
ATOM 2581 C CA . SER B 1 21 ? 15.008 11.641 17.344 1 78.38 21 SER B CA 1
ATOM 2582 C C . SER B 1 21 ? 13.852 12.203 18.156 1 78.38 21 SER B C 1
ATOM 2584 O O . SER B 1 21 ? 13.141 13.102 17.703 1 78.38 21 SER B O 1
ATOM 2586 N N . ALA B 1 22 ? 13.742 11.75 19.312 1 78.5 22 ALA B N 1
ATOM 2587 C CA . ALA B 1 22 ? 12.711 12.25 20.234 1 78.5 22 ALA B CA 1
ATOM 2588 C C . ALA B 1 22 ? 12.961 13.711 20.594 1 78.5 22 ALA B C 1
ATOM 2590 O O . ALA B 1 22 ? 12.016 14.492 20.719 1 78.5 22 ALA B O 1
ATOM 2591 N N . ALA B 1 23 ? 14.156 14.031 20.688 1 79.25 23 ALA B N 1
ATOM 2592 C CA . ALA B 1 23 ? 14.508 15.414 21.031 1 79.25 23 ALA B CA 1
ATOM 2593 C C . ALA B 1 23 ? 14.078 16.375 19.938 1 79.25 23 ALA B C 1
ATOM 2595 O O . ALA B 1 23 ? 13.578 17.469 20.219 1 79.25 23 ALA B O 1
ATOM 2596 N N . ARG B 1 24 ? 14.188 15.906 18.828 1 71.81 24 ARG B N 1
ATOM 2597 C CA . ARG B 1 24 ? 13.812 16.734 17.672 1 71.81 24 ARG B CA 1
ATOM 2598 C C . ARG B 1 24 ? 12.312 17 17.672 1 71.81 24 ARG B C 1
ATOM 2600 O O . ARG B 1 24 ? 11.883 18.125 17.406 1 71.81 24 ARG B O 1
ATOM 2607 N N . VAL B 1 25 ? 11.648 16.031 18.156 1 64.38 25 VAL B N 1
ATOM 2608 C CA . VAL B 1 25 ? 10.195 16.125 18.062 1 64.38 25 VAL B CA 1
ATOM 2609 C C . VAL B 1 25 ? 9.648 16.859 19.281 1 64.38 25 VAL B C 1
ATOM 2611 O O . VAL B 1 25 ? 8.656 17.578 19.172 1 64.38 25 VAL B O 1
ATOM 2614 N N . THR B 1 26 ? 10.344 16.766 20.328 1 66.94 26 THR B N 1
ATOM 2615 C CA . THR B 1 26 ? 9.844 17.328 21.562 1 66.94 26 THR B CA 1
ATOM 2616 C C . THR B 1 26 ? 10.438 18.719 21.797 1 66.94 26 THR B C 1
ATOM 2618 O O . THR B 1 26 ? 10.008 19.438 22.703 1 66.94 26 THR B O 1
ATOM 2621 N N . GLY B 1 27 ? 11.359 19.078 20.953 1 66.81 27 GLY B N 1
ATOM 2622 C CA . GLY B 1 27 ? 12 20.375 21.125 1 66.81 27 GLY B CA 1
ATOM 2623 C C . GLY B 1 27 ? 12.852 20.453 22.375 1 66.81 27 GLY B C 1
ATOM 2624 O O . GLY B 1 27 ? 12.922 21.5 23.031 1 66.81 27 GLY B O 1
ATOM 2625 N N . THR B 1 28 ? 13.305 19.375 22.75 1 76.31 28 THR B N 1
ATOM 2626 C CA . THR B 1 28 ? 14.172 19.297 23.922 1 76.31 28 THR B CA 1
ATOM 2627 C C . THR B 1 28 ? 15.492 18.625 23.578 1 76.31 28 THR B C 1
ATOM 2629 O O . THR B 1 28 ? 15.797 18.406 22.406 1 76.31 28 THR B O 1
ATOM 2632 N N . SER B 1 29 ? 16.375 18.5 24.422 1 80.56 29 SER B N 1
ATOM 2633 C CA . SER B 1 29 ? 17.656 17.844 24.188 1 80.56 29 SER B CA 1
ATOM 2634 C C . SER B 1 29 ? 17.594 16.359 24.516 1 80.56 29 SER B C 1
ATOM 2636 O O . SER B 1 29 ? 16.797 15.938 25.359 1 80.56 29 SER B O 1
ATOM 2638 N N . ALA B 1 30 ? 18.422 15.688 23.828 1 87.44 30 ALA B N 1
ATOM 2639 C CA . ALA B 1 30 ? 18.531 14.258 24.094 1 87.44 30 ALA B CA 1
ATOM 2640 C C . ALA B 1 30 ? 18.906 13.992 25.547 1 87.44 30 ALA B C 1
ATOM 2642 O O . ALA B 1 30 ? 18.438 13.031 26.156 1 87.44 30 ALA B O 1
ATOM 2643 N N . SER B 1 31 ? 19.734 14.82 26.047 1 86.12 31 SER B N 1
ATOM 2644 C CA . SER B 1 31 ? 20.156 14.68 27.422 1 86.12 31 SER B CA 1
ATOM 2645 C C . SER B 1 31 ? 18.984 14.844 28.391 1 86.12 31 SER B C 1
ATOM 2647 O O . SER B 1 31 ? 18.844 14.062 29.344 1 86.12 31 SER B O 1
ATOM 2649 N N . ARG B 1 32 ? 18.141 15.758 28.156 1 81.19 32 ARG B N 1
ATOM 2650 C CA . ARG B 1 32 ? 16.969 15.992 29 1 81.19 32 ARG B CA 1
ATOM 2651 C C . ARG B 1 32 ? 15.977 14.836 28.906 1 81.19 32 ARG B C 1
ATOM 2653 O O . ARG B 1 32 ? 15.398 14.422 29.906 1 81.19 32 ARG B O 1
ATOM 2660 N N . LEU B 1 33 ? 15.867 14.398 27.719 1 85.56 33 LEU B N 1
ATOM 2661 C CA . LEU B 1 33 ? 14.992 13.258 27.516 1 85.56 33 LEU B CA 1
ATOM 2662 C C . LEU B 1 33 ? 15.523 12.023 28.234 1 85.56 33 LEU B C 1
ATOM 2664 O O . LEU B 1 33 ? 14.758 11.273 28.844 1 85.56 33 LEU B O 1
ATOM 2668 N N . GLY B 1 34 ? 16.797 11.82 28.109 1 87.25 34 GLY B N 1
ATOM 2669 C CA . GLY B 1 34 ? 17.422 10.727 28.828 1 87.25 34 GLY B CA 1
ATOM 2670 C C . GLY B 1 34 ? 17.25 10.805 30.328 1 87.25 34 GLY B C 1
ATOM 2671 O O . GLY B 1 34 ? 16.922 9.805 30.984 1 87.25 34 GLY B O 1
ATOM 2672 N N . ASP B 1 35 ? 17.422 11.984 30.844 1 85.62 35 ASP B N 1
ATOM 2673 C CA . ASP B 1 35 ? 17.25 12.219 32.281 1 85.62 35 ASP B CA 1
ATOM 2674 C C . ASP B 1 35 ? 15.805 11.938 32.688 1 85.62 35 ASP B C 1
ATOM 2676 O O . ASP B 1 35 ? 15.57 11.328 33.75 1 85.62 35 ASP B O 1
ATOM 2680 N N . ALA B 1 36 ? 14.922 12.414 31.906 1 82.69 36 ALA B N 1
ATOM 2681 C CA . ALA B 1 36 ? 13.508 12.227 32.188 1 82.69 36 ALA B CA 1
ATOM 2682 C C . ALA B 1 36 ? 13.141 10.742 32.219 1 82.69 36 ALA B C 1
ATOM 2684 O O . ALA B 1 36 ? 12.43 10.281 33.094 1 82.69 36 ALA B O 1
ATOM 2685 N N . VAL B 1 37 ? 13.664 10.031 31.25 1 86.19 37 VAL B N 1
ATOM 2686 C CA . VAL B 1 37 ? 13.383 8.609 31.156 1 86.19 37 VAL B CA 1
ATOM 2687 C C . VAL B 1 37 ? 14.008 7.879 32.344 1 86.19 37 VAL B C 1
ATOM 2689 O O . VAL B 1 37 ? 13.383 6.992 32.938 1 86.19 37 VAL B O 1
ATOM 2692 N N . ARG B 1 38 ? 15.18 8.234 32.656 1 85.81 38 ARG B N 1
ATOM 2693 C CA . ARG B 1 38 ? 15.852 7.641 33.812 1 85.81 38 ARG B CA 1
ATOM 2694 C C . ARG B 1 38 ? 15.078 7.902 35.094 1 85.81 38 ARG B C 1
ATOM 2696 O O . ARG B 1 38 ? 14.938 7.012 35.938 1 85.81 38 ARG B O 1
ATOM 2703 N N . ARG B 1 39 ? 14.633 9.117 35.219 1 80.06 39 ARG B N 1
ATOM 2704 C CA . ARG B 1 39 ? 13.828 9.461 36.375 1 80.06 39 ARG B CA 1
ATOM 2705 C C . ARG B 1 39 ? 12.562 8.625 36.438 1 80.06 39 ARG B C 1
ATOM 2707 O O . ARG B 1 39 ? 12.18 8.141 37.5 1 80.06 39 ARG B O 1
ATOM 2714 N N . LEU B 1 40 ? 11.945 8.477 35.344 1 79.38 40 LEU B N 1
ATOM 2715 C CA . LEU B 1 40 ? 10.727 7.676 35.25 1 79.38 40 LEU B CA 1
ATOM 2716 C C . LEU B 1 40 ? 11.008 6.219 35.625 1 79.38 40 LEU B C 1
ATOM 2718 O O . LEU B 1 40 ? 10.273 5.613 36.406 1 79.38 40 LEU B O 1
ATOM 2722 N N . GLU B 1 41 ? 12.055 5.707 35 1 82 41 GLU B N 1
ATOM 2723 C CA . GLU B 1 41 ? 12.438 4.324 35.281 1 82 41 GLU B CA 1
ATOM 2724 C C . GLU B 1 41 ? 12.805 4.129 36.75 1 82 41 GLU B C 1
ATOM 2726 O O . GLU B 1 41 ? 12.445 3.115 37.344 1 82 41 GLU B O 1
ATOM 2731 N N . ALA B 1 42 ? 13.484 5.066 37.312 1 78.5 42 ALA B N 1
ATOM 2732 C CA . ALA B 1 42 ? 13.852 5.02 38.719 1 78.5 42 ALA B CA 1
ATOM 2733 C C . ALA B 1 42 ? 12.617 5.027 39.625 1 78.5 42 ALA B C 1
ATOM 2735 O O . ALA B 1 42 ? 12.539 4.281 40.594 1 78.5 42 ALA B O 1
ATOM 2736 N N . ARG B 1 43 ? 11.781 5.809 39.25 1 71.12 43 ARG B N 1
ATOM 2737 C CA . ARG B 1 43 ? 10.547 5.922 40.031 1 71.12 43 ARG B CA 1
ATOM 2738 C C . ARG B 1 43 ? 9.734 4.633 39.938 1 71.12 43 ARG B C 1
ATOM 2740 O O . ARG B 1 43 ? 9.148 4.203 40.938 1 71.12 43 ARG B O 1
ATOM 2747 N N . LEU B 1 44 ? 9.742 4.113 38.75 1 72.06 44 LEU B N 1
ATOM 2748 C CA . LEU B 1 44 ? 8.953 2.908 38.531 1 72.06 44 LEU B CA 1
ATOM 2749 C C . LEU B 1 44 ? 9.719 1.665 38.969 1 72.06 44 LEU B C 1
ATOM 2751 O O . LEU B 1 44 ? 9.133 0.595 39.125 1 72.06 44 LEU B O 1
ATOM 2755 N N . GLY B 1 45 ? 10.984 1.843 39.094 1 73 45 GLY B N 1
ATOM 2756 C CA . GLY B 1 45 ? 11.836 0.755 39.562 1 73 45 GLY B CA 1
ATOM 2757 C C . GLY B 1 45 ? 12.109 -0.277 38.469 1 73 45 GLY B C 1
ATOM 2758 O O . GLY B 1 45 ? 12.477 -1.415 38.781 1 73 45 GLY B O 1
ATOM 2759 N N . VAL B 1 46 ? 11.727 0.078 37.281 1 75.88 46 VAL B N 1
ATOM 2760 C CA . VAL B 1 46 ? 11.953 -0.836 36.188 1 75.88 46 VAL B CA 1
ATOM 2761 C C . VAL B 1 46 ? 12.523 -0.067 35 1 75.88 46 VAL B C 1
ATOM 2763 O O . VAL B 1 46 ? 12.273 1.132 34.844 1 75.88 46 VAL B O 1
ATOM 2766 N N . ARG B 1 47 ? 13.242 -0.771 34.156 1 81.19 47 ARG B N 1
ATOM 2767 C CA . ARG B 1 47 ? 13.695 -0.197 32.875 1 81.19 47 ARG B CA 1
ATOM 2768 C C . ARG B 1 47 ? 12.594 -0.257 31.828 1 81.19 47 ARG B C 1
ATOM 2770 O O . ARG B 1 47 ? 11.883 -1.258 31.719 1 81.19 47 ARG B O 1
ATOM 2777 N N . LEU B 1 48 ? 12.445 0.872 31.156 1 80.69 48 LEU B N 1
ATOM 2778 C CA . LEU B 1 48 ? 11.391 0.955 30.141 1 80.69 48 LEU B CA 1
ATOM 2779 C C . LEU B 1 48 ? 11.961 0.833 28.734 1 80.69 48 LEU B C 1
ATOM 2781 O O . LEU B 1 48 ? 11.25 0.473 27.797 1 80.69 48 LEU B O 1
ATOM 2785 N N . LEU B 1 49 ? 13.219 1.149 28.625 1 83.44 49 LEU B N 1
ATOM 2786 C CA . LEU B 1 49 ? 13.859 1.15 27.312 1 83.44 49 LEU B CA 1
ATOM 2787 C C . LEU B 1 49 ? 15.133 0.315 27.328 1 83.44 49 LEU B C 1
ATOM 2789 O O . LEU B 1 49 ? 15.852 0.288 28.328 1 83.44 49 LEU B O 1
ATOM 2793 N N . HIS B 1 50 ? 15.258 -0.49 26.25 1 78.06 50 HIS B N 1
ATOM 2794 C CA . HIS B 1 50 ? 16.562 -1.057 25.938 1 78.06 50 HIS B CA 1
ATOM 2795 C C . HIS B 1 50 ? 17.406 -0.088 25.109 1 78.06 50 HIS B C 1
ATOM 2797 O O . HIS B 1 50 ? 16.938 0.429 24.094 1 78.06 50 HIS B O 1
ATOM 2803 N N . ARG B 1 51 ? 18.5 0.276 25.688 1 68.81 51 ARG B N 1
ATOM 2804 C CA . ARG B 1 51 ? 19.375 1.206 24.984 1 68.81 51 ARG B CA 1
ATOM 2805 C C . ARG B 1 51 ? 20.609 0.49 24.438 1 68.81 51 ARG B C 1
ATOM 2807 O O . ARG B 1 51 ? 21.297 -0.214 25.172 1 68.81 51 ARG B O 1
ATOM 2814 N N . THR B 1 52 ? 20.578 0.282 23.188 1 60.34 52 THR B N 1
ATOM 2815 C CA . THR B 1 52 ? 21.844 -0.098 22.562 1 60.34 52 THR B CA 1
ATOM 2816 C C . THR B 1 52 ? 22.453 1.086 21.812 1 60.34 52 THR B C 1
ATOM 2818 O O . THR B 1 52 ? 21.828 2.146 21.719 1 60.34 52 THR B O 1
ATOM 2821 N N . THR B 1 53 ? 23.734 0.972 21.422 1 57.5 53 THR B N 1
ATOM 2822 C CA . THR B 1 53 ? 24.422 2.023 20.703 1 57.5 53 THR B CA 1
ATOM 2823 C C . THR B 1 53 ? 23.703 2.365 19.406 1 57.5 53 THR B C 1
ATOM 2825 O O . THR B 1 53 ? 23.875 3.457 18.859 1 57.5 53 THR B O 1
ATOM 2828 N N . ARG B 1 54 ? 22.75 1.485 18.969 1 56.62 54 ARG B N 1
ATOM 2829 C CA . ARG B 1 54 ? 22.219 1.709 17.625 1 56.62 54 ARG B CA 1
ATOM 2830 C C . ARG B 1 54 ? 20.703 1.809 17.641 1 56.62 54 ARG B C 1
ATOM 2832 O O . ARG B 1 54 ? 20.094 2.289 16.688 1 56.62 54 ARG B O 1
ATOM 2839 N N . SER B 1 55 ? 20.047 1.382 18.734 1 62.25 55 SER B N 1
ATOM 2840 C CA . SER B 1 55 ? 18.594 1.434 18.703 1 62.25 55 SER B CA 1
ATOM 2841 C C . SER B 1 55 ? 18.016 1.501 20.109 1 62.25 55 SER B C 1
ATOM 2843 O O . SER B 1 55 ? 18.641 1.063 21.078 1 62.25 55 SER B O 1
ATOM 2845 N N . VAL B 1 56 ? 16.938 2.279 20.234 1 74.31 56 VAL B N 1
ATOM 2846 C CA . VAL B 1 56 ? 16.156 2.305 21.469 1 74.31 56 VAL B CA 1
ATOM 2847 C C . VAL B 1 56 ? 14.844 1.56 21.281 1 74.31 56 VAL B C 1
ATOM 2849 O O . VAL B 1 56 ? 14.078 1.871 20.359 1 74.31 56 VAL B O 1
ATOM 2852 N N . THR B 1 57 ? 14.727 0.46 22.031 1 76.25 57 THR B N 1
ATOM 2853 C CA . THR B 1 57 ? 13.477 -0.293 22.016 1 76.25 57 THR B CA 1
ATOM 2854 C C . THR B 1 57 ? 12.891 -0.405 23.406 1 76.25 57 THR B C 1
ATOM 2856 O O . THR B 1 57 ? 13.602 -0.25 24.406 1 76.25 57 THR B O 1
ATOM 2859 N N . THR B 1 58 ? 11.594 -0.595 23.469 1 77.5 58 THR B N 1
ATOM 2860 C CA . THR B 1 58 ? 10.938 -0.739 24.766 1 77.5 58 THR B CA 1
ATOM 2861 C C . THR B 1 58 ? 11.242 -2.104 25.375 1 77.5 58 THR B C 1
ATOM 2863 O O . THR B 1 58 ? 11.383 -3.096 24.656 1 77.5 58 THR B O 1
ATOM 2866 N N . THR B 1 59 ? 11.414 -2.121 26.703 1 73.94 59 THR B N 1
ATOM 2867 C CA . THR B 1 59 ? 11.336 -3.363 27.469 1 73.94 59 THR B CA 1
ATOM 2868 C C . THR B 1 59 ? 9.898 -3.877 27.531 1 73.94 59 THR B C 1
ATOM 2870 O O . THR B 1 59 ? 8.977 -3.215 27.047 1 73.94 59 THR B O 1
ATOM 2873 N N . ASP B 1 60 ? 9.688 -5.008 28.078 1 64.06 60 ASP B N 1
ATOM 2874 C CA . ASP B 1 60 ? 8.336 -5.508 28.297 1 64.06 60 ASP B CA 1
ATOM 2875 C C . ASP B 1 60 ? 7.52 -4.539 29.156 1 64.06 60 ASP B C 1
ATOM 2877 O O . ASP B 1 60 ? 6.352 -4.273 28.859 1 64.06 60 ASP B O 1
ATOM 2881 N N . ALA B 1 61 ? 8.148 -4.125 30.125 1 67.5 61 ALA B N 1
ATOM 2882 C CA . ALA B 1 61 ? 7.512 -3.141 31 1 67.5 61 ALA B CA 1
ATOM 2883 C C . ALA B 1 61 ? 7.219 -1.848 30.25 1 67.5 61 ALA B C 1
ATOM 2885 O O . ALA B 1 61 ? 6.152 -1.253 30.406 1 67.5 61 ALA B O 1
ATOM 2886 N N . GLY B 1 62 ? 8.164 -1.438 29.391 1 72.19 62 GLY B N 1
ATOM 2887 C CA . GLY B 1 62 ? 7.969 -0.25 28.578 1 72.19 62 GLY B CA 1
ATOM 2888 C C . GLY B 1 62 ? 6.844 -0.395 27.562 1 72.19 62 GLY B C 1
ATOM 2889 O O . GLY B 1 62 ? 6.043 0.523 27.391 1 72.19 62 GLY B O 1
ATOM 2890 N N . ALA B 1 63 ? 6.82 -1.522 27.047 1 68.12 63 ALA B N 1
ATOM 2891 C CA . ALA B 1 63 ? 5.77 -1.792 26.062 1 68.12 63 ALA B CA 1
ATOM 2892 C C . ALA B 1 63 ? 4.391 -1.787 26.719 1 68.12 63 ALA B C 1
ATOM 2894 O O . ALA B 1 63 ? 3.438 -1.234 26.172 1 68.12 63 ALA B O 1
ATOM 2895 N N . ARG B 1 64 ? 4.34 -2.344 27.875 1 61.78 64 ARG B N 1
ATOM 2896 C CA . ARG B 1 64 ? 3.088 -2.367 28.609 1 61.78 64 ARG B CA 1
ATOM 2897 C C . ARG B 1 64 ? 2.674 -0.961 29.031 1 61.78 64 ARG B C 1
ATOM 2899 O O . ARG B 1 64 ? 1.493 -0.611 28.969 1 61.78 64 ARG B O 1
ATOM 2906 N N . LEU B 1 65 ? 3.623 -0.238 29.5 1 67.94 65 LEU B N 1
ATOM 2907 C CA . LEU B 1 65 ? 3.332 1.142 29.875 1 67.94 65 LEU B CA 1
ATOM 2908 C C . LEU B 1 65 ? 2.869 1.948 28.672 1 67.94 65 LEU B C 1
ATOM 2910 O O . LEU B 1 65 ? 1.899 2.705 28.766 1 67.94 65 LEU B O 1
ATOM 2914 N N . LEU B 1 66 ? 3.572 1.731 27.609 1 68.56 66 LEU B N 1
ATOM 2915 C CA . LEU B 1 66 ? 3.201 2.42 26.375 1 68.56 66 LEU B CA 1
ATOM 2916 C C . LEU B 1 66 ? 1.769 2.088 25.984 1 68.56 66 LEU B C 1
ATOM 2918 O O . LEU B 1 66 ? 0.997 2.979 25.625 1 68.56 66 LEU B O 1
ATOM 2922 N N . GLU B 1 67 ? 1.484 0.954 26.141 1 62.97 67 GLU B N 1
ATOM 2923 C CA . GLU B 1 67 ? 0.152 0.474 25.781 1 62.97 67 GLU B CA 1
ATOM 2924 C C . GLU B 1 67 ? -0.917 1.107 26.672 1 62.97 67 GLU B C 1
ATOM 2926 O O . GLU B 1 67 ? -2.006 1.441 26.188 1 62.97 67 GLU B O 1
ATOM 2931 N N . ARG B 1 68 ? -0.578 1.317 27.875 1 58.81 68 ARG B N 1
ATOM 2932 C CA . ARG B 1 68 ? -1.547 1.817 28.844 1 58.81 68 ARG B CA 1
ATOM 2933 C C . ARG B 1 68 ? -1.631 3.34 28.797 1 58.81 68 ARG B C 1
ATOM 2935 O O . ARG B 1 68 ? -2.709 3.912 28.969 1 58.81 68 ARG B O 1
ATOM 2942 N N . ILE B 1 69 ? -0.507 3.904 28.547 1 60.31 69 ILE B N 1
ATOM 2943 C CA . ILE B 1 69 ? -0.455 5.355 28.688 1 60.31 69 ILE B CA 1
ATOM 2944 C C . ILE B 1 69 ? -0.901 6.027 27.406 1 60.31 69 ILE B C 1
ATOM 2946 O O . ILE B 1 69 ? -1.492 7.109 27.422 1 60.31 69 ILE B O 1
ATOM 2950 N N . THR B 1 70 ? -0.721 5.328 26.406 1 58.94 70 THR B N 1
ATOM 2951 C CA . THR B 1 70 ? -1.018 5.93 25.109 1 58.94 70 THR B CA 1
ATOM 2952 C C . THR B 1 70 ? -2.479 6.367 25.047 1 58.94 70 THR B C 1
ATOM 2954 O O . THR B 1 70 ? -2.771 7.508 24.688 1 58.94 70 THR B O 1
ATOM 2957 N N . PRO B 1 71 ? -3.312 5.52 25.484 1 56.47 71 PRO B N 1
ATOM 2958 C CA . PRO B 1 71 ? -4.699 5.992 25.484 1 56.47 71 PRO B CA 1
ATOM 2959 C C . PRO B 1 71 ? -4.93 7.156 26.453 1 56.47 71 PRO B C 1
ATOM 2961 O O . PRO B 1 71 ? -5.688 8.078 26.141 1 56.47 71 PRO B O 1
ATOM 2964 N N . ALA B 1 72 ? -4.301 7.066 27.516 1 55.78 72 ALA B N 1
ATOM 2965 C CA . ALA B 1 72 ? -4.445 8.109 28.531 1 55.78 72 ALA B CA 1
ATOM 2966 C C . ALA B 1 72 ? -3.918 9.445 28.016 1 55.78 72 ALA B C 1
ATOM 2968 O O . ALA B 1 72 ? -4.52 10.492 28.266 1 55.78 72 ALA B O 1
ATOM 2969 N N . LEU B 1 73 ? -2.898 9.43 27.281 1 54.59 73 LEU B N 1
ATOM 2970 C CA . LEU B 1 73 ? -2.354 10.656 26.703 1 54.59 73 LEU B CA 1
ATOM 2971 C C . LEU B 1 73 ? -3.266 11.195 25.609 1 54.59 73 LEU B C 1
ATOM 2973 O O . LEU B 1 73 ? -3.379 12.414 25.438 1 54.59 73 LEU B O 1
ATOM 2977 N N . GLY B 1 74 ? -3.838 10.352 24.938 1 55.16 74 GLY B N 1
ATOM 2978 C CA . GLY B 1 74 ? -4.875 10.781 24.016 1 55.16 74 GLY B CA 1
ATOM 2979 C C . GLY B 1 74 ? -5.961 11.602 24.688 1 55.16 74 GLY B C 1
ATOM 2980 O O . GLY B 1 74 ? -6.402 12.617 24.141 1 55.16 74 GLY B O 1
ATOM 2981 N N . GLU B 1 75 ? -6.242 11.148 25.875 1 53.91 75 GLU B N 1
ATOM 2982 C CA . GLU B 1 75 ? -7.234 11.883 26.656 1 53.91 75 GLU B CA 1
ATOM 2983 C C . GLU B 1 75 ? -6.703 13.258 27.062 1 53.91 75 GLU B C 1
ATOM 2985 O O . GLU B 1 75 ? -7.441 14.242 27.031 1 53.91 75 GLU B O 1
ATOM 2990 N N . VAL B 1 76 ? -5.555 13.312 27.406 1 51.34 76 VAL B N 1
ATOM 2991 C CA . VAL B 1 76 ? -4.934 14.586 27.75 1 51.34 76 VAL B CA 1
ATOM 2992 C C . VAL B 1 76 ? -4.902 15.508 26.531 1 51.34 76 VAL B C 1
ATOM 2994 O O . VAL B 1 76 ? -5.227 16.688 26.641 1 51.34 76 VAL B O 1
ATOM 2997 N N . ARG B 1 77 ? -4.508 14.969 25.422 1 50.69 77 ARG B N 1
ATOM 2998 C CA . ARG B 1 77 ? -4.504 15.766 24.203 1 50.69 77 ARG B CA 1
ATOM 2999 C C . ARG B 1 77 ? -5.902 16.281 23.875 1 50.69 77 ARG B C 1
ATOM 3001 O O . ARG B 1 77 ? -6.07 17.438 23.484 1 50.69 77 ARG B O 1
ATOM 3008 N N . ALA B 1 78 ? -6.777 15.484 24.094 1 52.94 78 ALA B N 1
ATOM 3009 C CA . ALA B 1 78 ? -8.164 15.883 23.875 1 52.94 78 ALA B CA 1
ATOM 3010 C C . ALA B 1 78 ? -8.555 17.031 24.797 1 52.94 78 ALA B C 1
ATOM 3012 O O . ALA B 1 78 ? -9.258 17.953 24.375 1 52.94 78 ALA B O 1
ATOM 3013 N N . ALA B 1 79 ? -8.148 16.906 25.938 1 50.5 79 ALA B N 1
ATOM 3014 C CA . ALA B 1 79 ? -8.438 17.938 26.906 1 50.5 79 ALA B CA 1
ATOM 3015 C C . ALA B 1 79 ? -7.754 19.25 26.547 1 50.5 79 ALA B C 1
ATOM 3017 O O . ALA B 1 79 ? -8.344 20.328 26.672 1 50.5 79 ALA B O 1
ATOM 3018 N N . LEU B 1 80 ? -6.539 19.141 26.141 1 49.34 80 LEU B N 1
ATOM 3019 C CA . LEU B 1 80 ? -5.801 20.328 25.734 1 49.34 80 LEU B CA 1
ATOM 3020 C C . LEU B 1 80 ? -6.414 20.953 24.484 1 49.34 80 LEU B C 1
ATOM 3022 O O . LEU B 1 80 ? -6.43 22.172 24.328 1 49.34 80 LEU B O 1
ATOM 3026 N N . ASP B 1 81 ? -6.836 20.125 23.672 1 49.69 81 ASP B N 1
ATOM 3027 C CA . ASP B 1 81 ? -7.477 20.594 22.438 1 49.69 81 ASP B CA 1
ATOM 3028 C C . ASP B 1 81 ? -8.766 21.344 22.734 1 49.69 81 ASP B C 1
ATOM 3030 O O . ASP B 1 81 ? -9.148 22.25 22 1 49.69 81 ASP B O 1
ATOM 3034 N N . VAL B 1 82 ? -9.375 21.031 23.812 1 46.72 82 VAL B N 1
ATOM 3035 C CA . VAL B 1 82 ? -10.516 21.828 24.234 1 46.72 82 VAL B CA 1
ATOM 3036 C C . VAL B 1 82 ? -10.078 23.281 24.422 1 46.72 82 VAL B C 1
ATOM 3038 O O . VAL B 1 82 ? -10.82 24.203 24.078 1 46.72 82 VAL B O 1
ATOM 3041 N N . VAL B 1 83 ? -8.938 23.375 24.859 1 45.47 83 VAL B N 1
ATOM 3042 C CA . VAL B 1 83 ? -8.445 24.734 24.984 1 45.47 83 VAL B CA 1
ATOM 3043 C C . VAL B 1 83 ? -8.219 25.344 23.609 1 45.47 83 VAL B C 1
ATOM 3045 O O . VAL B 1 83 ? -8.461 26.531 23.391 1 45.47 83 VAL B O 1
ATOM 3048 N N . ASN B 1 84 ? -7.773 24.484 22.703 1 46.59 84 ASN B N 1
ATOM 3049 C CA . ASN B 1 84 ? -7.602 24.953 21.328 1 46.59 84 ASN B CA 1
ATOM 3050 C C . ASN B 1 84 ? -8.938 25.297 20.672 1 46.59 84 ASN B C 1
ATOM 3052 O O . ASN B 1 84 ? -8.992 26.031 19.703 1 46.59 84 ASN B O 1
ATOM 3056 N N . ASP B 1 85 ? -9.945 24.672 21.125 1 46.81 85 ASP B N 1
ATOM 3057 C CA . ASP B 1 85 ? -11.289 24.984 20.672 1 46.81 85 ASP B CA 1
ATOM 3058 C C . ASP B 1 85 ? -11.578 26.484 20.812 1 46.81 85 ASP B C 1
ATOM 3060 O O . ASP B 1 85 ? -12.492 27 20.172 1 46.81 85 ASP B O 1
ATOM 3064 N N . PHE B 1 86 ? -10.906 27.094 21.656 1 43.88 86 PHE B N 1
ATOM 3065 C CA . PHE B 1 86 ? -11.172 28.531 21.781 1 43.88 86 PHE B CA 1
ATOM 3066 C C . PHE B 1 86 ? -10.586 29.297 20.609 1 43.88 86 PHE B C 1
ATOM 3068 O O . PHE B 1 86 ? -10.828 30.484 20.453 1 43.88 86 PHE B O 1
ATOM 3075 N N . ARG B 1 87 ? -9.812 28.578 19.844 1 49.28 87 ARG B N 1
ATOM 3076 C CA . ARG B 1 87 ? -9.359 29.266 18.656 1 49.28 87 ARG B CA 1
ATOM 3077 C C . ARG B 1 87 ? -10.391 29.172 17.531 1 49.28 87 ARG B C 1
ATOM 3079 O O . ARG B 1 87 ? -11.117 28.172 17.438 1 49.28 87 ARG B O 1
ATOM 3086 N N . ASP B 1 88 ? -10.797 30.219 16.953 1 58.44 88 ASP B N 1
ATOM 3087 C CA . ASP B 1 88 ? -11.75 30.344 15.859 1 58.44 88 ASP B CA 1
ATOM 3088 C C . ASP B 1 88 ? -11.422 29.359 14.734 1 58.44 88 ASP B C 1
ATOM 3090 O O . ASP B 1 88 ? -12.305 28.953 13.984 1 58.44 88 ASP B O 1
ATOM 3094 N N . ARG B 1 89 ? -10.094 28.875 14.664 1 75.62 89 ARG B N 1
ATOM 3095 C CA . ARG B 1 89 ? -9.75 27.953 13.586 1 75.62 89 ARG B CA 1
ATOM 3096 C C . ARG B 1 89 ? -9.094 26.703 14.125 1 75.62 89 ARG B C 1
ATOM 3098 O O . ARG B 1 89 ? -8.078 26.766 14.828 1 75.62 89 ARG B O 1
ATOM 3105 N N . PRO B 1 90 ? -9.695 25.484 13.867 1 85.06 90 PRO B N 1
ATOM 3106 C CA . PRO B 1 90 ? -9.094 24.234 14.344 1 85.06 90 PRO B CA 1
ATOM 3107 C C . PRO B 1 90 ? -7.656 24.047 13.852 1 85.06 90 PRO B C 1
ATOM 3109 O O . PRO B 1 90 ? -7.336 24.406 12.719 1 85.06 90 PRO B O 1
ATOM 3112 N N . ALA B 1 91 ? -6.773 23.688 14.789 1 84.88 91 ALA B N 1
ATOM 3113 C CA . ALA B 1 91 ? -5.367 23.453 14.484 1 84.88 91 ALA B CA 1
ATOM 3114 C C . ALA B 1 91 ? -4.848 22.219 15.227 1 84.88 91 ALA B C 1
ATOM 3116 O O . ALA B 1 91 ? -5.41 21.812 16.25 1 84.88 91 ALA B O 1
ATOM 3117 N N . GLY B 1 92 ? -3.814 21.562 14.609 1 89 92 GLY B N 1
ATOM 3118 C CA . GLY B 1 92 ? -3.197 20.438 15.281 1 89 92 GLY B CA 1
ATOM 3119 C C . GLY B 1 92 ? -3.072 19.203 14.398 1 89 92 GLY B C 1
ATOM 3120 O O . GLY B 1 92 ? -3.258 19.297 13.18 1 89 92 GLY B O 1
ATOM 3121 N N . ARG B 1 93 ? -2.773 18.125 15.055 1 89.69 93 ARG B N 1
ATOM 3122 C CA . ARG B 1 93 ? -2.51 16.891 14.32 1 89.69 93 ARG B CA 1
ATOM 3123 C C . ARG B 1 93 ? -3.711 15.945 14.375 1 89.69 93 ARG B C 1
ATOM 3125 O O . ARG B 1 93 ? -4.348 15.812 15.422 1 89.69 93 ARG B O 1
ATOM 3132 N N . LEU B 1 94 ? -3.992 15.422 13.305 1 93.19 94 LEU B N 1
ATOM 3133 C CA . LEU B 1 94 ? -5.008 14.375 13.172 1 93.19 94 LEU B CA 1
ATOM 3134 C C . LEU B 1 94 ? -4.41 13.102 12.586 1 93.19 94 LEU B C 1
ATOM 3136 O O . LEU B 1 94 ? -3.844 13.125 11.492 1 93.19 94 LEU B O 1
ATOM 3140 N N . ARG B 1 95 ? -4.5 12.016 13.32 1 92.62 95 ARG B N 1
ATOM 3141 C CA . ARG B 1 95 ? -3.914 10.758 12.883 1 92.62 95 ARG B CA 1
ATOM 3142 C C . ARG B 1 95 ? -4.996 9.727 12.57 1 92.62 95 ARG B C 1
ATOM 3144 O O . ARG B 1 95 ? -5.789 9.367 13.445 1 92.62 95 ARG B O 1
ATOM 3151 N N . LEU B 1 96 ? -4.934 9.234 11.312 1 93.75 96 LEU B N 1
ATOM 3152 C CA . LEU B 1 96 ? -5.91 8.25 10.875 1 93.75 96 LEU B CA 1
ATOM 3153 C C . LEU B 1 96 ? -5.23 6.93 10.516 1 93.75 96 LEU B C 1
ATOM 3155 O O . LEU B 1 96 ? -4.172 6.926 9.883 1 93.75 96 LEU B O 1
ATOM 3159 N N . ASN B 1 97 ? -5.793 5.844 10.961 1 91.75 97 ASN B N 1
ATOM 3160 C CA . ASN B 1 97 ? -5.469 4.512 10.461 1 91.75 97 ASN B CA 1
ATOM 3161 C C . ASN B 1 97 ? -6.57 3.969 9.555 1 91.75 97 ASN B C 1
ATOM 3163 O O . ASN B 1 97 ? -7.727 3.867 9.969 1 91.75 97 ASN B O 1
ATOM 3167 N N . VAL B 1 98 ? -6.184 3.623 8.352 1 92.88 98 VAL B N 1
ATOM 3168 C CA . VAL B 1 98 ? -7.219 3.287 7.375 1 92.88 98 VAL B CA 1
ATOM 3169 C C . VAL B 1 98 ? -6.777 2.082 6.547 1 92.88 98 VAL B C 1
ATOM 3171 O O . VAL B 1 98 ? -5.578 1.815 6.418 1 92.88 98 VAL B O 1
ATOM 3174 N N . PRO B 1 99 ? -7.777 1.327 6.016 1 91.75 99 PRO B N 1
ATOM 3175 C CA . PRO B 1 99 ? -7.391 0.347 5 1 91.75 99 PRO B CA 1
ATOM 3176 C C . PRO B 1 99 ? -6.82 0.996 3.74 1 91.75 99 PRO B C 1
ATOM 3178 O O . PRO B 1 99 ? -7.188 2.127 3.404 1 91.75 99 PRO B O 1
ATOM 3181 N N . THR B 1 100 ? -5.996 0.218 3.08 1 92.31 100 THR B N 1
ATOM 3182 C CA . THR B 1 100 ? -5.398 0.722 1.849 1 92.31 100 THR B CA 1
ATOM 3183 C C . THR B 1 100 ? -6.477 1.109 0.842 1 92.31 100 THR B C 1
ATOM 3185 O O . THR B 1 100 ? -6.336 2.098 0.12 1 92.31 100 THR B O 1
ATOM 3188 N N . ALA B 1 101 ? -7.539 0.387 0.771 1 93.38 101 ALA B N 1
ATOM 3189 C CA . ALA B 1 101 ? -8.633 0.684 -0.156 1 93.38 101 ALA B CA 1
ATOM 3190 C C . ALA B 1 101 ? -9.234 2.055 0.131 1 93.38 101 ALA B C 1
ATOM 3192 O O . ALA B 1 101 ? -9.57 2.799 -0.794 1 93.38 101 ALA B O 1
ATOM 3193 N N . ALA B 1 102 ? -9.391 2.369 1.393 1 94.94 102 ALA B N 1
ATOM 3194 C CA . ALA B 1 102 ? -9.93 3.676 1.756 1 94.94 102 ALA B CA 1
ATOM 3195 C C . ALA B 1 102 ? -8.961 4.793 1.386 1 94.94 102 ALA B C 1
ATOM 3197 O O . ALA B 1 102 ? -9.375 5.855 0.918 1 94.94 102 ALA B O 1
ATOM 3198 N N . ALA B 1 103 ? -7.699 4.598 1.646 1 96.44 103 ALA B N 1
ATOM 3199 C CA . ALA B 1 103 ? -6.676 5.582 1.302 1 96.44 103 ALA B CA 1
ATOM 3200 C C . ALA B 1 103 ? -6.66 5.852 -0.2 1 96.44 103 ALA B C 1
ATOM 3202 O O . ALA B 1 103 ? -6.391 6.977 -0.632 1 96.44 103 ALA B O 1
ATOM 3203 N N . ARG B 1 104 ? -6.98 4.859 -0.964 1 95.75 104 ARG B N 1
ATOM 3204 C CA . ARG B 1 104 ? -6.887 4.949 -2.418 1 95.75 104 ARG B CA 1
ATOM 3205 C C . ARG B 1 104 ? -8.188 5.457 -3.021 1 95.75 104 ARG B C 1
ATOM 3207 O O . ARG B 1 104 ? -8.18 6.242 -3.973 1 95.75 104 ARG B O 1
ATOM 3214 N N . LEU B 1 105 ? -9.305 5.051 -2.457 1 96.31 105 LEU B N 1
ATOM 3215 C CA . LEU B 1 105 ? -10.562 5.207 -3.186 1 96.31 105 LEU B CA 1
ATOM 3216 C C . LEU B 1 105 ? -11.453 6.242 -2.51 1 96.31 105 LEU B C 1
ATOM 3218 O O . LEU B 1 105 ? -12.391 6.754 -3.125 1 96.31 105 LEU B O 1
ATOM 3222 N N . VAL B 1 106 ? -11.195 6.52 -1.243 1 97.06 106 VAL B N 1
ATOM 3223 C CA . VAL B 1 106 ? -12.125 7.355 -0.493 1 97.06 106 VAL B CA 1
ATOM 3224 C C . VAL B 1 106 ? -11.445 8.672 -0.123 1 97.06 106 VAL B C 1
ATOM 3226 O O . VAL B 1 106 ? -11.922 9.75 -0.495 1 97.06 106 VAL B O 1
ATOM 3229 N N . LEU B 1 107 ? -10.32 8.648 0.476 1 98.06 107 LEU B N 1
ATOM 3230 C CA . LEU B 1 107 ? -9.688 9.805 1.108 1 98.06 107 LEU B CA 1
ATOM 3231 C C . LEU B 1 107 ? -9.242 10.82 0.063 1 98.06 107 LEU B C 1
ATOM 3233 O O . LEU B 1 107 ? -9.227 12.023 0.328 1 98.06 107 LEU B O 1
ATOM 3237 N N . PRO B 1 108 ? -8.891 10.391 -1.177 1 97.94 108 PRO B N 1
ATOM 3238 C CA . PRO B 1 108 ? -8.516 11.383 -2.191 1 97.94 108 PRO B CA 1
ATOM 3239 C C . PRO B 1 108 ? -9.648 12.359 -2.502 1 97.94 108 PRO B C 1
ATOM 3241 O O . PRO B 1 108 ? -9.391 13.469 -2.973 1 97.94 108 PRO B O 1
ATOM 3244 N N . HIS B 1 109 ? -10.852 11.969 -2.199 1 97.06 109 HIS B N 1
ATOM 3245 C CA . HIS B 1 109 ? -12.008 12.805 -2.477 1 97.06 109 HIS B CA 1
ATOM 3246 C C . HIS B 1 109 ? -12.367 13.664 -1.269 1 97.06 109 HIS B C 1
ATOM 3248 O O . HIS B 1 109 ? -13.266 14.508 -1.345 1 97.06 109 HIS B O 1
ATOM 3254 N N . VAL B 1 110 ? -11.672 13.492 -0.169 1 97.88 110 VAL B N 1
ATOM 3255 C CA . VAL B 1 110 ? -12.023 14.164 1.077 1 97.88 110 VAL B CA 1
ATOM 3256 C C . VAL B 1 110 ? -10.859 15.031 1.542 1 97.88 110 VAL B C 1
ATOM 3258 O O . VAL B 1 110 ? -11.031 16.219 1.808 1 97.88 110 VAL B O 1
ATOM 3261 N N . VAL B 1 111 ? -9.672 14.555 1.51 1 98.31 111 VAL B N 1
ATOM 3262 C CA . VAL B 1 111 ? -8.523 15.078 2.238 1 98.31 111 VAL B CA 1
ATOM 3263 C C . VAL B 1 111 ? -8.086 16.406 1.625 1 98.31 111 VAL B C 1
ATOM 3265 O O . VAL B 1 111 ? -7.863 17.391 2.342 1 98.31 111 VAL B O 1
ATOM 3268 N N . PRO B 1 112 ? -8 16.516 0.236 1 98.06 112 PRO B N 1
ATOM 3269 C CA . PRO B 1 112 ? -7.535 17.797 -0.322 1 98.06 112 PRO B CA 1
ATOM 3270 C C . PRO B 1 112 ? -8.453 18.969 0.035 1 98.06 112 PRO B C 1
ATOM 3272 O O . PRO B 1 112 ? -7.973 20.016 0.47 1 98.06 112 PRO B O 1
ATOM 3275 N N . ALA B 1 113 ? -9.719 18.75 -0.012 1 97.25 113 ALA B N 1
ATOM 3276 C CA . ALA B 1 113 ? -10.672 19.812 0.318 1 97.25 113 ALA B CA 1
ATOM 3277 C C . ALA B 1 113 ? -10.648 20.125 1.812 1 97.25 113 ALA B C 1
ATOM 3279 O O . ALA B 1 113 ? -10.766 21.281 2.215 1 97.25 113 ALA B O 1
ATOM 3280 N N . PHE B 1 114 ? -10.562 19.109 2.602 1 97.88 114 PHE B N 1
ATOM 3281 C CA . PHE B 1 114 ? -10.492 19.281 4.047 1 97.88 114 PHE B CA 1
ATOM 3282 C C . PHE B 1 114 ? -9.289 20.125 4.438 1 97.88 114 PHE B C 1
ATOM 3284 O O . PHE B 1 114 ? -9.406 21.062 5.227 1 97.88 114 PHE B O 1
ATOM 3291 N N . LEU B 1 115 ? -8.141 19.766 3.844 1 97.62 115 LEU B N 1
ATOM 3292 C CA . LEU B 1 115 ? -6.902 20.438 4.211 1 97.62 115 LEU B CA 1
ATOM 3293 C C . LEU B 1 115 ? -6.871 21.859 3.646 1 97.62 115 LEU B C 1
ATOM 3295 O O . LEU B 1 115 ? -6.191 22.734 4.191 1 97.62 115 LEU B O 1
ATOM 3299 N N . ALA B 1 116 ? -7.559 22.094 2.568 1 95.56 116 ALA B N 1
ATOM 3300 C CA . ALA B 1 116 ? -7.711 23.453 2.047 1 95.56 116 ALA B CA 1
ATOM 3301 C C . ALA B 1 116 ? -8.547 24.312 2.992 1 95.56 116 ALA B C 1
ATOM 3303 O O . ALA B 1 116 ? -8.25 25.5 3.197 1 95.56 116 ALA B O 1
ATOM 3304 N N . LYS B 1 117 ? -9.555 23.688 3.564 1 94.62 117 LYS B N 1
ATOM 3305 C CA . LYS B 1 117 ? -10.461 24.391 4.469 1 94.62 117 LYS B CA 1
ATOM 3306 C C . LYS B 1 117 ? -9.797 24.641 5.824 1 94.62 117 LYS B C 1
ATOM 3308 O O . LYS B 1 117 ? -10.047 25.656 6.461 1 94.62 117 LYS B O 1
ATOM 3313 N N . TYR B 1 118 ? -8.984 23.719 6.254 1 94.94 118 TYR B N 1
ATOM 3314 C CA . TYR B 1 118 ? -8.344 23.828 7.555 1 94.94 118 TYR B CA 1
ATOM 3315 C C . TYR B 1 118 ? -6.824 23.75 7.418 1 94.94 118 TYR B C 1
ATOM 3317 O O . TYR B 1 118 ? -6.207 22.75 7.789 1 94.94 118 TYR B O 1
ATOM 3325 N N . PRO B 1 119 ? -6.211 24.812 7.07 1 91.81 119 PRO B N 1
ATOM 3326 C CA . PRO B 1 119 ? -4.789 24.797 6.719 1 91.81 119 PRO B CA 1
ATOM 3327 C C . PRO B 1 119 ? -3.881 24.594 7.926 1 91.81 119 PRO B C 1
ATOM 3329 O O . PRO B 1 119 ? -2.697 24.281 7.77 1 91.81 119 PRO B O 1
ATOM 3332 N N . ASP B 1 120 ? -4.426 24.719 9.094 1 90.19 120 ASP B N 1
ATOM 3333 C CA . ASP B 1 120 ? -3.588 24.609 10.289 1 90.19 120 ASP B CA 1
ATOM 3334 C C . ASP B 1 120 ? -3.631 23.188 10.852 1 90.19 120 ASP B C 1
ATOM 3336 O O . ASP B 1 120 ? -2.975 22.891 11.852 1 90.19 120 ASP B O 1
ATOM 3340 N N . ILE B 1 121 ? -4.348 22.328 10.195 1 93.69 121 ILE B N 1
ATOM 3341 C CA . ILE B 1 121 ? -4.391 20.922 10.578 1 93.69 121 ILE B CA 1
ATOM 3342 C C . ILE B 1 121 ? -3.355 20.125 9.773 1 93.69 121 ILE B C 1
ATOM 3344 O O . ILE B 1 121 ? -3.227 20.312 8.562 1 93.69 121 ILE B O 1
ATOM 3348 N N . GLN B 1 122 ? -2.607 19.375 10.477 1 95.06 122 GLN B N 1
ATOM 3349 C CA . GLN B 1 122 ? -1.743 18.391 9.828 1 95.06 122 GLN B CA 1
ATOM 3350 C C . GLN B 1 122 ? -2.338 16.984 9.922 1 95.06 122 GLN B C 1
ATOM 3352 O O . GLN B 1 122 ? -2.586 16.484 11.023 1 95.06 122 GLN B O 1
ATOM 3357 N N . LEU B 1 123 ? -2.568 16.438 8.797 1 97.31 123 LEU B N 1
ATOM 3358 C CA . LEU B 1 123 ? -3.17 15.109 8.727 1 97.31 123 LEU B CA 1
ATOM 3359 C C . LEU B 1 123 ? -2.104 14.031 8.523 1 97.31 123 LEU B C 1
ATOM 3361 O O . LEU B 1 123 ? -1.231 14.172 7.668 1 97.31 123 LEU B O 1
ATOM 3365 N N . GLU B 1 124 ? -2.143 13.039 9.352 1 94 124 GLU B N 1
ATOM 3366 C CA . GLU B 1 124 ? -1.304 11.852 9.188 1 94 124 GLU B CA 1
ATOM 3367 C C . GLU B 1 124 ? -2.146 10.617 8.898 1 94 124 GLU B C 1
ATOM 3369 O O . GLU B 1 124 ? -3.072 10.297 9.648 1 94 124 GLU B O 1
ATOM 3374 N N . VAL B 1 125 ? -1.781 9.961 7.832 1 95.5 125 VAL B N 1
ATOM 3375 C CA . VAL B 1 125 ? -2.562 8.789 7.434 1 95.5 125 VAL B CA 1
ATOM 3376 C C . VAL B 1 125 ? -1.655 7.566 7.348 1 95.5 125 VAL B C 1
ATOM 3378 O O . VAL B 1 125 ? -0.664 7.57 6.613 1 95.5 125 VAL B O 1
ATOM 3381 N N . SER B 1 126 ? -1.987 6.578 8.086 1 91.56 126 SER B N 1
ATOM 3382 C CA . SER B 1 126 ? -1.387 5.25 7.969 1 91.56 126 SER B CA 1
ATOM 3383 C C . SER B 1 126 ? -2.369 4.254 7.363 1 91.56 126 SER B C 1
ATOM 3385 O O . SER B 1 126 ? -3.521 4.172 7.793 1 91.56 126 SER B O 1
ATOM 3387 N N . ALA B 1 127 ? -1.861 3.525 6.383 1 90.5 127 ALA B N 1
ATOM 3388 C CA . ALA B 1 127 ? -2.742 2.58 5.703 1 90.5 127 ALA B CA 1
ATOM 3389 C C . ALA B 1 127 ? -2.225 1.151 5.84 1 90.5 127 ALA B C 1
ATOM 3391 O O . ALA B 1 127 ? -1.102 0.85 5.426 1 90.5 127 ALA B O 1
ATOM 3392 N N . ASP B 1 128 ? -2.998 0.342 6.434 1 83.12 128 ASP B N 1
ATOM 3393 C CA . ASP B 1 128 ? -2.693 -1.082 6.543 1 83.12 128 ASP B CA 1
ATOM 3394 C C . ASP B 1 128 ? -3.961 -1.898 6.777 1 83.12 128 ASP B C 1
ATOM 3396 O O . ASP B 1 128 ? -5.051 -1.339 6.906 1 83.12 128 ASP B O 1
ATOM 3400 N N . GLU B 1 129 ? -3.768 -3.162 6.734 1 77.44 129 GLU B N 1
ATOM 3401 C CA . GLU B 1 129 ? -4.914 -4.062 6.785 1 77.44 129 GLU B CA 1
ATOM 3402 C C . GLU B 1 129 ? -5.129 -4.602 8.195 1 77.44 129 GLU B C 1
ATOM 3404 O O . GLU B 1 129 ? -6.055 -5.379 8.438 1 77.44 129 GLU B O 1
ATOM 3409 N N . ARG B 1 130 ? -4.32 -4.184 9.125 1 68.38 130 ARG B N 1
ATOM 3410 C CA . ARG B 1 130 ? -4.434 -4.676 10.5 1 68.38 130 ARG B CA 1
ATOM 3411 C C . ARG B 1 130 ? -5.555 -3.965 11.242 1 68.38 130 ARG B C 1
ATOM 3413 O O . ARG B 1 130 ? -5.797 -2.775 11.031 1 68.38 130 ARG B O 1
ATOM 3420 N N . LEU B 1 131 ? -6.266 -4.867 11.922 1 61.41 131 LEU B N 1
ATOM 3421 C CA . LEU B 1 131 ? -7.195 -4.266 12.875 1 61.41 131 LEU B CA 1
ATOM 3422 C C . LEU B 1 131 ? -6.461 -3.74 14.102 1 61.41 131 LEU B C 1
ATOM 3424 O O . LEU B 1 131 ? -5.945 -4.523 14.898 1 61.41 131 LEU B O 1
ATOM 3428 N N . VAL B 1 132 ? -6.129 -2.551 14.023 1 59.16 132 VAL B N 1
ATOM 3429 C CA . VAL B 1 132 ? -5.34 -1.994 15.125 1 59.16 132 VAL B CA 1
ATOM 3430 C C . VAL B 1 13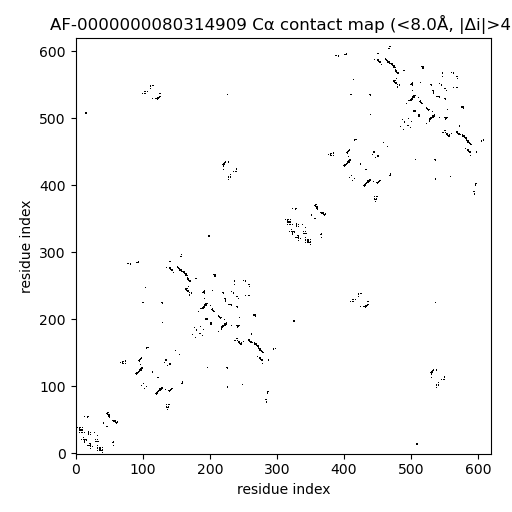2 ? -6.262 -1.302 16.125 1 59.16 132 VAL B C 1
ATOM 3432 O O . VAL B 1 132 ? -7.332 -0.807 15.75 1 59.16 132 VAL B O 1
ATOM 3435 N N . ASP B 1 133 ? -5.793 -1.6 17.312 1 58.62 133 ASP B N 1
ATOM 3436 C CA . ASP B 1 133 ? -6.434 -0.765 18.328 1 58.62 133 ASP B CA 1
ATOM 3437 C C . ASP B 1 133 ? -6.086 0.708 18.125 1 58.62 133 ASP B C 1
ATOM 3439 O O . ASP B 1 133 ? -4.977 1.14 18.453 1 58.62 133 ASP B O 1
ATOM 3443 N N . THR B 1 134 ? -7.012 1.369 17.516 1 61.66 134 THR B N 1
ATOM 3444 C CA . THR B 1 134 ? -6.84 2.758 17.109 1 61.66 134 THR B CA 1
ATOM 3445 C C . THR B 1 134 ? -6.305 3.604 18.266 1 61.66 134 THR B C 1
ATOM 3447 O O . THR B 1 134 ? -5.375 4.391 18.078 1 61.66 134 THR B O 1
ATOM 3450 N N . VAL B 1 135 ? -6.871 3.391 19.406 1 58.5 135 VAL B N 1
ATOM 3451 C CA . VAL B 1 135 ? -6.52 4.215 20.562 1 58.5 135 VAL B CA 1
ATOM 3452 C C . VAL B 1 135 ? -5.168 3.77 21.125 1 58.5 135 VAL B C 1
ATOM 3454 O O . VAL B 1 135 ? -4.305 4.602 21.406 1 58.5 135 VAL B O 1
ATOM 3457 N N . ALA B 1 136 ? -5 2.535 21.062 1 58.81 136 ALA B N 1
ATOM 3458 C CA . ALA B 1 136 ? -3.787 1.978 21.641 1 58.81 136 ALA B CA 1
ATOM 3459 C C . ALA B 1 136 ? -2.566 2.293 20.781 1 58.81 136 ALA B C 1
ATOM 3461 O O . ALA B 1 136 ? -1.463 2.471 21.312 1 58.81 136 ALA B O 1
ATOM 3462 N N . GLU B 1 137 ? -2.906 2.49 19.625 1 69.44 137 GLU B N 1
ATOM 3463 C CA . GLU B 1 137 ? -1.778 2.703 18.719 1 69.44 137 GLU B CA 1
ATOM 3464 C C . GLU B 1 137 ? -1.578 4.188 18.422 1 69.44 137 GLU B C 1
ATOM 3466 O O . GLU B 1 137 ? -0.724 4.555 17.625 1 69.44 137 GLU B O 1
ATOM 3471 N N . GLY B 1 138 ? -2.385 5.07 19.109 1 75.12 138 GLY B N 1
ATOM 3472 C CA . GLY B 1 138 ? -2.168 6.508 19.031 1 75.12 138 GLY B CA 1
ATOM 3473 C C . GLY B 1 138 ? -2.885 7.152 17.859 1 75.12 138 GLY B C 1
ATOM 3474 O O . GLY B 1 138 ? -2.568 8.281 17.484 1 75.12 138 GLY B O 1
ATOM 3475 N N . PHE B 1 139 ? -3.766 6.461 17.328 1 86.31 139 PHE B N 1
ATOM 3476 C CA . PHE B 1 139 ? -4.578 7.055 16.266 1 86.31 139 PHE B CA 1
ATOM 3477 C C . PHE B 1 139 ? -5.828 7.707 16.844 1 86.31 139 PHE B C 1
ATOM 3479 O O . PHE B 1 139 ? -6.352 7.258 17.875 1 86.31 139 PHE B O 1
ATOM 3486 N N . ASP B 1 140 ? -6.199 8.812 16.219 1 87.38 140 ASP B N 1
ATOM 3487 C CA . ASP B 1 140 ? -7.379 9.547 16.672 1 87.38 140 ASP B CA 1
ATOM 3488 C C . ASP B 1 140 ? -8.656 8.883 16.172 1 87.38 140 ASP B C 1
ATOM 3490 O O . ASP B 1 140 ? -9.703 8.953 16.812 1 87.38 140 ASP B O 1
ATOM 3494 N N . ALA B 1 141 ? -8.586 8.359 14.977 1 90.81 141 ALA B N 1
ATOM 3495 C CA . ALA B 1 141 ? -9.727 7.691 14.352 1 90.81 141 ALA B CA 1
ATOM 3496 C C . ALA B 1 141 ? -9.258 6.688 13.297 1 90.81 141 ALA B C 1
ATOM 3498 O O . ALA B 1 141 ? -8.078 6.633 12.961 1 90.81 141 ALA B O 1
ATOM 3499 N N . GLY B 1 142 ? -10.18 5.891 12.867 1 91.88 142 GLY B N 1
ATOM 3500 C CA . GLY B 1 142 ? -9.922 4.922 11.812 1 91.88 142 GLY B CA 1
ATOM 3501 C C . GLY B 1 142 ? -11.062 4.789 10.828 1 91.88 142 GLY B C 1
ATOM 3502 O O . GLY B 1 142 ? -12.172 5.262 11.086 1 91.88 142 GLY B O 1
ATOM 3503 N N . ILE B 1 143 ? -10.742 4.316 9.656 1 93.31 143 ILE B N 1
ATOM 3504 C CA . ILE B 1 143 ? -11.758 3.926 8.688 1 93.31 143 ILE B CA 1
ATOM 3505 C C . ILE B 1 143 ? -11.789 2.404 8.547 1 93.31 143 ILE B C 1
ATOM 3507 O O . ILE B 1 143 ? -10.734 1.762 8.508 1 93.31 143 ILE B O 1
ATOM 3511 N N . ARG B 1 144 ? -13.039 1.888 8.508 1 90.62 144 ARG B N 1
ATOM 3512 C CA . ARG B 1 144 ? -13.211 0.449 8.336 1 90.62 144 ARG B CA 1
ATOM 3513 C C . ARG B 1 144 ? -14.414 0.143 7.445 1 90.62 144 ARG B C 1
ATOM 3515 O O . ARG B 1 144 ? -15.359 0.926 7.387 1 90.62 144 ARG B O 1
ATOM 3522 N N . TYR B 1 145 ? -14.375 -0.954 6.707 1 85.56 145 TYR B N 1
ATOM 3523 C CA . TYR B 1 145 ? -15.508 -1.406 5.906 1 85.56 145 TYR B CA 1
ATOM 3524 C C . TYR B 1 145 ? -16.469 -2.24 6.742 1 85.56 145 TYR B C 1
ATOM 3526 O O . TYR B 1 145 ? -17.672 -2.238 6.5 1 85.56 145 TYR B O 1
ATOM 3534 N N . GLU B 1 146 ? -16.016 -3.07 7.57 1 71.56 146 GLU B N 1
ATOM 3535 C CA . GLU B 1 146 ? -16.953 -3.928 8.297 1 71.56 146 GLU B CA 1
ATOM 3536 C C . GLU B 1 146 ? -17.25 -3.365 9.688 1 71.56 146 GLU B C 1
ATOM 3538 O O . GLU B 1 146 ? -16.469 -2.566 10.219 1 71.56 146 GLU B O 1
ATOM 3543 N N . ALA B 1 147 ? -18.469 -3.562 10.062 1 58.16 147 ALA B N 1
ATOM 3544 C CA . ALA B 1 147 ? -18.984 -3.086 11.344 1 58.16 147 ALA B CA 1
ATOM 3545 C C . ALA B 1 147 ? -18.094 -3.52 12.5 1 58.16 147 ALA B C 1
ATOM 3547 O O . ALA B 1 147 ? -17.875 -4.715 12.711 1 58.16 147 ALA B O 1
ATOM 3548 N N . TRP B 1 148 ? -16.922 -2.963 12.562 1 53.88 148 TRP B N 1
ATOM 3549 C CA . TRP B 1 148 ? -16.172 -3.234 13.781 1 53.88 148 TRP B CA 1
ATOM 3550 C C . TRP B 1 148 ? -16.594 -2.285 14.898 1 53.88 148 TRP B C 1
ATOM 3552 O O . TRP B 1 148 ? -16.547 -1.063 14.734 1 53.88 148 TRP B O 1
ATOM 3562 N N . LEU B 1 149 ? -17.656 -2.498 15.453 1 55.97 149 LEU B N 1
ATOM 3563 C CA . LEU B 1 149 ? -18 -1.529 16.484 1 55.97 149 LEU B CA 1
ATOM 3564 C C . LEU B 1 149 ? -17.562 -2.021 17.859 1 55.97 149 LEU B C 1
ATOM 3566 O O . LEU B 1 149 ? -18.031 -3.068 18.328 1 55.97 149 LEU B O 1
ATOM 3570 N N . GLU B 1 150 ? -16.188 -1.701 18.062 1 59.09 150 GLU B N 1
ATOM 3571 C CA . GLU B 1 150 ? -15.891 -1.874 19.484 1 59.09 150 GLU B CA 1
ATOM 3572 C C . GLU B 1 150 ? -16.797 -1.007 20.344 1 59.09 150 GLU B C 1
ATOM 3574 O O . GLU B 1 150 ? -17.406 -0.046 19.859 1 59.09 150 GLU B O 1
ATOM 3579 N N . LYS B 1 151 ? -16.875 -1.45 21.5 1 63.81 151 LYS B N 1
ATOM 3580 C CA . LYS B 1 151 ? -17.641 -0.705 22.5 1 63.81 151 LYS B CA 1
ATOM 3581 C C . LYS B 1 151 ? -17.141 0.737 22.594 1 63.81 151 LYS B C 1
ATOM 3583 O O . LYS B 1 151 ? -15.945 1 22.5 1 63.81 151 LYS B O 1
ATOM 3588 N N . ASP B 1 152 ? -18 1.757 22.562 1 73.56 152 ASP B N 1
ATOM 3589 C CA . ASP B 1 152 ? -17.797 3.176 22.844 1 73.56 152 ASP B CA 1
ATOM 3590 C C . ASP B 1 152 ? -17.203 3.895 21.625 1 73.56 152 ASP B C 1
ATOM 3592 O O . ASP B 1 152 ? -16.453 4.859 21.781 1 73.56 152 ASP B O 1
ATOM 3596 N N . MET B 1 153 ? -17.422 3.168 20.5 1 82.44 153 MET B N 1
ATOM 3597 C CA . MET B 1 153 ? -16.984 3.84 19.281 1 82.44 153 MET B CA 1
ATOM 3598 C C . MET B 1 153 ? -18.172 4.43 18.531 1 82.44 153 MET B C 1
ATOM 3600 O O . MET B 1 153 ? -19.266 3.883 18.578 1 82.44 153 MET B O 1
ATOM 3604 N N . VAL B 1 154 ? -17.922 5.594 18 1 87.38 154 VAL B N 1
ATOM 3605 C CA . VAL B 1 154 ? -18.906 6.223 17.109 1 87.38 154 VAL B CA 1
ATOM 3606 C C . VAL B 1 154 ? -18.531 5.965 15.656 1 87.38 154 VAL B C 1
ATOM 3608 O O . VAL B 1 154 ? -17.359 6.047 15.289 1 87.38 154 VAL B O 1
ATOM 3611 N N . ALA B 1 155 ? -19.484 5.617 14.859 1 90 155 ALA B N 1
ATOM 3612 C CA . ALA B 1 155 ? -19.266 5.352 13.438 1 90 155 ALA B CA 1
ATOM 3613 C C . ALA B 1 155 ? -19.969 6.398 12.57 1 90 155 ALA B C 1
ATOM 3615 O O . ALA B 1 155 ? -21.156 6.688 12.766 1 90 155 ALA B O 1
ATOM 3616 N N . VAL B 1 156 ? -19.281 6.992 11.625 1 91.25 156 VAL B N 1
ATOM 3617 C CA . VAL B 1 156 ? -19.797 7.953 10.664 1 91.25 156 VAL B CA 1
ATOM 3618 C C . VAL B 1 156 ? -19.516 7.473 9.242 1 91.25 156 VAL B C 1
ATOM 3620 O O . VAL B 1 156 ? -18.359 7.16 8.906 1 91.25 156 VAL B O 1
ATOM 3623 N N . PRO B 1 157 ? -20.594 7.379 8.398 1 92.94 157 PRO B N 1
ATOM 3624 C CA . PRO B 1 157 ? -20.312 6.98 7.016 1 92.94 157 PRO B CA 1
ATOM 3625 C C . PRO B 1 157 ? -19.344 7.918 6.316 1 92.94 157 PRO B C 1
ATOM 3627 O O . PRO B 1 157 ? -19.391 9.133 6.527 1 92.94 157 PRO B O 1
ATOM 3630 N N . ILE B 1 158 ? -18.375 7.398 5.59 1 95.19 158 ILE B N 1
ATOM 3631 C CA . ILE B 1 158 ? -17.422 8.188 4.812 1 95.19 158 ILE B CA 1
ATOM 3632 C C . ILE B 1 158 ? -17.25 7.57 3.426 1 95.19 158 ILE B C 1
ATOM 3634 O O . ILE B 1 158 ? -17.078 6.355 3.297 1 95.19 158 ILE B O 1
ATOM 3638 N N . GLY B 1 159 ? -17.312 8.445 2.369 1 94.19 159 GLY B N 1
ATOM 3639 C CA . GLY B 1 159 ? -17.234 7.926 1.014 1 94.19 159 GLY B CA 1
ATOM 3640 C C . GLY B 1 159 ? -18.547 7.352 0.52 1 94.19 159 GLY B C 1
ATOM 3641 O O . GLY B 1 159 ? -19.609 7.629 1.09 1 94.19 159 GLY B O 1
ATOM 3642 N N . PRO B 1 160 ? -18.469 6.629 -0.521 1 93.19 160 PRO B N 1
ATOM 3643 C CA . PRO B 1 160 ? -19.703 6.055 -1.065 1 93.19 160 PRO B CA 1
ATOM 3644 C C . PRO B 1 160 ? -20.344 5.035 -0.127 1 93.19 160 PRO B C 1
ATOM 3646 O O . PRO B 1 160 ? -19.641 4.285 0.549 1 93.19 160 PRO B O 1
ATOM 3649 N N . ARG B 1 161 ? -21.594 5.008 -0.088 1 92.56 161 ARG B N 1
ATOM 3650 C CA . ARG B 1 161 ? -22.312 4.098 0.799 1 92.56 161 ARG B CA 1
ATOM 3651 C C . ARG B 1 161 ? -22.266 2.668 0.276 1 92.56 161 ARG B C 1
ATOM 3653 O O . ARG B 1 161 ? -22.375 1.714 1.05 1 92.56 161 ARG B O 1
ATOM 3660 N N . VAL B 1 162 ? -22.188 2.609 -1.036 1 93.69 162 VAL B N 1
ATOM 3661 C CA . VAL B 1 162 ? -22.078 1.296 -1.663 1 93.69 162 VAL B CA 1
ATOM 3662 C C . VAL B 1 162 ? -20.844 1.252 -2.559 1 93.69 162 VAL B C 1
ATOM 3664 O O . VAL B 1 162 ? -20.547 2.215 -3.273 1 93.69 162 VAL B O 1
ATOM 3667 N N . GLN B 1 163 ? -20.094 0.206 -2.467 1 95.19 163 GLN B N 1
ATOM 3668 C CA . GLN B 1 163 ? -19 -0.116 -3.371 1 95.19 163 GLN B CA 1
ATOM 3669 C C . GLN B 1 163 ? -19.156 -1.513 -3.961 1 95.19 163 GLN B C 1
ATOM 3671 O O . GLN B 1 163 ? -19.906 -2.332 -3.43 1 95.19 163 GLN B O 1
ATOM 3676 N N . ARG B 1 164 ? -18.516 -1.67 -5.078 1 96.25 164 ARG B N 1
ATOM 3677 C CA . ARG B 1 164 ? -18.672 -2.932 -5.797 1 96.25 164 ARG B CA 1
ATOM 3678 C C . ARG B 1 164 ? -17.328 -3.574 -6.078 1 96.25 164 ARG B C 1
ATOM 3680 O O . ARG B 1 164 ? -16.344 -2.877 -6.352 1 96.25 164 ARG B O 1
ATOM 3687 N N . PHE B 1 165 ? -17.328 -4.926 -5.914 1 96.62 165 PHE B N 1
ATOM 3688 C CA . PHE B 1 165 ? -16.188 -5.688 -6.418 1 96.62 165 PHE B CA 1
ATOM 3689 C C . PHE B 1 165 ? -16.375 -6.027 -7.891 1 96.62 165 PHE B C 1
ATOM 3691 O O . PHE B 1 165 ? -17.516 -6.152 -8.367 1 96.62 165 PHE B O 1
ATOM 3698 N N . ALA B 1 166 ? -15.297 -6.16 -8.562 1 98.25 166 ALA B N 1
ATOM 3699 C CA . ALA B 1 166 ? -15.305 -6.469 -9.992 1 98.25 166 ALA B CA 1
ATOM 3700 C C . ALA B 1 166 ? -14.273 -7.539 -10.328 1 98.25 166 ALA B C 1
ATOM 3702 O O . ALA B 1 166 ? -13.188 -7.57 -9.75 1 98.25 166 ALA B O 1
ATOM 3703 N N . ALA B 1 167 ? -14.633 -8.406 -11.203 1 98.69 167 ALA B N 1
ATOM 3704 C CA . ALA B 1 167 ? -13.703 -9.336 -11.836 1 98.69 167 ALA B CA 1
ATOM 3705 C C . ALA B 1 167 ? -13.328 -8.867 -13.242 1 98.69 167 ALA B C 1
ATOM 3707 O O . ALA B 1 167 ? -14.188 -8.422 -14.008 1 98.69 167 ALA B O 1
ATOM 3708 N N . ALA B 1 168 ? -12.039 -8.945 -13.547 1 98.88 168 ALA B N 1
ATOM 3709 C CA . ALA B 1 168 ? -11.578 -8.445 -14.844 1 98.88 168 ALA B CA 1
ATOM 3710 C C . ALA B 1 168 ? -10.344 -9.203 -15.312 1 98.88 168 ALA B C 1
ATOM 3712 O O . ALA B 1 168 ? -9.633 -9.812 -14.508 1 98.88 168 ALA B O 1
ATOM 3713 N N . ALA B 1 169 ? -10.109 -9.211 -16.531 1 98.88 169 ALA B N 1
ATOM 3714 C CA . ALA B 1 169 ? -8.938 -9.797 -17.172 1 98.88 169 ALA B CA 1
ATOM 3715 C C . ALA B 1 169 ? -8.578 -9.047 -18.453 1 98.88 169 ALA B C 1
ATOM 3717 O O . ALA B 1 169 ? -9.391 -8.297 -19 1 98.88 169 ALA B O 1
ATOM 3718 N N . SER B 1 170 ? -7.352 -9.242 -18.891 1 98.88 170 SER B N 1
ATOM 3719 C CA . SER B 1 170 ? -6.953 -8.648 -20.156 1 98.88 170 SER B CA 1
ATOM 3720 C C . SER B 1 170 ? -7.629 -9.344 -21.328 1 98.88 170 SER B C 1
ATOM 3722 O O . SER B 1 170 ? -7.949 -10.531 -21.25 1 98.88 170 SER B O 1
ATOM 3724 N N . PRO B 1 171 ? -7.824 -8.617 -22.406 1 98.62 171 PRO B N 1
ATOM 3725 C CA . PRO B 1 171 ? -8.328 -9.273 -23.625 1 98.62 171 PRO B CA 1
ATOM 3726 C C . PRO B 1 171 ? -7.457 -10.445 -24.062 1 98.62 171 PRO B C 1
ATOM 3728 O O . PRO B 1 171 ? -7.977 -11.469 -24.516 1 98.62 171 PRO B O 1
ATOM 3731 N N . ALA B 1 172 ? -6.215 -10.305 -23.953 1 97.94 172 ALA B N 1
ATOM 3732 C CA . ALA B 1 172 ? -5.281 -11.352 -24.359 1 97.94 172 ALA B CA 1
ATOM 3733 C C . ALA B 1 172 ? -5.496 -12.625 -23.547 1 97.94 172 ALA B C 1
ATOM 3735 O O . ALA B 1 172 ? -5.465 -13.727 -24.094 1 97.94 172 ALA B O 1
ATOM 3736 N N . TYR B 1 173 ? -5.66 -12.461 -22.297 1 98.44 173 TYR B N 1
ATOM 3737 C CA . TYR B 1 173 ? -5.91 -13.633 -21.453 1 98.44 173 TYR B CA 1
ATOM 3738 C C . TYR B 1 173 ? -7.172 -14.359 -21.906 1 98.44 173 TYR B C 1
ATOM 3740 O O . TYR B 1 173 ? -7.172 -15.586 -22.047 1 98.44 173 TYR B O 1
ATOM 3748 N N . LEU B 1 174 ? -8.242 -13.609 -22.047 1 98.38 174 LEU B N 1
ATOM 3749 C CA . LEU B 1 174 ? -9.531 -14.195 -22.391 1 98.38 174 LEU B CA 1
ATOM 3750 C C . LEU B 1 174 ? -9.492 -14.836 -23.781 1 98.38 174 LEU B C 1
ATOM 3752 O O . LEU B 1 174 ? -10.164 -15.844 -24.016 1 98.38 174 LEU B O 1
ATOM 3756 N N . ALA B 1 175 ? -8.695 -14.273 -24.672 1 97.94 175 ALA B N 1
ATOM 3757 C CA . ALA B 1 175 ? -8.523 -14.867 -26 1 97.94 175 ALA B CA 1
ATOM 3758 C C . ALA B 1 175 ? -7.848 -16.234 -25.906 1 97.94 175 ALA B C 1
ATOM 3760 O O . ALA B 1 175 ? -8.172 -17.141 -26.672 1 97.94 175 ALA B O 1
ATOM 3761 N N . ARG B 1 176 ? -6.996 -16.391 -24.969 1 97.19 176 ARG B N 1
ATOM 3762 C CA . ARG B 1 176 ? -6.211 -17.609 -24.812 1 97.19 176 ARG B CA 1
ATOM 3763 C C . ARG B 1 176 ? -6.957 -18.641 -23.969 1 97.19 176 ARG B C 1
ATOM 3765 O O . ARG B 1 176 ? -6.926 -19.828 -24.281 1 97.19 176 ARG B O 1
ATOM 3772 N N . ARG B 1 177 ? -7.641 -18.172 -22.938 1 97.19 177 ARG B N 1
ATOM 3773 C CA . ARG B 1 177 ? -8.133 -19.094 -21.922 1 97.19 177 ARG B CA 1
ATOM 3774 C C . ARG B 1 177 ? -9.656 -19.156 -21.922 1 97.19 177 ARG B C 1
ATOM 3776 O O . ARG B 1 177 ? -10.25 -19.969 -21.219 1 97.19 177 ARG B O 1
ATOM 3783 N N . GLY B 1 178 ? -10.32 -18.266 -22.75 1 97.5 178 GLY B N 1
ATOM 3784 C CA . GLY B 1 178 ? -11.773 -18.219 -22.781 1 97.5 178 GLY B CA 1
ATOM 3785 C C . GLY B 1 178 ? -12.359 -17.312 -21.703 1 97.5 178 GLY B C 1
ATOM 3786 O O . GLY B 1 178 ? -11.648 -16.891 -20.781 1 97.5 178 GLY B O 1
ATOM 3787 N N . ARG B 1 179 ? -13.625 -17.062 -21.828 1 97.75 179 ARG B N 1
ATOM 3788 C CA . ARG B 1 179 ? -14.359 -16.234 -20.891 1 97.75 179 ARG B CA 1
ATOM 3789 C C . ARG B 1 179 ? -15.258 -17.078 -19.984 1 97.75 179 ARG B C 1
ATOM 3791 O O . ARG B 1 179 ? -16.109 -17.812 -20.484 1 97.75 179 ARG B O 1
ATOM 3798 N N . PRO B 1 180 ? -15.023 -16.969 -18.688 1 98 180 PRO B N 1
ATOM 3799 C CA . PRO B 1 180 ? -15.953 -17.688 -17.828 1 98 180 PRO B CA 1
ATOM 3800 C C . PRO B 1 180 ? -17.359 -17.109 -17.844 1 98 180 PRO B C 1
ATOM 3802 O O . PRO B 1 180 ? -17.531 -15.891 -17.922 1 98 180 PRO B O 1
ATOM 3805 N N . THR B 1 181 ? -18.375 -17.953 -17.75 1 96.75 181 THR B N 1
ATOM 3806 C CA . THR B 1 181 ? -19.766 -17.516 -17.797 1 96.75 181 THR B CA 1
ATOM 3807 C C . THR B 1 181 ? -20.453 -17.781 -16.469 1 96.75 181 THR B C 1
ATOM 3809 O O . THR B 1 181 ? -21.578 -17.312 -16.25 1 96.75 181 THR B O 1
ATOM 3812 N N . HIS B 1 182 ? -19.812 -18.516 -15.672 1 97.44 182 HIS B N 1
ATOM 3813 C CA . HIS B 1 182 ? -20.281 -18.797 -14.328 1 97.44 182 HIS B CA 1
ATOM 3814 C C . HIS B 1 182 ? -19.141 -18.766 -13.32 1 97.44 182 HIS B C 1
ATOM 3816 O O . HIS B 1 182 ? -18.016 -19.203 -13.633 1 97.44 182 HIS B O 1
ATOM 3822 N N . PRO B 1 183 ? -19.391 -18.344 -12.047 1 97.81 183 PRO B N 1
ATOM 3823 C CA . PRO B 1 183 ? -18.312 -18.219 -11.055 1 97.81 183 PRO B CA 1
ATOM 3824 C C . PRO B 1 183 ? -17.547 -19.531 -10.844 1 97.81 183 PRO B C 1
ATOM 3826 O O . PRO B 1 183 ? -16.344 -19.5 -10.602 1 97.81 183 PRO B O 1
ATOM 3829 N N . ARG B 1 184 ? -18.172 -20.625 -10.977 1 96.12 184 ARG B N 1
ATOM 3830 C CA . ARG B 1 184 ? -17.531 -21.906 -10.75 1 96.12 184 ARG B CA 1
ATOM 3831 C C . ARG B 1 184 ? -16.438 -22.172 -11.773 1 96.12 184 ARG B C 1
ATOM 3833 O O . ARG B 1 184 ? -15.5 -22.922 -11.516 1 96.12 184 ARG B O 1
ATOM 3840 N N . GLU B 1 185 ? -16.562 -21.578 -12.938 1 97.5 185 GLU B N 1
ATOM 3841 C CA . GLU B 1 185 ? -15.57 -21.75 -14 1 97.5 185 GLU B CA 1
ATOM 3842 C C . GLU B 1 185 ? -14.25 -21.062 -13.641 1 97.5 185 GLU B C 1
ATOM 3844 O O . GLU B 1 185 ? -13.219 -21.328 -14.266 1 97.5 185 GLU B O 1
ATOM 3849 N N . LEU B 1 186 ? -14.273 -20.172 -12.594 1 97.62 186 LEU B N 1
ATOM 3850 C CA . LEU B 1 186 ? -13.047 -19.531 -12.133 1 97.62 186 LEU B CA 1
ATOM 3851 C C . LEU B 1 186 ? -12.055 -20.562 -11.617 1 97.62 186 LEU B C 1
ATOM 3853 O O . LEU B 1 186 ? -10.852 -20.328 -11.609 1 97.62 186 LEU B O 1
ATOM 3857 N N . LEU B 1 187 ? -12.523 -21.75 -11.219 1 95 187 LEU B N 1
ATOM 3858 C CA . LEU B 1 187 ? -11.672 -22.812 -10.703 1 95 187 LEU B CA 1
ATOM 3859 C C . LEU B 1 187 ? -10.781 -23.375 -11.805 1 95 187 LEU B C 1
ATOM 3861 O O . LEU B 1 187 ? -9.773 -24.031 -11.516 1 95 187 LEU B O 1
ATOM 3865 N N . GLU B 1 188 ? -11.164 -23.109 -13.039 1 95.25 188 GLU B N 1
ATOM 3866 C CA . GLU B 1 188 ? -10.398 -23.609 -14.188 1 95.25 188 GLU B CA 1
ATOM 3867 C C . GLU B 1 188 ? -9.547 -22.484 -14.797 1 95.25 188 GLU B C 1
ATOM 3869 O O . GLU B 1 188 ? -8.953 -22.672 -15.859 1 95.25 188 GLU B O 1
ATOM 3874 N N . HIS B 1 189 ? -9.578 -21.344 -14.18 1 97.62 189 HIS B N 1
ATOM 3875 C CA . HIS B 1 189 ? -8.836 -20.188 -14.68 1 97.62 189 HIS B CA 1
ATOM 3876 C C . HIS B 1 189 ? -7.684 -19.828 -13.75 1 97.62 189 HIS B C 1
ATOM 3878 O O . HIS B 1 189 ? -7.637 -20.297 -12.609 1 97.62 189 HIS B O 1
ATOM 3884 N N . ASP B 1 190 ? -6.727 -19.141 -14.297 1 97.5 190 ASP B N 1
ATOM 3885 C CA . ASP B 1 190 ? -5.691 -18.5 -13.477 1 97.5 190 ASP B CA 1
ATOM 3886 C C . ASP B 1 190 ? -6.227 -17.25 -12.789 1 97.5 190 ASP B C 1
ATOM 3888 O O . ASP B 1 190 ? -6.602 -16.281 -13.461 1 97.5 190 ASP B O 1
ATOM 3892 N N . CYS B 1 191 ? -6.234 -17.312 -11.492 1 98 191 CYS B N 1
ATOM 3893 C CA . CYS B 1 191 ? -6.758 -16.188 -10.742 1 98 191 CYS B CA 1
ATOM 3894 C C . CYS B 1 191 ? -5.664 -15.531 -9.906 1 98 191 CYS B C 1
ATOM 3896 O O . CYS B 1 191 ? -4.816 -16.219 -9.336 1 98 191 CYS B O 1
ATOM 3898 N N . LEU B 1 192 ? -5.648 -14.227 -9.906 1 97.69 192 LEU B N 1
ATOM 3899 C CA . LEU B 1 192 ? -4.727 -13.453 -9.086 1 97.69 192 LEU B CA 1
ATOM 3900 C C . LEU B 1 192 ? -5.305 -13.211 -7.695 1 97.69 192 LEU B C 1
ATOM 3902 O O . LEU B 1 192 ? -6.234 -12.422 -7.535 1 97.69 192 LEU B O 1
ATOM 3906 N N . ARG B 1 193 ? -4.703 -13.82 -6.719 1 94.44 193 ARG B N 1
ATOM 3907 C CA . ARG B 1 193 ? -5.32 -13.914 -5.398 1 94.44 193 ARG B CA 1
ATOM 3908 C C . ARG B 1 193 ? -4.66 -12.953 -4.418 1 94.44 193 ARG B C 1
ATOM 3910 O O . ARG B 1 193 ? -3.566 -12.445 -4.68 1 94.44 193 ARG B O 1
ATOM 3917 N N . TRP B 1 194 ? -5.461 -12.82 -3.312 1 89.12 194 TRP B N 1
ATOM 3918 C CA . TRP B 1 194 ? -5.008 -11.898 -2.271 1 89.12 194 TRP B CA 1
ATOM 3919 C C . TRP B 1 194 ? -4.828 -12.625 -0.944 1 89.12 194 TRP B C 1
ATOM 3921 O O . TRP B 1 194 ? -5.52 -13.609 -0.669 1 89.12 194 TRP B O 1
ATOM 3931 N N . ARG B 1 195 ? -3.859 -11.984 -0.277 1 82.44 195 ARG B N 1
ATOM 3932 C CA . ARG B 1 195 ? -3.736 -12.398 1.117 1 82.44 195 ARG B CA 1
ATOM 3933 C C . ARG B 1 195 ? -3.59 -11.188 2.037 1 82.44 195 ARG B C 1
ATOM 3935 O O . ARG B 1 195 ? -2.908 -10.219 1.694 1 82.44 195 ARG B O 1
ATOM 3942 N N . PHE B 1 196 ? -4.238 -11.023 3.141 1 67.5 196 PHE B N 1
ATOM 3943 C CA . PHE B 1 196 ? -4.121 -9.914 4.082 1 67.5 196 PHE B CA 1
ATOM 3944 C C . PHE B 1 196 ? -2.984 -10.164 5.07 1 67.5 196 PHE B C 1
ATOM 3946 O O . PHE B 1 196 ? -2.207 -9.258 5.371 1 67.5 196 PHE B O 1
ATOM 3953 N N . THR B 1 197 ? -2.988 -11.195 5.812 1 61.22 197 THR B N 1
ATOM 3954 C CA . THR B 1 197 ? -1.971 -11.57 6.789 1 61.22 197 THR B CA 1
ATOM 3955 C C . THR B 1 197 ? -1.381 -12.938 6.453 1 61.22 197 THR B C 1
ATOM 3957 O O . THR B 1 197 ? -1.628 -13.477 5.375 1 61.22 197 THR B O 1
ATOM 3960 N N . ARG B 1 198 ? -0.497 -13.477 7.199 1 57.25 198 ARG B N 1
ATOM 3961 C CA . ARG B 1 198 ? 0.161 -14.773 7.039 1 57.25 198 ARG B CA 1
ATOM 3962 C C . ARG B 1 198 ? -0.861 -15.891 6.883 1 57.25 198 ARG B C 1
ATOM 3964 O O . ARG B 1 198 ? -0.497 -17.047 6.629 1 57.25 198 ARG B O 1
ATOM 3971 N N . GLY B 1 199 ? -2.135 -15.43 6.609 1 59.62 199 GLY B N 1
ATOM 3972 C CA . GLY B 1 199 ? -3.145 -16.469 6.523 1 59.62 199 GLY B CA 1
ATOM 3973 C C . GLY B 1 199 ? -3.473 -16.875 5.098 1 59.62 199 GLY B C 1
ATOM 3974 O O . GLY B 1 199 ? -2.729 -16.547 4.172 1 59.62 199 GLY B O 1
ATOM 3975 N N . ALA B 1 200 ? -4.43 -17.781 4.957 1 65 200 ALA B N 1
ATOM 3976 C CA . ALA B 1 200 ? -4.898 -18.266 3.662 1 65 200 ALA B CA 1
ATOM 3977 C C . ALA B 1 200 ? -5.402 -17.109 2.799 1 65 200 ALA B C 1
ATOM 3979 O O . ALA B 1 200 ? -5.891 -16.109 3.318 1 65 200 ALA B O 1
ATOM 3980 N N . PRO B 1 201 ? -5.176 -17.344 1.485 1 73.69 201 PRO B N 1
ATOM 3981 C CA . PRO B 1 201 ? -5.781 -16.359 0.592 1 73.69 201 PRO B CA 1
ATOM 3982 C C . PRO B 1 201 ? -7.293 -16.234 0.784 1 73.69 201 PRO B C 1
ATOM 3984 O O . PRO B 1 201 ? -7.945 -17.203 1.192 1 73.69 201 PRO B O 1
ATOM 3987 N N . HIS B 1 202 ? -7.75 -15.094 0.545 1 79.44 202 HIS B N 1
ATOM 3988 C CA . HIS B 1 202 ? -9.172 -14.797 0.709 1 79.44 202 HIS B CA 1
ATOM 3989 C C . HIS B 1 202 ? -9.992 -15.367 -0.441 1 79.44 202 HIS B C 1
ATOM 3991 O O . HIS B 1 202 ? -9.656 -15.172 -1.61 1 79.44 202 HIS B O 1
ATOM 3997 N N . PRO B 1 203 ? -11.016 -16.109 -0.095 1 87.56 203 PRO B N 1
ATOM 3998 C CA . PRO B 1 203 ? -11.906 -16.578 -1.166 1 87.56 203 PRO B CA 1
ATOM 3999 C C . PRO B 1 203 ? -12.641 -15.422 -1.851 1 87.56 203 PRO B C 1
ATOM 4001 O O . PRO B 1 203 ? -12.672 -14.305 -1.328 1 87.56 203 PRO B O 1
ATOM 4004 N N . TRP B 1 204 ? -13.141 -15.742 -3.012 1 94.38 204 TRP B N 1
ATOM 4005 C CA . TRP B 1 204 ? -13.906 -14.758 -3.77 1 94.38 204 TRP B CA 1
ATOM 4006 C C . TRP B 1 204 ? -15.406 -14.969 -3.574 1 94.38 204 TRP B C 1
ATOM 4008 O O . TRP B 1 204 ? -15.922 -16.062 -3.793 1 94.38 204 TRP B O 1
ATOM 4018 N N . ASP B 1 205 ? -16.094 -13.914 -3.158 1 95.25 205 ASP B N 1
ATOM 4019 C CA . ASP B 1 205 ? -17.547 -13.938 -3.027 1 95.25 205 ASP B CA 1
ATOM 4020 C C . ASP B 1 205 ? -18.219 -13.203 -4.188 1 95.25 205 ASP B C 1
ATOM 4022 O O . ASP B 1 205 ? -18.062 -11.984 -4.328 1 95.25 205 ASP B O 1
ATOM 4026 N N . LEU B 1 206 ? -18.906 -13.922 -5 1 97.25 206 LEU B N 1
ATOM 4027 C CA . LEU B 1 206 ? -19.688 -13.375 -6.105 1 97.25 206 LEU B CA 1
ATOM 4028 C C . LEU B 1 206 ? -21.188 -13.516 -5.828 1 97.25 206 LEU B C 1
ATOM 4030 O O . LEU B 1 206 ? -21.609 -14.445 -5.145 1 97.25 206 LEU B O 1
ATOM 4034 N N . GLU B 1 207 ? -21.906 -12.523 -6.324 1 97 207 GLU B N 1
ATOM 4035 C CA . GLU B 1 207 ? -23.328 -12.508 -5.965 1 97 207 GLU B CA 1
ATOM 4036 C C . GLU B 1 207 ? -24.188 -12.094 -7.152 1 97 207 GLU B C 1
ATOM 4038 O O . GLU B 1 207 ? -23.828 -11.18 -7.898 1 97 207 GLU B O 1
ATOM 4043 N N . ARG B 1 208 ? -25.281 -12.789 -7.312 1 95.94 208 ARG B N 1
ATOM 4044 C CA . ARG B 1 208 ? -26.297 -12.469 -8.305 1 95.94 208 ARG B CA 1
ATOM 4045 C C . ARG B 1 208 ? -27.688 -12.812 -7.789 1 95.94 208 ARG B C 1
ATOM 4047 O O . ARG B 1 208 ? -27.953 -13.953 -7.398 1 95.94 208 ARG B O 1
ATOM 4054 N N . ASP B 1 209 ? -28.562 -11.82 -7.848 1 93.06 209 ASP B N 1
ATOM 4055 C CA . ASP B 1 209 ? -29.969 -12.016 -7.484 1 93.06 209 ASP B CA 1
ATOM 4056 C C . ASP B 1 209 ? -30.094 -12.656 -6.105 1 93.06 209 ASP B C 1
ATOM 4058 O O . ASP B 1 209 ? -30.844 -13.617 -5.93 1 93.06 209 ASP B O 1
ATOM 4062 N N . GLY B 1 210 ? -29.266 -12.227 -5.219 1 90.75 210 GLY B N 1
ATOM 4063 C CA . GLY B 1 210 ? -29.375 -12.68 -3.84 1 90.75 210 GLY B CA 1
ATOM 4064 C C . GLY B 1 210 ? -28.609 -13.961 -3.572 1 90.75 210 GLY B C 1
ATOM 4065 O O . GLY B 1 210 ? -28.453 -14.375 -2.42 1 90.75 210 GLY B O 1
ATOM 4066 N N . GLU B 1 211 ? -28.203 -14.594 -4.613 1 93.94 211 GLU B N 1
ATOM 4067 C CA . GLU B 1 211 ? -27.391 -15.805 -4.469 1 93.94 211 GLU B CA 1
ATOM 4068 C C . GLU B 1 211 ? -25.906 -15.461 -4.367 1 93.94 211 GLU B C 1
ATOM 4070 O O . GLU B 1 211 ? -25.375 -14.742 -5.211 1 93.94 211 GLU B O 1
ATOM 4075 N N . THR B 1 212 ? -25.281 -16.016 -3.334 1 95.56 212 THR B N 1
ATOM 4076 C CA . THR B 1 212 ? -23.844 -15.812 -3.168 1 95.56 212 THR B CA 1
ATOM 4077 C C . THR B 1 212 ? -23.094 -17.109 -3.432 1 95.56 212 THR B C 1
ATOM 4079 O O . THR B 1 212 ? -23.438 -18.156 -2.902 1 95.56 212 THR B O 1
ATOM 4082 N N . ILE B 1 213 ? -22.125 -17.031 -4.258 1 96.25 213 ILE B N 1
ATOM 4083 C CA . ILE B 1 213 ? -21.219 -18.156 -4.539 1 96.25 213 ILE B CA 1
ATOM 4084 C C . ILE B 1 213 ? -19.812 -17.797 -4.086 1 96.25 213 ILE B C 1
ATOM 4086 O O . ILE B 1 213 ? -19.266 -16.766 -4.473 1 96.25 213 ILE B O 1
ATOM 4090 N N . THR B 1 214 ? -19.266 -18.625 -3.244 1 95.88 214 THR B N 1
ATOM 4091 C CA . THR B 1 214 ? -17.891 -18.469 -2.799 1 95.88 214 THR B CA 1
ATOM 4092 C C . THR B 1 214 ? -16.969 -19.438 -3.527 1 95.88 214 THR B C 1
ATOM 4094 O O . THR B 1 214 ? -17.234 -20.656 -3.547 1 95.88 214 THR B O 1
ATOM 4097 N N . VAL B 1 215 ? -15.945 -18.875 -4.152 1 93.88 215 VAL B N 1
ATOM 4098 C CA . VAL B 1 215 ? -14.984 -19.719 -4.852 1 93.88 215 VAL B CA 1
ATOM 4099 C C . VAL B 1 215 ? -13.586 -19.5 -4.281 1 93.88 215 VAL B C 1
ATOM 4101 O O . VAL B 1 215 ? -13.242 -18.375 -3.891 1 93.88 215 VAL B O 1
ATOM 4104 N N . ASP B 1 216 ? -12.828 -20.516 -4.137 1 91.19 216 ASP B N 1
ATOM 4105 C CA . ASP B 1 216 ? -11.414 -20.453 -3.783 1 91.19 216 ASP B CA 1
ATOM 4106 C C . ASP B 1 216 ? -10.531 -20.859 -4.961 1 91.19 216 ASP B C 1
ATOM 4108 O O . ASP B 1 216 ? -10.023 -21.969 -5.008 1 91.19 216 ASP B O 1
ATOM 4112 N N . PRO B 1 217 ? -10.352 -19.906 -5.844 1 92.56 217 PRO B N 1
ATOM 4113 C CA . PRO B 1 217 ? -9.641 -20.266 -7.074 1 92.56 217 PRO B CA 1
ATOM 4114 C C . PRO B 1 217 ? -8.141 -20.406 -6.867 1 92.56 217 PRO B C 1
ATOM 4116 O O . PRO B 1 217 ? -7.633 -20.141 -5.773 1 92.56 217 PRO B O 1
ATOM 4119 N N . LYS B 1 218 ? -7.547 -20.953 -7.871 1 90.31 218 LYS B N 1
ATOM 4120 C CA . LYS B 1 218 ? -6.094 -21.062 -7.891 1 90.31 218 LYS B CA 1
ATOM 4121 C C . LYS B 1 218 ? -5.477 -20.094 -8.898 1 90.31 218 LYS B C 1
ATOM 4123 O O . LYS B 1 218 ? -6.184 -19.516 -9.727 1 90.31 218 LYS B O 1
ATOM 4128 N N . GLY B 1 219 ? -4.137 -19.984 -8.711 1 92.56 219 GLY B N 1
ATOM 4129 C CA . GLY B 1 219 ? -3.473 -19.141 -9.695 1 92.56 219 GLY B CA 1
ATOM 4130 C C . GLY B 1 219 ? -2.004 -18.922 -9.391 1 92.56 219 GLY B C 1
ATOM 4131 O O . GLY B 1 219 ? -1.508 -19.344 -8.344 1 92.56 219 GLY B O 1
ATOM 4132 N N . PRO B 1 220 ? -1.468 -18.266 -10.328 1 95.44 220 PRO B N 1
ATOM 4133 C CA . PRO B 1 220 ? -0.005 -18.188 -10.32 1 95.44 220 PRO B CA 1
ATOM 4134 C C . PRO B 1 220 ? 0.519 -17.125 -9.359 1 95.44 220 PRO B C 1
ATOM 4136 O O . PRO B 1 220 ? 1.708 -17.109 -9.031 1 95.44 220 PRO B O 1
ATOM 4139 N N . LEU B 1 221 ? -0.335 -16.219 -8.891 1 97.25 221 LEU B N 1
ATOM 4140 C CA . LEU B 1 221 ? 0.136 -15.086 -8.109 1 97.25 221 LEU B CA 1
ATOM 4141 C C . LEU B 1 221 ? -0.771 -14.844 -6.906 1 97.25 221 LEU B C 1
ATOM 4143 O O . LEU B 1 221 ? -1.995 -14.797 -7.047 1 97.25 221 LEU B O 1
ATOM 4147 N N . ILE B 1 222 ? -0.159 -14.797 -5.762 1 94.75 222 ILE B N 1
ATOM 4148 C CA . ILE B 1 222 ? -0.795 -14.32 -4.539 1 94.75 222 ILE B CA 1
ATOM 4149 C C . ILE B 1 222 ? -0.114 -13.031 -4.074 1 94.75 222 ILE B C 1
ATOM 4151 O O . ILE B 1 222 ? 1.083 -13.031 -3.777 1 94.75 222 ILE B O 1
ATOM 4155 N N . ALA B 1 223 ? -0.832 -11.984 -4.066 1 94.06 223 ALA B N 1
ATOM 4156 C CA . ALA B 1 223 ? -0.302 -10.688 -3.66 1 94.06 223 ALA B CA 1
ATOM 4157 C C . ALA B 1 223 ? -0.865 -10.266 -2.305 1 94.06 223 ALA B C 1
ATOM 4159 O O . ALA B 1 223 ? -2.059 -10.43 -2.045 1 94.06 223 ALA B O 1
ATOM 4160 N N . GLY B 1 224 ? 0.047 -9.781 -1.474 1 89.31 224 GLY B N 1
ATOM 4161 C CA . GLY B 1 224 ? -0.455 -9.148 -0.265 1 89.31 224 GLY B CA 1
ATOM 4162 C C . GLY B 1 224 ? -1.302 -7.922 -0.542 1 89.31 224 GLY B C 1
ATOM 4163 O O . GLY B 1 224 ? -0.87 -7.008 -1.25 1 89.31 224 GLY B O 1
ATOM 4164 N N . PHE B 1 225 ? -2.463 -7.945 0.037 1 85.19 225 PHE B N 1
ATOM 4165 C CA . PHE B 1 225 ? -3.336 -6.797 -0.178 1 85.19 225 PHE B CA 1
ATOM 4166 C C . PHE B 1 225 ? -2.715 -5.527 0.392 1 85.19 225 PHE B C 1
ATOM 4168 O O . PHE B 1 225 ? -2.117 -5.555 1.47 1 85.19 225 PHE B O 1
ATOM 4175 N N . GLY B 1 226 ? -2.945 -4.414 -0.343 1 87.19 226 GLY B N 1
ATOM 4176 C CA . GLY B 1 226 ? -2.309 -3.16 0.032 1 87.19 226 GLY B CA 1
ATOM 4177 C C . GLY B 1 226 ? -1.038 -2.881 -0.747 1 87.19 226 GLY B C 1
ATOM 4178 O O . GLY B 1 226 ? -1.094 -2.439 -1.896 1 87.19 226 GLY B O 1
ATOM 4179 N N . GLY B 1 227 ? 0.063 -3.303 -0.18 1 86.56 227 GLY B N 1
ATOM 4180 C CA . GLY B 1 227 ? 1.355 -2.949 -0.746 1 86.56 227 GLY B CA 1
ATOM 4181 C C . GLY B 1 227 ? 1.62 -3.611 -2.086 1 86.56 227 GLY B C 1
ATOM 4182 O O . GLY B 1 227 ? 2.367 -3.078 -2.908 1 86.56 227 GLY B O 1
ATOM 4183 N N . ALA B 1 228 ? 1.014 -4.723 -2.35 1 92.44 228 ALA B N 1
ATOM 4184 C CA . ALA B 1 228 ? 1.296 -5.449 -3.586 1 92.44 228 ALA B CA 1
ATOM 4185 C C . ALA B 1 228 ? 0.078 -5.465 -4.504 1 92.44 228 ALA B C 1
ATOM 4187 O O . ALA B 1 228 ? 0.055 -6.184 -5.504 1 92.44 228 ALA B O 1
ATOM 4188 N N . THR B 1 229 ? -0.901 -4.68 -4.199 1 93.56 229 THR B N 1
ATOM 4189 C CA . THR B 1 229 ? -2.137 -4.68 -4.977 1 93.56 229 THR B CA 1
ATOM 4190 C C . THR B 1 229 ? -1.876 -4.211 -6.402 1 93.56 229 THR B C 1
ATOM 4192 O O . THR B 1 229 ? -2.402 -4.793 -7.355 1 93.56 229 THR B O 1
ATOM 4195 N N . ASP B 1 230 ? -1.062 -3.281 -6.562 1 93.75 230 ASP B N 1
ATOM 4196 C CA . ASP B 1 230 ? -0.796 -2.75 -7.898 1 93.75 230 ASP B CA 1
ATOM 4197 C C . ASP B 1 230 ? -0.039 -3.764 -8.75 1 93.75 230 ASP B C 1
ATOM 4199 O O . ASP B 1 230 ? -0.198 -3.797 -9.977 1 93.75 230 ASP B O 1
ATOM 4203 N N . LEU B 1 231 ? 0.758 -4.559 -8.07 1 96.94 231 LEU B N 1
ATOM 4204 C CA . LEU B 1 231 ? 1.417 -5.637 -8.797 1 96.94 231 LEU B CA 1
ATOM 4205 C C . LEU B 1 231 ? 0.393 -6.598 -9.391 1 96.94 231 LEU B C 1
ATOM 4207 O O . LEU B 1 231 ? 0.511 -7 -10.555 1 96.94 231 LEU B O 1
ATOM 4211 N N . ALA B 1 232 ? -0.569 -6.961 -8.602 1 97.56 232 ALA B N 1
ATOM 4212 C CA . ALA B 1 232 ? -1.61 -7.867 -9.078 1 97.56 232 ALA B CA 1
ATOM 4213 C C . ALA B 1 232 ? -2.373 -7.258 -10.258 1 97.56 232 ALA B C 1
ATOM 4215 O O . ALA B 1 232 ? -2.695 -7.953 -11.219 1 97.56 232 ALA B O 1
ATOM 4216 N N . VAL B 1 233 ? -2.633 -5.996 -10.188 1 98.06 233 VAL B N 1
ATOM 4217 C CA . VAL B 1 233 ? -3.336 -5.316 -11.273 1 98.06 233 VAL B CA 1
ATOM 4218 C C . VAL B 1 233 ? -2.482 -5.336 -12.539 1 98.06 233 VAL B C 1
ATOM 4220 O O . VAL B 1 233 ? -2.975 -5.66 -13.617 1 98.06 233 VAL B O 1
ATOM 4223 N N . ALA B 1 234 ? -1.241 -5 -12.391 1 97.94 234 ALA B N 1
ATOM 4224 C CA . ALA B 1 234 ? -0.337 -5.004 -13.539 1 97.94 234 ALA B CA 1
ATOM 4225 C C . ALA B 1 234 ? -0.241 -6.398 -14.156 1 97.94 234 ALA B C 1
ATOM 4227 O O . ALA B 1 234 ? -0.176 -6.539 -15.383 1 97.94 234 ALA B O 1
ATOM 4228 N N . ALA B 1 235 ? -0.203 -7.379 -13.281 1 98.5 235 ALA B N 1
ATOM 4229 C CA . ALA B 1 235 ? -0.159 -8.758 -13.758 1 98.5 235 ALA B CA 1
ATOM 4230 C C . ALA B 1 235 ? -1.416 -9.102 -14.555 1 98.5 235 ALA B C 1
ATOM 4232 O O . ALA B 1 235 ? -1.341 -9.766 -15.594 1 98.5 235 ALA B O 1
ATOM 4233 N N . ALA B 1 236 ? -2.559 -8.648 -14.078 1 98.75 236 ALA B N 1
ATOM 4234 C CA . ALA B 1 236 ? -3.809 -8.875 -14.797 1 98.75 236 ALA B CA 1
ATOM 4235 C C . ALA B 1 236 ? -3.773 -8.227 -16.172 1 98.75 236 ALA B C 1
ATOM 4237 O O . ALA B 1 236 ? -4.141 -8.852 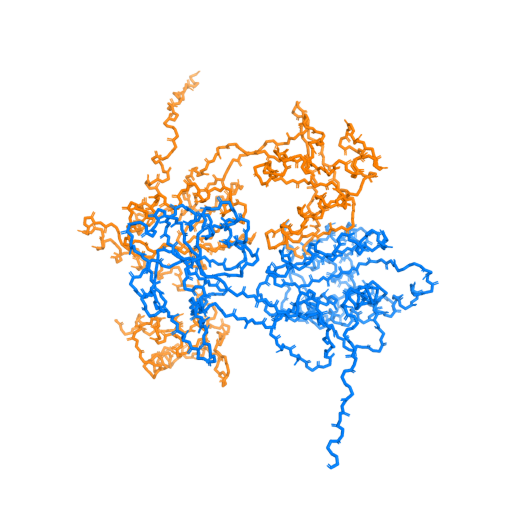-17.172 1 98.75 236 ALA B O 1
ATOM 4238 N N . VAL B 1 237 ? -3.318 -7.016 -16.219 1 98.69 237 VAL B N 1
ATOM 4239 C CA . VAL B 1 237 ? -3.227 -6.262 -17.469 1 98.69 237 VAL B CA 1
ATOM 4240 C C . VAL B 1 237 ? -2.299 -6.984 -18.438 1 98.69 237 VAL B C 1
ATOM 4242 O O . VAL B 1 237 ? -2.559 -7.023 -19.656 1 98.69 237 VAL B O 1
ATOM 4245 N N . ALA B 1 238 ? -1.305 -7.621 -17.891 1 98.38 238 ALA B N 1
ATOM 4246 C CA . ALA B 1 238 ? -0.302 -8.305 -18.703 1 98.38 238 ALA B CA 1
ATOM 4247 C C . ALA B 1 238 ? -0.796 -9.68 -19.156 1 98.38 238 ALA B C 1
ATOM 4249 O O . ALA B 1 238 ? -0.108 -10.383 -19.891 1 98.38 238 ALA B O 1
ATOM 4250 N N . GLY B 1 239 ? -1.887 -10.062 -18.641 1 98.38 239 GLY B N 1
ATOM 4251 C CA . GLY B 1 239 ? -2.494 -11.297 -19.109 1 98.38 239 GLY B CA 1
ATOM 4252 C C . GLY B 1 239 ? -2.166 -12.492 -18.234 1 98.38 239 GLY B C 1
ATOM 4253 O O . GLY B 1 239 ? -2.242 -13.633 -18.703 1 98.38 239 GLY B O 1
ATOM 4254 N N . THR B 1 240 ? -1.771 -12.242 -17.016 1 98.44 240 THR B N 1
ATOM 4255 C CA . THR B 1 240 ? -1.373 -13.32 -16.125 1 98.44 240 THR B CA 1
ATOM 4256 C C . THR B 1 240 ? -2.594 -14.086 -15.617 1 98.44 240 THR B C 1
ATOM 4258 O O . THR B 1 240 ? -2.5 -15.273 -15.289 1 98.44 240 THR B O 1
ATOM 4261 N N . GLY B 1 241 ? -3.723 -13.406 -15.523 1 98.62 241 GLY B N 1
ATOM 4262 C CA . GLY B 1 241 ? -4.914 -14.062 -15.016 1 98.62 241 GLY B CA 1
ATOM 4263 C C . GLY B 1 241 ? -6.066 -13.109 -14.773 1 98.62 241 GLY B C 1
ATOM 4264 O O . GLY B 1 241 ? -6.031 -11.961 -15.219 1 98.62 241 GLY B O 1
ATOM 4265 N N . ILE B 1 242 ? -7.117 -13.648 -14.102 1 98.81 242 ILE B N 1
ATOM 4266 C CA . ILE B 1 242 ? -8.312 -12.898 -13.742 1 98.81 242 ILE B CA 1
ATOM 4267 C C . ILE B 1 242 ? -8.133 -12.273 -12.359 1 98.81 242 ILE B C 1
ATOM 4269 O O . ILE B 1 242 ? -7.66 -12.938 -11.43 1 98.81 242 ILE B O 1
ATOM 4273 N N . ILE B 1 243 ? -8.484 -11.023 -12.25 1 98.56 243 ILE B N 1
ATOM 4274 C CA . ILE B 1 243 ? -8.375 -10.312 -10.977 1 98.56 243 ILE B CA 1
ATOM 4275 C C . ILE B 1 243 ? -9.766 -10.008 -10.438 1 98.56 243 ILE B C 1
ATOM 4277 O O . ILE B 1 243 ? -10.711 -9.828 -11.203 1 98.56 243 ILE B O 1
ATOM 4281 N N . TYR B 1 244 ? -9.93 -10.047 -9.125 1 97.81 244 TYR B N 1
ATOM 4282 C CA . TYR B 1 244 ? -11.148 -9.695 -8.406 1 97.81 244 TYR B CA 1
ATOM 4283 C C . TYR B 1 244 ? -10.859 -8.648 -7.332 1 97.81 244 TYR B C 1
ATOM 4285 O O . TYR B 1 244 ? -10.211 -8.953 -6.324 1 97.81 244 TYR B O 1
ATOM 4293 N N . LEU B 1 245 ? -11.297 -7.426 -7.535 1 96.81 245 LEU B N 1
ATOM 4294 C CA . LEU B 1 245 ? -10.953 -6.25 -6.738 1 96.81 245 LEU B CA 1
ATOM 4295 C C . LEU B 1 245 ? -12.07 -5.215 -6.789 1 96.81 245 LEU B C 1
ATOM 4297 O O . LEU B 1 245 ? -13.062 -5.398 -7.496 1 96.81 245 LEU B O 1
ATOM 4301 N N . PHE B 1 246 ? -11.898 -4.137 -5.941 1 96.69 246 PHE B N 1
ATOM 4302 C CA . PHE B 1 246 ? -12.852 -3.039 -6.012 1 96.69 246 PHE B CA 1
ATOM 4303 C C . PHE B 1 246 ? -12.977 -2.518 -7.438 1 96.69 246 PHE B C 1
ATOM 4305 O O . PHE B 1 246 ? -11.969 -2.293 -8.109 1 96.69 246 PHE B O 1
ATOM 4312 N N . GLU B 1 247 ? -14.234 -2.365 -7.867 1 98.12 247 GLU B N 1
ATOM 4313 C CA . GLU B 1 247 ? -14.516 -1.868 -9.211 1 98.12 247 GLU B CA 1
ATOM 4314 C C . GLU B 1 247 ? -13.812 -0.539 -9.461 1 98.12 247 GLU B C 1
ATOM 4316 O O . GLU B 1 247 ? -13.195 -0.346 -10.516 1 98.12 247 GLU B O 1
ATOM 4321 N N . ASP B 1 248 ? -13.859 0.338 -8.508 1 97.19 248 ASP B N 1
ATOM 4322 C CA . ASP B 1 248 ? -13.305 1.676 -8.68 1 97.19 248 ASP B CA 1
ATOM 4323 C C . ASP B 1 248 ? -11.781 1.625 -8.805 1 97.19 248 ASP B C 1
ATOM 4325 O O . ASP B 1 248 ? -11.172 2.514 -9.406 1 97.19 248 ASP B O 1
ATOM 4329 N N . TRP B 1 249 ? -11.156 0.616 -8.203 1 96.88 249 TRP B N 1
ATOM 4330 C CA . TRP B 1 249 ? -9.719 0.421 -8.359 1 96.88 249 TRP B CA 1
ATOM 4331 C C . TRP B 1 249 ? -9.375 0.05 -9.797 1 96.88 249 TRP B C 1
ATOM 4333 O O . TRP B 1 249 ? -8.344 0.481 -10.32 1 96.88 249 TRP B O 1
ATOM 4343 N N . LEU B 1 250 ? -10.234 -0.716 -10.445 1 98.25 250 LEU B N 1
ATOM 4344 C CA . LEU B 1 250 ? -9.977 -1.263 -11.773 1 98.25 250 LEU B CA 1
ATOM 4345 C C . LEU B 1 250 ? -10.492 -0.319 -12.852 1 98.25 250 LEU B C 1
ATOM 4347 O O . LEU B 1 250 ? -10.156 -0.477 -14.031 1 98.25 250 LEU B O 1
ATOM 4351 N N . ARG B 1 251 ? -11.227 0.709 -12.492 1 97.81 251 ARG B N 1
ATOM 4352 C CA . ARG B 1 251 ? -11.969 1.551 -13.422 1 97.81 251 ARG B CA 1
ATOM 4353 C C . ARG B 1 251 ? -11.047 2.148 -14.477 1 97.81 251 ARG B C 1
ATOM 4355 O O . ARG B 1 251 ? -11.344 2.09 -15.672 1 97.81 251 ARG B O 1
ATOM 4362 N N . PRO B 1 252 ? -9.898 2.701 -14.094 1 95.38 252 PRO B N 1
ATOM 4363 C CA . PRO B 1 252 ? -9.039 3.281 -15.133 1 95.38 252 PRO B CA 1
ATOM 4364 C C . PRO B 1 252 ? -8.594 2.256 -16.172 1 95.38 252 PRO B C 1
ATOM 4366 O O . PRO B 1 252 ? -8.461 2.59 -17.344 1 95.38 252 PRO B O 1
ATOM 4369 N N . PHE B 1 253 ? -8.422 1.05 -15.812 1 98.06 253 PHE B N 1
ATOM 4370 C CA . PHE B 1 253 ? -7.961 -0.005 -16.703 1 98.06 253 PHE B CA 1
ATOM 4371 C C . PHE B 1 253 ? -9.109 -0.521 -17.562 1 98.06 253 PHE B C 1
ATOM 4373 O O . PHE B 1 253 ? -8.914 -0.882 -18.719 1 98.06 253 PHE B O 1
ATOM 4380 N N . LEU B 1 254 ? -10.273 -0.523 -16.969 1 98.44 254 LEU B N 1
ATOM 4381 C CA . LEU B 1 254 ? -11.469 -0.888 -17.703 1 98.44 254 LEU B CA 1
ATOM 4382 C C . LEU B 1 254 ? -11.789 0.157 -18.766 1 98.44 254 LEU B C 1
ATOM 4384 O O . LEU B 1 254 ? -12.094 -0.188 -19.922 1 98.44 254 LEU B O 1
ATOM 4388 N N . ASP B 1 255 ? -11.609 1.405 -18.406 1 97.5 255 ASP B N 1
ATOM 4389 C CA . ASP B 1 255 ? -11.922 2.512 -19.312 1 97.5 255 ASP B CA 1
ATOM 4390 C C . ASP B 1 255 ? -10.984 2.529 -20.516 1 97.5 255 ASP B C 1
ATOM 4392 O O . ASP B 1 255 ? -11.391 2.871 -21.625 1 97.5 255 ASP B O 1
ATOM 4396 N N . ARG B 1 256 ? -9.773 2.111 -20.312 1 96.44 256 ARG B N 1
ATOM 4397 C CA . ARG B 1 256 ? -8.766 2.141 -21.375 1 96.44 256 ARG B CA 1
ATOM 4398 C C . ARG B 1 256 ? -8.766 0.835 -22.156 1 96.44 256 ARG B C 1
ATOM 4400 O O . ARG B 1 256 ? -7.98 0.674 -23.094 1 96.44 256 ARG B O 1
ATOM 4407 N N . GLY B 1 257 ? -9.516 -0.084 -21.703 1 97.88 257 GLY B N 1
ATOM 4408 C CA . GLY B 1 257 ? -9.641 -1.346 -22.406 1 97.88 257 GLY B CA 1
ATOM 4409 C C . GLY B 1 257 ? -8.5 -2.311 -22.125 1 97.88 257 GLY B C 1
ATOM 4410 O O . GLY B 1 257 ? -8.375 -3.34 -22.797 1 97.88 257 GLY B O 1
ATOM 4411 N N . GLU B 1 258 ? -7.711 -1.975 -21.172 1 98.44 258 GLU B N 1
ATOM 4412 C CA . GLU B 1 258 ? -6.625 -2.863 -20.766 1 98.44 258 GLU B CA 1
ATOM 4413 C C . GLU B 1 258 ? -7.16 -4.09 -20.031 1 98.44 258 GLU B C 1
ATOM 4415 O O . GLU B 1 258 ? -6.543 -5.156 -20.062 1 98.44 258 GLU B O 1
ATOM 4420 N N . LEU B 1 259 ? -8.234 -3.865 -19.344 1 98.81 259 LEU B N 1
ATOM 4421 C CA . LEU B 1 259 ? -9.008 -4.93 -18.719 1 98.81 259 LEU B CA 1
ATOM 4422 C C . LEU B 1 259 ? -10.445 -4.914 -19.219 1 98.81 259 LEU B C 1
ATOM 4424 O O . LEU B 1 259 ? -10.969 -3.865 -19.594 1 98.81 259 LEU B O 1
ATOM 4428 N N . VAL B 1 260 ? -11.047 -6.027 -19.266 1 98.81 260 VAL B N 1
ATOM 4429 C CA . VAL B 1 260 ? -12.461 -6.129 -19.594 1 98.81 260 VAL B CA 1
ATOM 4430 C C . VAL B 1 260 ? -13.203 -6.883 -18.5 1 98.81 260 VAL B C 1
ATOM 4432 O O . VAL B 1 260 ? -12.648 -7.789 -17.875 1 98.81 260 VAL B O 1
ATOM 4435 N N . PRO B 1 261 ? -14.469 -6.535 -18.281 1 98.62 261 PRO B N 1
ATOM 4436 C CA . PRO B 1 261 ? -15.25 -7.172 -17.219 1 98.62 261 PRO B CA 1
ATOM 4437 C C . PRO B 1 261 ? -15.492 -8.656 -17.469 1 98.62 261 PRO B C 1
ATOM 4439 O O . PRO B 1 261 ? -15.719 -9.07 -18.609 1 98.62 261 PRO B O 1
ATOM 4442 N N . VAL B 1 262 ? -15.359 -9.414 -16.453 1 98.44 262 VAL B N 1
ATOM 4443 C CA . VAL B 1 262 ? -15.672 -10.844 -16.406 1 98.44 262 VAL B CA 1
ATOM 4444 C C . VAL B 1 262 ? -16.75 -11.102 -15.352 1 98.44 262 VAL B C 1
ATOM 4446 O O . VAL B 1 262 ? -16.703 -10.547 -14.25 1 98.44 262 VAL B O 1
ATOM 4449 N N . LEU B 1 263 ? -17.875 -11.836 -15.727 1 98.31 263 LEU B N 1
ATOM 4450 C CA . LEU B 1 263 ? -18.938 -12.219 -14.797 1 98.31 263 LEU B CA 1
ATOM 4451 C C . LEU B 1 263 ? -19.578 -10.992 -14.172 1 98.31 263 LEU B C 1
ATOM 4453 O O . LEU B 1 263 ? -19.844 -10.961 -12.969 1 98.31 263 LEU B O 1
ATOM 4457 N N . GLN B 1 264 ? -19.812 -9.969 -14.977 1 97.81 264 GLN B N 1
ATOM 4458 C CA . GLN B 1 264 ? -20.281 -8.68 -14.484 1 97.81 264 GLN B CA 1
ATOM 4459 C C . GLN B 1 264 ? -21.594 -8.828 -13.727 1 97.81 264 GLN B C 1
ATOM 4461 O O . GLN B 1 264 ? -21.781 -8.219 -12.672 1 97.81 264 GLN B O 1
ATOM 4466 N N . PRO B 1 265 ? -22.531 -9.68 -14.188 1 97.56 265 PRO B N 1
ATOM 4467 C CA . PRO B 1 265 ? -23.781 -9.828 -13.445 1 97.56 265 PRO B CA 1
ATOM 4468 C C . PRO B 1 265 ? -23.562 -10.375 -12.039 1 97.56 265 PRO B C 1
ATOM 4470 O O . PRO B 1 265 ? -24.469 -10.297 -11.195 1 97.56 265 PRO B O 1
ATOM 4473 N N . TRP B 1 266 ? -22.406 -10.922 -11.742 1 98 266 TRP B N 1
ATOM 4474 C CA . TRP B 1 266 ? -22.141 -11.586 -10.469 1 98 266 TRP B CA 1
ATOM 4475 C C . TRP B 1 266 ? -21.328 -10.68 -9.547 1 98 266 TRP B C 1
ATOM 4477 O O . TRP B 1 266 ? -20.969 -11.07 -8.43 1 98 266 TRP B O 1
ATOM 4487 N N . TRP B 1 267 ? -21.016 -9.523 -9.992 1 97.88 267 TRP B N 1
ATOM 4488 C CA . TRP B 1 267 ? -20.234 -8.609 -9.172 1 97.88 267 TRP B CA 1
ATOM 4489 C C . TRP B 1 267 ? -20.984 -8.273 -7.879 1 97.88 267 TRP B C 1
ATOM 4491 O O . TRP B 1 267 ? -22.141 -7.852 -7.91 1 97.88 267 TRP B O 1
ATOM 4501 N N . ARG B 1 268 ? -20.297 -8.383 -6.762 1 95.94 268 ARG B N 1
ATOM 4502 C CA . ARG B 1 268 ? -20.922 -8.195 -5.457 1 95.94 268 ARG B CA 1
ATOM 4503 C C . ARG B 1 268 ? -20.828 -6.746 -5.004 1 95.94 268 ARG B C 1
ATOM 4505 O O . ARG B 1 268 ? -19.766 -6.121 -5.113 1 95.94 268 ARG B O 1
ATOM 4512 N N . SER B 1 269 ? -21.922 -6.25 -4.465 1 94.75 269 SER B N 1
ATOM 4513 C CA . SER B 1 269 ? -21.953 -4.941 -3.82 1 94.75 269 SER B CA 1
ATOM 4514 C C . SER B 1 269 ? -21.781 -5.066 -2.311 1 94.75 269 SER B C 1
ATOM 4516 O O . SER B 1 269 ? -22.312 -5.984 -1.69 1 94.75 269 SER B O 1
ATOM 4518 N N . VAL B 1 270 ? -21.031 -4.16 -1.779 1 91.5 270 VAL B N 1
ATOM 4519 C CA . VAL B 1 270 ? -20.797 -4.148 -0.337 1 91.5 270 VAL B CA 1
ATOM 4520 C C . VAL B 1 270 ? -21.031 -2.742 0.21 1 91.5 270 VA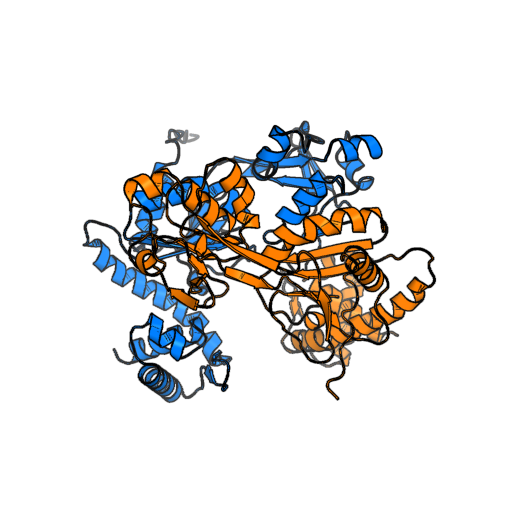L B C 1
ATOM 4522 O O . VAL B 1 270 ? -20.984 -1.763 -0.539 1 91.5 270 VAL B O 1
ATOM 4525 N N . SER B 1 271 ? -21.281 -2.697 1.53 1 92.06 271 SER B N 1
ATOM 4526 C CA . SER B 1 271 ? -21.406 -1.399 2.184 1 92.06 271 SER B CA 1
ATOM 4527 C C . SER B 1 271 ? -20.078 -0.638 2.166 1 92.06 271 SER B C 1
ATOM 4529 O O . SER B 1 271 ? -19.016 -1.227 2.363 1 92.06 271 SER B O 1
ATOM 4531 N N . GLY B 1 272 ? -20.188 0.596 1.943 1 93.19 272 GLY B N 1
ATOM 4532 C CA . GLY B 1 272 ? -19 1.44 2.01 1 93.19 272 GLY B CA 1
ATOM 4533 C C . GLY B 1 272 ? -18.438 1.558 3.41 1 93.19 272 GLY B C 1
ATOM 4534 O O . GLY B 1 272 ? -18.984 0.989 4.359 1 93.19 272 GLY B O 1
ATOM 4535 N N . PRO B 1 273 ? -17.344 2.271 3.514 1 93.81 273 PRO B N 1
ATOM 4536 C CA . PRO B 1 273 ? -16.641 2.316 4.797 1 93.81 273 PRO B CA 1
ATOM 4537 C C . PRO B 1 273 ? -17.219 3.352 5.758 1 93.81 273 PRO B C 1
ATOM 4539 O O . PRO B 1 273 ? -18.016 4.199 5.348 1 93.81 273 PRO B O 1
ATOM 4542 N N . PHE B 1 274 ? -16.766 3.223 7.031 1 92.69 274 PHE B N 1
ATOM 4543 C CA . PHE B 1 274 ? -17.141 4.133 8.102 1 92.69 274 PHE B CA 1
ATOM 4544 C C . PHE B 1 274 ? -15.914 4.684 8.805 1 92.69 274 PHE B C 1
ATOM 4546 O O . PHE B 1 274 ? -14.922 3.973 8.977 1 92.69 274 PHE B O 1
ATOM 4553 N N . LEU B 1 275 ? -16.016 5.898 9.133 1 93.38 275 LEU B N 1
ATOM 4554 C CA . LEU B 1 275 ? -15.07 6.516 10.062 1 93.38 275 LEU B CA 1
ATOM 4555 C C . LEU B 1 275 ? -15.438 6.176 11.508 1 93.38 275 LEU B C 1
ATOM 4557 O O . LEU B 1 275 ? -16.578 6.395 11.93 1 93.38 275 LEU B O 1
ATOM 4561 N N . TYR B 1 276 ? -14.492 5.617 12.242 1 89.94 276 TYR B N 1
ATOM 4562 C CA . TYR B 1 276 ? -14.719 5.254 13.641 1 89.94 276 TYR B CA 1
ATOM 4563 C C . TYR B 1 276 ? -13.812 6.062 14.562 1 89.94 276 TYR B C 1
ATOM 4565 O O . TYR B 1 276 ? -12.633 6.258 14.273 1 89.94 276 TYR B O 1
ATOM 4573 N N . TYR B 1 277 ? -14.352 6.484 15.555 1 88 277 TYR B N 1
ATOM 4574 C CA . TYR B 1 277 ? -13.57 7.184 16.578 1 88 277 TYR B CA 1
ATOM 4575 C C . TYR B 1 277 ? -14.188 7 17.953 1 88 277 TYR B C 1
ATOM 4577 O O . TYR B 1 277 ? -15.367 6.668 18.078 1 88 277 TYR B O 1
ATOM 4585 N N . PRO B 1 278 ? -13.383 7.09 18.969 1 81.31 278 PRO B N 1
ATOM 4586 C CA . PRO B 1 278 ? -13.914 6.914 20.328 1 81.31 278 PRO B CA 1
ATOM 4587 C C . PRO B 1 278 ? -14.969 7.957 20.688 1 81.31 278 PRO B C 1
ATOM 4589 O O . PRO B 1 278 ? -14.805 9.141 20.375 1 81.31 278 PRO B O 1
ATOM 4592 N N . GLY B 1 279 ? -16.141 7.414 21.203 1 75.88 279 GLY B N 1
ATOM 4593 C CA . GLY B 1 279 ? -17.266 8.242 21.625 1 75.88 279 GLY B CA 1
ATOM 4594 C C . GLY B 1 279 ? -16.984 9.031 22.891 1 75.88 279 GLY B C 1
ATOM 4595 O O . GLY B 1 279 ? -17.453 8.664 23.969 1 75.88 279 GLY B O 1
ATOM 4596 N N . ARG B 1 280 ? -15.953 9.742 22.922 1 62.75 280 ARG B N 1
ATOM 4597 C CA . ARG B 1 280 ? -15.688 10.5 24.141 1 62.75 280 ARG B CA 1
ATOM 4598 C C . ARG B 1 280 ? -16.484 11.805 24.156 1 62.75 280 ARG B C 1
ATOM 4600 O O . ARG B 1 280 ? -16.984 12.242 23.109 1 62.75 280 ARG B O 1
ATOM 4607 N N . ARG B 1 281 ? -16.703 12.32 25.391 1 56.84 281 ARG B N 1
ATOM 4608 C CA . ARG B 1 281 ? -17.406 13.578 25.609 1 56.84 281 ARG B CA 1
ATOM 4609 C C . ARG B 1 281 ? -16.734 14.711 24.844 1 56.84 281 ARG B C 1
ATOM 4611 O O . ARG B 1 281 ? -17.406 15.586 24.281 1 56.84 281 ARG B O 1
ATOM 4618 N N . HIS B 1 282 ? -15.359 14.656 24.75 1 67.56 282 HIS B N 1
ATOM 4619 C CA . HIS B 1 282 ? -14.703 15.773 24.062 1 67.56 282 HIS B CA 1
ATOM 4620 C C . HIS B 1 282 ? -13.773 15.266 22.969 1 67.56 282 HIS B C 1
ATOM 4622 O O . HIS B 1 282 ? -12.797 14.57 23.25 1 67.56 282 HIS B O 1
ATOM 4628 N N . LEU B 1 283 ? -14.172 15.609 21.719 1 79.81 283 LEU B N 1
ATOM 4629 C CA . LEU B 1 283 ? -13.328 15.297 20.578 1 79.81 283 LEU B CA 1
ATOM 4630 C C . LEU B 1 283 ? -12.242 16.344 20.391 1 79.81 283 LEU B C 1
ATOM 4632 O O . LEU B 1 283 ? -12.516 17.547 20.469 1 79.81 283 LEU B O 1
ATOM 4636 N N . PRO B 1 284 ? -10.984 15.914 20.203 1 79.69 284 PRO B N 1
ATOM 4637 C CA . PRO B 1 284 ? -9.977 16.906 19.812 1 79.69 284 PRO B CA 1
ATOM 4638 C C . PRO B 1 284 ? -10.398 17.734 18.609 1 79.69 284 PRO B C 1
ATOM 4640 O O . PRO B 1 284 ? -11.094 17.234 17.719 1 79.69 284 PRO B O 1
ATOM 4643 N N . ALA B 1 285 ? -10.031 18.969 18.516 1 82.81 285 ALA B N 1
ATOM 4644 C CA . ALA B 1 285 ? -10.5 19.953 17.547 1 82.81 285 ALA B CA 1
ATOM 4645 C C . ALA B 1 285 ? -10.281 19.453 16.109 1 82.81 285 ALA B C 1
ATOM 4647 O O . ALA B 1 285 ? -11.195 19.516 15.289 1 82.81 285 ALA B O 1
ATOM 4648 N N . PRO B 1 286 ? -9.07 18.891 15.766 1 90.44 286 PRO B N 1
ATOM 4649 C CA . PRO B 1 286 ? -8.891 18.422 14.391 1 90.44 286 PRO B CA 1
ATOM 4650 C C . PRO B 1 286 ? -9.836 17.281 14.031 1 90.44 286 PRO B C 1
ATOM 4652 O O . PRO B 1 286 ? -10.352 17.234 12.906 1 90.44 286 PRO B O 1
ATOM 4655 N N . LEU B 1 287 ? -10.039 16.375 14.992 1 93.19 287 LEU B N 1
ATOM 4656 C CA . LEU B 1 287 ? -10.953 15.266 14.75 1 93.19 287 LEU B CA 1
ATOM 4657 C C . LEU B 1 287 ? -12.383 15.766 14.602 1 93.19 287 LEU B C 1
ATOM 4659 O O . LEU B 1 287 ? -13.117 15.312 13.719 1 93.19 287 LEU B O 1
ATOM 4663 N N . ARG B 1 288 ? -12.781 16.641 15.469 1 89.75 288 ARG B N 1
ATOM 4664 C CA . ARG B 1 288 ? -14.109 17.234 15.367 1 89.75 288 ARG B CA 1
ATOM 4665 C C . ARG B 1 288 ? -14.305 17.906 14.008 1 89.75 288 ARG B C 1
ATOM 4667 O O . ARG B 1 288 ? -15.336 17.719 13.359 1 89.75 288 ARG B O 1
ATOM 4674 N N . ALA B 1 289 ? -13.328 18.672 13.578 1 93.12 289 ALA B N 1
ATOM 4675 C CA . ALA B 1 289 ? -13.391 19.344 12.273 1 93.12 289 ALA B CA 1
ATOM 4676 C C . ALA B 1 289 ? -13.531 18.312 11.148 1 93.12 289 ALA B C 1
ATOM 4678 O O . ALA B 1 289 ? -14.305 18.531 10.211 1 93.12 289 ALA B O 1
ATOM 4679 N N . PHE B 1 290 ? -12.805 17.219 11.258 1 96.75 290 PHE B N 1
ATOM 4680 C CA . PHE B 1 290 ? -12.844 16.203 10.219 1 96.75 290 PHE B CA 1
ATOM 4681 C C . PHE B 1 290 ? -14.203 15.516 10.18 1 96.75 290 PHE B C 1
ATOM 4683 O O . PHE B 1 290 ? -14.773 15.312 9.102 1 96.75 290 PHE B O 1
ATOM 4690 N N . VAL B 1 291 ? -14.688 15.164 11.336 1 94.94 291 VAL B N 1
ATOM 4691 C CA . VAL B 1 291 ? -15.992 14.516 11.438 1 94.94 291 VAL B CA 1
ATOM 4692 C C . VAL B 1 291 ? -17.062 15.43 10.852 1 94.94 291 VAL B C 1
ATOM 4694 O O . VAL B 1 291 ? -17.891 14.984 10.055 1 94.94 291 VAL B O 1
ATOM 4697 N N . ASP B 1 292 ? -17.031 16.703 11.242 1 93.38 292 ASP B N 1
ATOM 4698 C CA . ASP B 1 292 ? -18 17.672 10.727 1 93.38 292 ASP B CA 1
ATOM 4699 C C . ASP B 1 292 ? -17.875 17.797 9.211 1 93.38 292 ASP B C 1
ATOM 4701 O O . ASP B 1 292 ? -18.891 17.891 8.508 1 93.38 292 ASP B O 1
ATOM 4705 N N . PHE B 1 293 ? -16.672 17.828 8.719 1 95.94 293 PHE B N 1
ATOM 4706 C CA . PHE B 1 293 ? -16.422 17.953 7.289 1 95.94 293 PHE B CA 1
ATOM 4707 C C . PHE B 1 293 ? -17 16.75 6.543 1 95.94 293 PHE B C 1
ATOM 4709 O O . PHE B 1 293 ? -17.688 16.906 5.531 1 95.94 293 PHE B O 1
ATOM 4716 N N . VAL B 1 294 ? -16.688 15.523 7.012 1 96.75 294 VAL B N 1
ATOM 4717 C CA . VAL B 1 294 ? -17.156 14.289 6.406 1 96.75 294 VAL B CA 1
ATOM 4718 C C . VAL B 1 294 ? -18.688 14.281 6.387 1 96.75 294 VAL B C 1
ATOM 4720 O O . VAL B 1 294 ? -19.297 13.922 5.379 1 96.75 294 VAL B O 1
ATOM 4723 N N . ARG B 1 295 ? -19.312 14.711 7.48 1 94.06 295 ARG B N 1
ATOM 4724 C CA . ARG B 1 295 ? -20.781 14.758 7.582 1 94.06 295 ARG B CA 1
ATOM 4725 C C . ARG B 1 295 ? -21.359 15.734 6.566 1 94.06 295 ARG B C 1
ATOM 4727 O O . ARG B 1 295 ? -22.453 15.5 6.035 1 94.06 295 ARG B O 1
ATOM 4734 N N . SER B 1 296 ? -20.672 16.781 6.297 1 92.94 296 SER B N 1
ATOM 4735 C CA . SER B 1 296 ? -21.156 17.812 5.379 1 92.94 296 SER B CA 1
ATOM 4736 C C . SER B 1 296 ? -21.156 17.312 3.938 1 92.94 296 SER B C 1
ATOM 4738 O O . SER B 1 296 ? -21.844 17.859 3.078 1 92.94 296 SER B O 1
ATOM 4740 N N . MET B 1 297 ? -20.297 16.344 3.625 1 91.06 297 MET B N 1
ATOM 4741 C CA . MET B 1 297 ? -20.188 15.797 2.273 1 91.06 297 MET B CA 1
ATOM 4742 C C . MET B 1 297 ? -21.297 14.789 1.999 1 91.06 297 MET B C 1
ATOM 4744 O O . MET B 1 297 ? -21.547 14.43 0.846 1 91.06 297 MET B O 1
ATOM 4748 N N . GLU B 1 298 ? -21.891 14.203 2.971 1 79.12 298 GLU B N 1
ATOM 4749 C CA . GLU B 1 298 ? -22.953 13.219 2.805 1 79.12 298 GLU B CA 1
ATOM 4750 C C . GLU B 1 298 ? -24.219 13.867 2.248 1 79.12 298 GLU B C 1
ATOM 4752 O O . GLU B 1 298 ? -24.625 14.945 2.693 1 79.12 298 GLU B O 1
ATOM 4757 N N . PRO B 1 299 ? -24.625 13.289 1.063 1 63.59 299 PRO B N 1
ATOM 4758 C CA . PRO B 1 299 ? -25.906 13.836 0.619 1 63.59 299 PRO B CA 1
ATOM 4759 C C . PRO B 1 299 ? -27 13.742 1.689 1 63.59 299 PRO B C 1
ATOM 4761 O O . PRO B 1 299 ? -27 12.805 2.492 1 63.59 299 PRO B O 1
ATOM 4764 N N . THR B 1 300 ? -27.484 14.781 2.213 1 49.38 300 THR B N 1
ATOM 4765 C CA . THR B 1 300 ? -28.594 14.859 3.15 1 49.38 300 THR B CA 1
ATOM 4766 C C . THR B 1 300 ? -29.641 13.797 2.828 1 49.38 300 THR B C 1
ATOM 4768 O O . THR B 1 300 ? -30.281 13.836 1.766 1 49.38 300 THR B O 1
ATOM 4771 N N . GLN B 1 301 ? -29.328 12.578 2.852 1 44.38 301 GLN B N 1
ATOM 4772 C CA . GLN B 1 301 ? -30.516 11.734 2.678 1 44.38 301 GLN B CA 1
ATOM 4773 C C . GLN B 1 301 ? -31.609 12.102 3.668 1 44.38 301 GLN B C 1
ATOM 4775 O O . GLN B 1 301 ? -31.344 12.273 4.859 1 44.38 301 GLN B O 1
ATOM 4780 N N . PRO B 1 302 ? -32.781 12.453 3.193 1 41 302 PRO B N 1
ATOM 4781 C CA . PRO B 1 302 ? -33.906 12.703 4.102 1 41 302 PRO B CA 1
ATOM 4782 C C . PRO B 1 302 ? -34.094 11.602 5.145 1 41 302 PRO B C 1
ATOM 4784 O O . PRO B 1 302 ? -33.781 10.438 4.871 1 41 302 PRO B O 1
ATOM 4787 N N . ARG B 1 303 ? -33.969 11.875 6.383 1 35.81 303 ARG B N 1
ATOM 4788 C CA . ARG B 1 303 ? -34.312 10.961 7.469 1 35.81 303 ARG B CA 1
ATOM 4789 C C . ARG B 1 303 ? -35.531 10.133 7.109 1 35.81 303 ARG B C 1
ATOM 4791 O O . ARG B 1 303 ? -36.594 10.688 6.82 1 35.81 303 ARG B O 1
ATOM 4798 N N . ALA B 1 304 ? -35.5 8.992 6.586 1 33.84 304 ALA B N 1
ATOM 4799 C CA . ALA B 1 304 ? -36.688 8.156 6.551 1 33.84 304 ALA B CA 1
ATOM 4800 C C . ALA B 1 304 ? -37.344 8.102 7.918 1 33.84 304 ALA B C 1
ATOM 4802 O O . ALA B 1 304 ? -36.688 7.879 8.938 1 33.84 304 ALA B O 1
ATOM 4803 N N . ARG B 1 305 ? -38.438 8.734 8.109 1 30.73 305 ARG B N 1
ATOM 4804 C CA . ARG B 1 305 ? -39.406 8.617 9.203 1 30.73 305 ARG B CA 1
ATOM 4805 C C . ARG B 1 305 ? -39.562 7.164 9.625 1 30.73 305 ARG B C 1
ATOM 4807 O O . ARG B 1 305 ? -39.875 6.305 8.797 1 30.73 305 ARG B O 1
ATOM 4814 N N . ARG B 1 306 ? -38.812 6.684 10.57 1 34.75 306 ARG B N 1
ATOM 4815 C CA . ARG B 1 306 ? -39.156 5.461 11.281 1 34.75 306 ARG B CA 1
ATOM 4816 C C . ARG B 1 306 ? -40.656 5.336 11.438 1 34.75 306 ARG B C 1
ATOM 4818 O O . ARG B 1 306 ? -41.312 6.172 12.094 1 34.75 306 ARG B O 1
ATOM 4825 N N . ARG B 1 307 ? -41.438 4.926 10.484 1 28.34 307 ARG B N 1
ATOM 4826 C CA . ARG B 1 307 ? -42.781 4.453 10.797 1 28.34 307 ARG B CA 1
ATOM 4827 C C . ARG B 1 307 ? -42.75 3.426 11.93 1 28.34 307 ARG B C 1
ATOM 4829 O O . ARG B 1 307 ? -42 2.439 11.859 1 28.34 307 ARG B O 1
ATOM 4836 N N . ALA B 1 308 ? -43.031 3.947 13.133 1 28.62 308 ALA B N 1
ATOM 4837 C CA . ALA B 1 308 ? -43.406 3.223 14.352 1 28.62 308 ALA B CA 1
ATOM 4838 C C . ALA B 1 308 ? -44.438 2.148 14.047 1 28.62 308 ALA B C 1
ATOM 4840 O O . ALA B 1 308 ? -45.5 2.447 13.523 1 28.62 308 ALA B O 1
ATOM 4841 N N . ALA B 1 309 ? -44.031 0.938 13.648 1 26.55 309 ALA B N 1
ATOM 4842 C CA . ALA B 1 309 ? -45.031 -0.098 13.875 1 26.55 309 ALA B CA 1
ATOM 4843 C C . ALA B 1 309 ? -45.719 0.08 15.234 1 26.55 309 ALA B C 1
ATOM 4845 O O . ALA B 1 309 ? -45.062 0.035 16.266 1 26.55 309 ALA B O 1
ATOM 4846 N N . ARG B 1 310 ? -46.781 0.756 15.266 1 21.77 310 ARG B N 1
ATOM 4847 C CA . ARG B 1 310 ? -47.906 0.358 16.141 1 21.77 310 ARG B CA 1
ATOM 4848 C C . ARG B 1 310 ? -48.438 -1.004 15.734 1 21.77 310 ARG B C 1
ATOM 4850 O O . ARG B 1 310 ? -48.594 -1.299 14.539 1 21.77 310 ARG B O 1
#

pLDDT: mean 82.03, std 17.58, range [21.5, 98.88]

Radius of gyration: 25.93 Å; Cα contacts (8 Å, |Δi|>4): 1185; chains: 2; bounding box: 98×69×66 Å

Solvent-accessible surface area (backbone atoms only — not comparable to full-atom values): 32114 Å² total; per-residue (Å²): 115,66,61,56,50,17,49,48,34,39,50,37,23,57,47,36,34,23,47,62,53,19,12,67,74,68,73,49,48,36,67,56,38,49,51,27,32,50,51,44,22,59,73,69,71,42,67,37,61,42,78,54,101,84,46,38,42,60,28,72,62,22,47,52,46,45,48,58,43,33,41,53,48,52,50,49,50,19,55,53,25,54,60,45,56,72,42,95,60,56,51,42,74,34,37,36,40,26,31,25,65,44,29,60,72,34,40,52,81,44,49,42,63,50,44,69,76,31,69,55,29,31,39,33,38,37,31,44,86,69,88,63,58,42,46,50,70,63,28,62,26,31,45,42,60,62,91,71,74,56,88,63,50,41,75,40,75,42,68,56,68,65,43,43,38,33,35,30,25,8,62,67,31,36,73,72,73,50,76,59,85,47,79,75,49,43,62,81,38,44,27,46,40,38,21,79,60,81,37,70,62,62,64,44,70,34,26,42,98,88,43,74,48,77,42,77,59,46,46,47,37,35,22,20,57,50,27,15,41,59,25,50,51,46,25,15,51,68,33,59,24,35,33,72,43,52,34,78,76,45,40,69,40,44,75,71,56,43,23,41,81,40,52,65,79,29,40,28,72,41,65,27,34,27,36,35,29,71,62,56,96,63,62,30,35,35,53,45,52,47,53,53,49,46,58,68,68,47,75,80,65,76,77,73,75,77,74,72,83,120,115,64,62,57,51,16,49,50,32,40,50,38,24,56,46,37,34,23,47,62,54,19,12,67,74,67,73,51,49,36,66,57,37,49,50,27,32,49,51,45,22,60,73,68,70,42,67,36,60,42,77,52,101,84,45,38,42,60,28,73,61,23,46,51,47,45,47,59,42,34,40,53,48,51,50,50,50,18,55,53,24,53,59,45,55,72,41,96,60,53,51,41,75,35,35,35,39,25,33,24,64,45,30,60,72,34,41,52,80,43,49,42,63,50,42,68,74,32,70,55,28,29,39,33,38,38,31,45,84,67,90,63,57,41,46,51,70,64,27,62,27,31,43,40,59,63,92,69,72,58,90,64,49,40,76,41,74,42,68,55,67,63,42,40,38,33,35,30,25,7,61,67,30,35,72,72,72,50,77,60,86,47,79,75,49,43,62,80,37,43,27,46,38,37,21,81,59,81,38,70,63,62,63,45,70,34,26,43,94,88,43,74,49,78,41,76,59,43,46,48,37,35,24,20,56,50,26,14,42,59,26,49,51,45,26,16,51,68,34,61,24,37,33,72,42,52,35,79,78,45,40,69,39,43,75,71,57,42,22,42,80,40,51,64,79,30,40,29,73,43,67,26,33,27,36,34,28,71,60,56,96,62,62,30,34,36,53,45,53,47,52,53,50,47,57,67,68,47,76,80,65,77,77,75,75,78,74,72,84,123